Protein AF-A0A534X4W4-F1 (afdb_monomer)

Radius of gyration: 33.26 Å; Cα contacts (8 Å, |Δi|>4): 1824; chains: 1; bounding box: 102×67×117 Å

Foldseek 3Di:
DADLVQQLFAWDWDQAQQQWIWTAFPVRDTDALDRAHDDADPVCPVVCPPPCNVVVVDPRGRAGEPAAWFWADQPFQFGIWTWDWGFQFWIWIAHSNNHTQAQPTAGDDCVLQPPVQDDPQAPADFTEHYYWFWDPLVPPPGIWTWTFFSSQWIWIAHPNNHTAAQDTAGHWDCQQDDPDHIGHFTFHYHWFWDFFQPPPHIKIKGWTLGWAQFPPPPCQACVDPPDDQCDDPPDRNVVVLVCLSVPAKTKTWMFIFTSNAQVDPPHGTQAQDRAIHIASHQCLPSRQQRTAYWAWEDQEPDRGIWIFDDGFHTFTWTAGSNRHTDDTQFQQAWAQQEDFPQARAGWGAGREYKDWFDFVPPPAIKIKGKTKHPVVVCCSPPPDPPGDIFTFIWMDRSNVSHTFRHPRYGDDADQHQAYWAWAQQFWDFDCPVPVVTTDRTTFTFGFHQQQWTATQGSNGDGDPPDTDGGRAGFHYYWAWDRSPLPQFIKIWTDGPVGDIDIDTGPHGQADDDDDPVPQPQGSNDDRRCPSSVHSYGPDDRAQKRFLRPVFFPDWDADLVFQKIKTKGQWFIAQHHQYGWFQDKWKFKDLVDADQTPVSRVVTHTFPDWDGIDGGGSRGIGITMTGHPVLAQTWMWMKIWTAHPVGRIRNIGGPGIDGSRDPPPPPPPPPDDDDDDDDDDDDDDDDDDDDDDDDDDDDDDDDDDDDDDDDDDDDDDDDDDDDDDDDDDDDDDDDDDDDDD

pLDDT: mean 80.41, std 21.42, range [24.28, 98.69]

Mean predicted aligned error: 11.45 Å

Structure (mmCIF, N/CA/C/O backbone):
data_AF-A0A534X4W4-F1
#
_entry.id   AF-A0A534X4W4-F1
#
loop_
_atom_site.group_PDB
_atom_site.id
_atom_site.type_symbol
_atom_site.label_atom_id
_atom_site.label_alt_id
_atom_site.label_comp_id
_atom_site.label_asym_id
_atom_site.label_entity_id
_atom_site.label_seq_id
_atom_site.pdbx_PDB_ins_code
_atom_site.Cartn_x
_atom_site.Cartn_y
_atom_site.Cartn_z
_atom_site.occupancy
_atom_site.B_iso_or_equiv
_atom_site.auth_seq_id
_atom_site.auth_comp_id
_atom_site.auth_asym_id
_atom_site.auth_atom_id
_atom_site.pdbx_PDB_model_num
ATOM 1 N N . MET A 1 1 ? 2.449 3.028 10.350 1.00 85.06 1 MET A N 1
ATOM 2 C CA . MET A 1 1 ? 2.574 2.244 11.603 1.00 85.06 1 MET A CA 1
ATOM 3 C C . MET A 1 1 ? 1.248 1.507 11.770 1.00 85.06 1 MET A C 1
ATOM 5 O O . MET A 1 1 ? 0.561 1.405 10.761 1.00 85.06 1 MET A O 1
ATOM 9 N N . VAL A 1 2 ? 0.895 0.926 12.919 1.00 87.38 2 VAL A N 1
ATOM 10 C CA . VAL A 1 2 ? -0.433 0.303 13.109 1.00 87.38 2 VAL A CA 1
ATOM 11 C C . VAL A 1 2 ? -0.768 0.173 14.595 1.00 87.38 2 VAL A C 1
ATOM 13 O O . VAL A 1 2 ? 0.114 -0.193 15.358 1.00 87.38 2 VAL A O 1
ATOM 16 N N . ASP A 1 3 ? -2.007 0.423 15.016 1.00 90.50 3 ASP A N 1
ATOM 17 C CA . ASP A 1 3 ? -2.475 0.011 16.350 1.00 90.50 3 ASP A CA 1
ATOM 18 C C . ASP A 1 3 ? -2.674 -1.514 16.364 1.00 90.50 3 ASP A C 1
ATOM 20 O O . ASP A 1 3 ? -3.498 -2.036 15.608 1.00 90.50 3 ASP A O 1
ATOM 24 N N . LEU A 1 4 ? -1.877 -2.237 17.161 1.00 92.56 4 LEU A N 1
ATOM 25 C CA . LEU A 1 4 ? -1.840 -3.700 17.137 1.00 92.56 4 LEU A CA 1
ATOM 26 C C . LEU A 1 4 ? -2.496 -4.332 18.377 1.00 92.56 4 LEU A C 1
ATOM 28 O O . LEU A 1 4 ? -3.240 -5.301 18.230 1.00 92.56 4 LEU A O 1
ATOM 32 N N . ASP A 1 5 ? -2.309 -3.807 19.597 1.00 91.94 5 ASP A N 1
ATOM 33 C CA . ASP A 1 5 ? -3.093 -4.272 20.771 1.00 91.94 5 ASP A CA 1
ATOM 34 C C . ASP A 1 5 ? -4.436 -3.536 20.999 1.00 91.94 5 ASP A C 1
ATOM 36 O O . ASP A 1 5 ? -5.229 -3.858 21.901 1.00 91.94 5 ASP A O 1
ATOM 40 N N . GLY A 1 6 ? -4.775 -2.662 20.050 1.00 90.38 6 GLY A N 1
ATOM 41 C CA . GLY A 1 6 ? -6.064 -2.008 19.859 1.00 90.38 6 GLY A CA 1
ATOM 42 C C . GLY A 1 6 ? -6.281 -0.806 20.772 1.00 90.38 6 GLY A C 1
ATOM 43 O O . GLY A 1 6 ? -7.418 -0.352 20.896 1.00 90.38 6 GLY A O 1
ATOM 44 N N . ASP A 1 7 ? -5.281 -0.365 21.541 1.00 91.69 7 ASP A N 1
ATOM 45 C CA . ASP A 1 7 ? -5.456 0.648 22.586 1.00 91.69 7 ASP A CA 1
ATOM 46 C C . ASP A 1 7 ? -5.552 2.096 22.086 1.00 91.69 7 ASP A C 1
ATOM 48 O O . ASP A 1 7 ? -5.743 3.007 22.900 1.00 91.69 7 ASP A O 1
ATOM 52 N N . ASN A 1 8 ? -5.600 2.279 20.766 1.00 91.69 8 ASN A N 1
ATOM 53 C CA . ASN A 1 8 ? -5.552 3.526 20.011 1.00 91.69 8 ASN A CA 1
ATOM 54 C C . ASN A 1 8 ? -4.178 4.226 20.028 1.00 91.69 8 ASN A C 1
ATOM 56 O O . ASN A 1 8 ? -4.130 5.412 19.719 1.00 91.69 8 ASN A O 1
ATOM 60 N N . VAL A 1 9 ? -3.088 3.538 20.388 1.00 91.06 9 VAL A N 1
ATOM 61 C CA . VAL A 1 9 ? -1.700 3.977 20.137 1.00 91.06 9 VAL A CA 1
ATOM 62 C C . VAL A 1 9 ? -1.095 3.077 19.058 1.00 91.06 9 VAL A C 1
ATOM 64 O O . VAL A 1 9 ? -1.399 1.888 19.016 1.00 91.06 9 VAL A O 1
ATOM 67 N N . MET A 1 10 ? -0.242 3.597 18.168 1.00 90.81 10 MET A N 1
ATOM 68 C CA . MET A 1 10 ? 0.404 2.738 17.169 1.00 90.81 10 MET A CA 1
ATOM 69 C C . MET A 1 10 ? 1.660 2.021 17.685 1.00 90.81 10 MET A C 1
ATOM 71 O O . MET A 1 10 ? 2.470 2.554 18.437 1.00 90.81 10 MET A O 1
ATOM 75 N N . GLU A 1 11 ? 1.894 0.827 17.148 1.00 92.88 11 GLU A N 1
ATOM 76 C CA . GLU A 1 11 ? 3.174 0.138 17.121 1.00 92.88 11 GLU A CA 1
ATOM 77 C C . GLU A 1 11 ? 3.886 0.263 15.754 1.00 92.88 11 GLU A C 1
ATOM 79 O O . GLU A 1 11 ? 3.297 0.247 14.666 1.00 92.88 11 GLU A O 1
ATOM 84 N N . LEU A 1 12 ? 5.219 0.278 15.804 1.00 91.50 12 LEU A N 1
ATOM 85 C CA . LEU A 1 12 ? 6.100 0.041 14.667 1.00 91.50 12 LEU A CA 1
ATOM 86 C C . LEU A 1 12 ? 6.315 -1.468 14.479 1.00 91.50 12 LEU A C 1
ATOM 88 O O . LEU A 1 12 ? 7.148 -2.088 15.150 1.00 91.50 12 LEU A O 1
ATOM 92 N N . VAL A 1 13 ? 5.595 -2.057 13.523 1.00 91.38 13 VAL A N 1
ATOM 93 C CA . VAL A 1 13 ? 5.848 -3.425 13.045 1.00 91.38 13 VAL A CA 1
ATOM 94 C C . VAL A 1 13 ? 7.073 -3.447 12.125 1.00 91.38 13 VAL A C 1
ATOM 96 O O . VAL A 1 13 ? 7.200 -2.653 11.196 1.00 91.38 13 VAL A O 1
ATOM 99 N N . GLN A 1 14 ? 7.991 -4.380 12.379 1.00 88.44 14 GLN A N 1
ATOM 100 C CA . GLN A 1 14 ? 9.315 -4.430 11.762 1.00 88.44 14 GLN A CA 1
ATOM 101 C C . GLN A 1 14 ? 9.693 -5.866 11.386 1.00 88.44 14 GLN A C 1
ATOM 103 O O . GLN A 1 14 ? 10.010 -6.682 12.254 1.00 88.44 14 GLN A O 1
ATOM 108 N N . ALA A 1 15 ? 9.749 -6.172 10.089 1.00 86.56 15 ALA A N 1
ATOM 109 C CA . ALA A 1 15 ? 10.363 -7.405 9.602 1.00 86.56 15 ALA A CA 1
ATOM 110 C C . ALA A 1 15 ? 11.880 -7.232 9.419 1.00 86.56 15 ALA A C 1
ATOM 112 O O . ALA A 1 15 ? 12.348 -6.231 8.885 1.00 86.56 15 ALA A O 1
ATOM 113 N N . THR A 1 16 ? 12.658 -8.232 9.832 1.00 83.81 16 THR A N 1
ATOM 114 C CA . THR A 1 16 ? 14.123 -8.234 9.701 1.00 83.81 16 THR A CA 1
ATOM 115 C C . THR A 1 16 ? 14.592 -9.244 8.660 1.00 83.81 16 THR A C 1
ATOM 117 O O . THR A 1 16 ? 14.006 -10.315 8.501 1.00 83.81 16 THR A O 1
ATOM 120 N N . ALA A 1 17 ? 15.749 -8.985 8.043 1.00 77.06 17 ALA A N 1
ATOM 121 C CA . ALA A 1 17 ? 16.409 -9.930 7.139 1.00 77.06 17 ALA A CA 1
ATOM 122 C C . ALA A 1 17 ? 16.821 -11.267 7.804 1.00 77.06 17 ALA A C 1
ATOM 124 O O . ALA A 1 17 ? 17.323 -12.149 7.120 1.00 77.06 17 ALA A O 1
ATOM 125 N N . ALA A 1 18 ? 16.610 -11.449 9.113 1.00 77.62 18 ALA A N 1
ATOM 126 C CA . ALA A 1 18 ? 16.766 -12.726 9.812 1.00 77.62 18 ALA A CA 1
ATOM 127 C C . ALA A 1 18 ? 15.460 -13.552 9.884 1.00 77.62 18 ALA A C 1
ATOM 129 O O . ALA A 1 18 ? 15.411 -14.527 10.633 1.00 77.62 18 ALA A O 1
ATOM 130 N N . GLY A 1 19 ? 14.396 -13.139 9.181 1.00 82.00 19 GLY A N 1
ATOM 131 C CA . GLY A 1 19 ? 13.078 -13.788 9.198 1.00 82.00 19 GLY A CA 1
ATOM 132 C C . GLY A 1 19 ? 12.376 -13.714 10.560 1.00 82.00 19 GLY A C 1
ATOM 133 O O . GLY A 1 19 ? 11.586 -14.599 10.909 1.00 82.00 19 GLY A O 1
ATOM 134 N N . ARG A 1 20 ? 12.692 -12.673 11.342 1.00 88.12 20 ARG A N 1
ATOM 135 C CA . ARG A 1 20 ? 12.039 -12.316 12.610 1.00 88.12 20 ARG A CA 1
ATOM 136 C C . ARG A 1 20 ? 11.215 -11.055 12.395 1.00 88.12 20 ARG A C 1
ATOM 138 O O . ARG A 1 20 ? 11.733 -10.124 11.773 1.00 88.12 20 ARG A O 1
ATOM 145 N N . ILE A 1 21 ? 10.007 -11.008 12.944 1.00 92.00 21 ILE A N 1
ATOM 146 C CA . ILE A 1 21 ? 9.157 -9.817 12.932 1.00 92.00 21 ILE A CA 1
ATOM 147 C C . ILE A 1 21 ? 8.981 -9.340 14.374 1.00 92.00 21 ILE A C 1
ATOM 149 O O . ILE A 1 21 ? 8.761 -10.145 15.278 1.00 92.00 21 ILE A O 1
ATOM 153 N N . TYR A 1 22 ? 9.129 -8.040 14.584 1.00 93.38 22 TYR A N 1
ATOM 154 C CA . TYR A 1 22 ? 8.978 -7.340 15.855 1.00 93.38 22 TYR A CA 1
ATOM 155 C C . TYR A 1 22 ? 7.784 -6.381 15.774 1.00 93.38 22 TYR A C 1
ATOM 157 O O . TYR A 1 22 ? 7.425 -5.949 14.681 1.00 93.38 22 TYR A O 1
ATOM 165 N N . ALA A 1 23 ? 7.239 -6.007 16.928 1.00 95.38 23 ALA A N 1
ATOM 166 C CA . ALA A 1 23 ? 6.369 -4.849 17.099 1.00 95.38 23 ALA A CA 1
ATOM 167 C C . ALA A 1 23 ? 6.892 -4.044 18.301 1.00 95.38 23 ALA A C 1
ATOM 169 O O . ALA A 1 23 ? 7.229 -4.637 19.333 1.00 95.38 23 ALA A O 1
ATOM 170 N N . PHE A 1 24 ? 7.023 -2.726 18.149 1.00 95.00 24 PHE A N 1
ATOM 171 C CA . PHE A 1 24 ? 7.592 -1.816 19.150 1.00 95.00 24 PHE A CA 1
ATOM 172 C C . PHE A 1 24 ? 6.699 -0.594 19.362 1.00 95.00 24 PHE A C 1
ATOM 174 O O . PHE A 1 24 ? 6.161 -0.073 18.392 1.00 95.00 24 PHE A O 1
ATOM 181 N N . ARG A 1 25 ? 6.625 -0.094 20.596 1.00 94.94 25 ARG A N 1
ATOM 182 C CA . ARG A 1 25 ? 6.039 1.217 20.924 1.00 94.94 25 ARG A CA 1
ATOM 183 C C . ARG A 1 25 ? 7.055 2.346 20.735 1.00 94.94 25 ARG A C 1
ATOM 185 O O . ARG A 1 25 ? 8.251 2.072 20.606 1.00 94.94 25 ARG A O 1
ATOM 192 N N . ALA A 1 26 ? 6.597 3.600 20.805 1.00 93.06 26 ALA A N 1
ATOM 193 C CA . ALA A 1 26 ? 7.435 4.807 20.778 1.00 93.06 26 ALA A CA 1
ATOM 194 C C . ALA A 1 26 ? 8.686 4.735 21.672 1.00 93.06 26 ALA A C 1
ATOM 196 O O . ALA A 1 26 ? 9.788 5.087 21.253 1.00 93.06 26 ALA A O 1
ATOM 197 N N . ASP A 1 27 ? 8.542 4.230 22.904 1.00 93.06 27 ASP A N 1
ATOM 198 C CA . ASP A 1 27 ? 9.628 4.145 23.890 1.00 93.06 27 ASP A CA 1
ATOM 199 C C . ASP A 1 27 ? 10.681 3.059 23.574 1.00 93.06 27 ASP A C 1
ATOM 201 O O . ASP A 1 27 ? 11.630 2.856 24.338 1.00 93.06 27 ASP A O 1
ATOM 205 N N . GLY A 1 28 ? 10.518 2.335 22.463 1.00 92.19 28 GLY A N 1
ATOM 206 C CA . GLY A 1 28 ? 11.343 1.195 22.078 1.00 92.19 28 GLY A CA 1
ATOM 207 C C . GLY A 1 28 ? 11.072 -0.067 22.902 1.00 92.19 28 GLY A C 1
ATOM 208 O O . GLY A 1 28 ? 11.768 -1.073 22.718 1.00 92.19 28 GLY A O 1
ATOM 209 N N . SER A 1 29 ? 10.076 -0.061 23.799 1.00 94.88 29 SER A N 1
ATOM 210 C CA . SER A 1 29 ? 9.580 -1.292 24.407 1.00 94.88 29 SER A CA 1
ATOM 211 C C . SER A 1 29 ? 8.884 -2.146 23.352 1.00 94.88 29 SER A C 1
ATOM 213 O O . SER A 1 29 ? 8.312 -1.661 22.376 1.00 94.88 29 SER A O 1
ATOM 215 N N . GLN A 1 30 ? 8.985 -3.459 23.518 1.00 95.94 30 GLN A N 1
ATOM 216 C CA . GLN A 1 30 ? 8.499 -4.419 22.540 1.00 95.94 30 GLN A CA 1
ATOM 217 C C . GLN A 1 30 ? 7.145 -4.980 22.984 1.00 95.94 30 GLN A C 1
ATOM 219 O O . GLN A 1 30 ? 6.968 -5.317 24.159 1.00 95.94 30 GLN A O 1
ATOM 224 N N . LEU A 1 31 ? 6.216 -5.133 22.041 1.00 96.62 31 LEU A N 1
ATOM 225 C CA . LEU A 1 31 ? 4.890 -5.687 22.300 1.00 96.62 31 LEU A CA 1
ATOM 226 C C . LEU A 1 31 ? 4.981 -7.137 22.844 1.00 96.62 31 LEU A C 1
ATOM 228 O O . LEU A 1 31 ? 5.887 -7.889 22.447 1.00 96.62 31 LEU A O 1
ATOM 232 N N . PRO A 1 32 ? 4.081 -7.564 23.756 1.00 95.94 32 PRO A N 1
ATOM 233 C CA . PRO A 1 32 ? 3.950 -8.967 24.150 1.00 95.94 32 PRO A CA 1
ATOM 234 C C . PRO A 1 32 ? 3.702 -9.890 22.946 1.00 95.94 32 PRO A C 1
ATOM 236 O O . PRO A 1 32 ? 3.160 -9.469 21.935 1.00 95.94 32 PRO A O 1
ATOM 239 N N . GLY A 1 33 ? 4.128 -11.153 23.034 1.00 95.69 33 GLY A N 1
ATOM 240 C CA . GLY A 1 33 ? 4.034 -12.124 21.928 1.00 95.69 33 GLY A CA 1
ATOM 241 C C . GLY A 1 33 ? 5.172 -12.030 20.900 1.00 95.69 33 GLY A C 1
ATOM 242 O O . GLY A 1 33 ? 5.615 -13.050 20.370 1.00 95.69 33 GLY A O 1
ATOM 243 N N . PHE A 1 34 ? 5.729 -10.836 20.693 1.00 96.75 34 PHE A N 1
ATOM 244 C CA . PHE A 1 34 ? 6.853 -10.598 19.787 1.00 96.75 34 PHE A CA 1
ATOM 245 C C . PHE A 1 34 ? 8.218 -10.951 20.435 1.00 96.75 34 PHE A C 1
ATOM 247 O O . PHE A 1 34 ? 8.318 -11.134 21.655 1.00 96.75 34 PHE A O 1
ATOM 254 N N . PRO A 1 35 ? 9.310 -11.078 19.655 1.00 94.31 35 PRO A N 1
ATOM 255 C CA . PRO A 1 35 ? 9.345 -11.102 18.201 1.00 94.31 35 PRO A CA 1
ATOM 256 C C . PRO A 1 35 ? 9.009 -12.495 17.677 1.00 94.31 35 PRO A C 1
ATOM 258 O O . PRO A 1 35 ? 9.635 -13.491 18.058 1.00 94.31 35 PRO A O 1
ATOM 261 N N . VAL A 1 36 ? 8.054 -12.553 16.756 1.00 93.25 36 VAL A N 1
ATOM 262 C CA . VAL A 1 36 ? 7.674 -13.795 16.088 1.00 93.25 36 VAL A CA 1
ATOM 263 C C . VAL A 1 36 ? 8.765 -14.230 15.110 1.00 93.25 36 VAL A C 1
ATOM 265 O O . VAL A 1 36 ? 9.552 -13.422 14.603 1.00 93.25 36 VAL A O 1
ATOM 268 N N . THR A 1 37 ? 8.837 -15.532 14.842 1.00 88.50 37 THR A N 1
ATOM 269 C CA . THR A 1 37 ? 9.838 -16.110 13.941 1.00 88.50 37 THR A CA 1
ATOM 270 C C . THR A 1 37 ? 9.196 -16.952 12.844 1.00 88.50 37 THR A C 1
ATOM 272 O O . THR A 1 37 ? 8.259 -17.733 13.054 1.00 88.50 37 THR A O 1
ATOM 275 N N . THR A 1 38 ? 9.729 -16.793 11.636 1.00 90.56 38 THR A N 1
ATOM 276 C CA . THR A 1 38 ? 9.488 -17.720 10.529 1.00 90.56 38 THR A CA 1
ATOM 277 C C . THR A 1 38 ? 10.278 -19.015 10.734 1.00 90.56 38 THR A C 1
ATOM 279 O O . THR A 1 38 ? 11.158 -19.102 11.598 1.00 90.56 38 THR A O 1
ATOM 282 N N . ASN A 1 39 ? 9.946 -20.055 9.968 1.00 89.56 39 ASN A N 1
ATOM 283 C CA . ASN A 1 39 ? 10.606 -21.355 10.082 1.00 89.56 39 ASN A CA 1
ATOM 284 C C . ASN A 1 39 ? 12.112 -21.235 9.751 1.00 89.56 39 ASN A C 1
ATOM 286 O O . ASN A 1 39 ? 12.512 -20.372 8.978 1.00 89.56 39 ASN A O 1
ATOM 290 N N . MET A 1 40 ? 12.955 -22.115 10.301 1.00 88.50 40 MET A N 1
ATOM 291 C CA . MET A 1 40 ? 14.385 -22.191 9.951 1.00 88.50 40 MET A CA 1
ATOM 292 C C . MET A 1 40 ? 14.582 -22.447 8.446 1.00 88.50 40 MET A C 1
ATOM 294 O O . MET A 1 40 ? 13.856 -23.255 7.864 1.00 88.50 40 MET A O 1
ATOM 298 N N . ALA A 1 41 ? 15.602 -21.830 7.840 1.00 86.75 41 ALA A N 1
ATOM 299 C CA . ALA A 1 41 ? 15.900 -21.990 6.418 1.00 86.75 41 ALA A CA 1
ATOM 300 C C . ALA A 1 41 ? 16.179 -23.459 6.048 1.00 86.75 41 ALA A C 1
ATOM 302 O O . ALA A 1 41 ? 16.995 -24.145 6.680 1.00 86.75 41 ALA A O 1
ATOM 303 N N . ARG A 1 42 ? 15.513 -23.961 5.000 1.00 87.12 42 ARG A N 1
ATOM 304 C CA . ARG A 1 42 ? 15.620 -25.364 4.557 1.00 87.12 42 ARG A CA 1
ATOM 305 C C . ARG A 1 42 ? 17.031 -25.716 4.099 1.00 87.12 42 ARG A C 1
ATOM 307 O O . ARG A 1 42 ? 17.461 -26.848 4.311 1.00 87.12 42 ARG A O 1
ATOM 314 N N . ASN A 1 43 ? 17.780 -24.755 3.556 1.00 82.75 43 ASN A N 1
ATOM 315 C CA . ASN A 1 43 ? 19.190 -24.950 3.204 1.00 82.75 43 ASN A CA 1
ATOM 316 C C . ASN A 1 43 ? 20.131 -25.101 4.424 1.00 82.75 43 ASN A C 1
ATOM 318 O O . ASN A 1 43 ? 21.232 -25.622 4.264 1.00 82.75 43 ASN A O 1
ATOM 322 N N . VAL A 1 44 ? 19.717 -24.711 5.637 1.00 85.88 44 VAL A N 1
ATOM 323 C CA . VAL A 1 44 ? 20.489 -24.888 6.884 1.00 85.88 44 VAL A CA 1
ATOM 324 C C . VAL A 1 44 ? 20.160 -26.206 7.590 1.00 85.88 44 VAL A C 1
ATOM 326 O O . VAL A 1 44 ? 21.003 -26.728 8.322 1.00 85.88 44 VAL A O 1
ATOM 329 N N . ALA A 1 45 ? 18.987 -26.798 7.345 1.00 86.31 45 ALA A N 1
ATOM 330 C CA . ALA A 1 45 ? 18.522 -28.006 8.036 1.00 86.31 45 ALA A CA 1
ATOM 331 C C . ALA A 1 45 ? 19.530 -29.176 7.991 1.00 86.31 45 ALA A C 1
ATOM 333 O O . ALA A 1 45 ? 19.752 -29.850 8.997 1.00 86.31 45 ALA A O 1
ATOM 334 N N . THR A 1 46 ? 20.203 -29.380 6.855 1.00 88.94 46 THR A N 1
ATOM 335 C CA . THR A 1 46 ? 21.243 -30.411 6.665 1.00 88.94 46 THR A CA 1
ATOM 336 C C . THR A 1 46 ? 22.584 -30.088 7.336 1.00 88.94 46 THR A C 1
ATOM 338 O O . THR A 1 46 ? 23.454 -30.955 7.410 1.00 88.94 46 THR A O 1
ATOM 341 N N . HIS A 1 47 ? 22.767 -28.867 7.844 1.00 88.94 47 HIS A N 1
ATOM 342 C CA . HIS A 1 47 ? 24.030 -28.353 8.385 1.00 88.94 47 HIS A CA 1
ATOM 343 C C . HIS A 1 47 ? 24.020 -28.134 9.904 1.00 88.94 47 HIS A C 1
ATOM 345 O O . HIS A 1 47 ? 25.044 -27.735 10.456 1.00 88.94 47 HIS A O 1
ATOM 351 N N . LEU A 1 48 ? 22.929 -28.452 10.612 1.00 89.50 48 LEU A N 1
ATOM 352 C CA . LEU A 1 48 ? 22.811 -28.270 12.070 1.00 89.50 48 LEU A CA 1
ATOM 353 C C . LEU A 1 48 ? 23.880 -29.004 12.905 1.00 89.50 48 LEU A C 1
ATOM 355 O O . LEU A 1 48 ? 24.190 -28.580 14.015 1.00 89.50 48 LEU A O 1
ATOM 359 N N . GLY A 1 49 ? 24.493 -30.062 12.365 1.00 91.94 49 GLY A N 1
ATOM 360 C CA . GLY A 1 49 ? 25.643 -30.736 12.984 1.00 91.94 49 GLY A CA 1
ATOM 361 C C . GLY A 1 49 ? 26.964 -29.951 12.922 1.00 91.94 49 GLY A C 1
ATOM 362 O O . GLY A 1 49 ? 27.953 -30.379 13.517 1.00 91.94 49 GLY A O 1
ATOM 363 N N . ALA A 1 50 ? 27.021 -28.820 12.210 1.00 92.44 50 ALA A N 1
ATOM 364 C CA . ALA A 1 50 ? 28.215 -27.985 12.134 1.00 92.44 50 ALA A CA 1
ATOM 365 C C . ALA A 1 50 ? 28.530 -27.341 13.502 1.00 92.44 50 ALA A C 1
ATOM 367 O O . ALA A 1 50 ? 27.607 -26.884 14.182 1.00 92.44 50 ALA A O 1
ATOM 368 N N . PRO A 1 51 ? 29.813 -27.210 13.906 1.00 94.69 51 PRO A N 1
ATOM 369 C CA . PRO A 1 51 ? 30.180 -26.762 15.254 1.00 94.69 51 PRO A CA 1
ATOM 370 C C . PRO A 1 51 ? 29.599 -25.413 15.704 1.00 94.69 51 PRO A C 1
ATOM 372 O O . PRO A 1 51 ? 29.453 -25.198 16.903 1.00 94.69 51 PRO A O 1
ATOM 375 N N . ALA A 1 52 ? 29.257 -24.502 14.785 1.00 90.50 52 ALA A N 1
ATOM 376 C CA . ALA A 1 52 ? 28.636 -23.218 15.122 1.00 90.50 52 ALA A CA 1
ATOM 377 C C . ALA A 1 52 ? 27.202 -23.371 15.668 1.00 90.50 52 ALA A C 1
ATOM 379 O O . ALA A 1 52 ? 26.874 -22.760 16.685 1.00 90.50 52 ALA A O 1
ATOM 380 N N . PHE A 1 53 ? 26.388 -24.226 15.039 1.00 90.00 53 PHE A N 1
ATOM 381 C CA . PHE A 1 53 ? 25.019 -24.526 15.470 1.00 90.00 53 PHE A CA 1
ATOM 382 C C . PHE A 1 53 ? 25.011 -25.558 16.605 1.00 90.00 53 PHE A C 1
ATOM 384 O O . PHE A 1 53 ? 24.379 -25.342 17.634 1.00 90.00 53 PHE A O 1
ATOM 391 N N . ALA A 1 54 ? 25.799 -26.632 16.479 1.00 91.88 54 ALA A N 1
ATOM 392 C CA . ALA A 1 54 ? 25.865 -27.713 17.467 1.00 91.88 54 ALA A CA 1
ATOM 393 C C . ALA A 1 54 ? 26.427 -27.285 18.841 1.00 91.88 54 ALA A C 1
ATOM 395 O O . ALA A 1 54 ? 26.206 -27.975 19.833 1.00 91.88 54 ALA A O 1
ATOM 396 N N . SER A 1 55 ? 27.140 -26.152 18.922 1.00 93.62 55 SER A N 1
ATOM 397 C CA . SER A 1 55 ? 27.573 -25.547 20.196 1.00 93.62 55 SER A CA 1
ATOM 398 C C . SER A 1 55 ? 26.610 -24.488 20.750 1.00 93.62 55 SER A C 1
ATOM 400 O O . SER A 1 55 ? 26.901 -23.902 21.790 1.00 93.62 55 SER A O 1
ATOM 402 N N . GLY A 1 56 ? 25.504 -24.196 20.056 1.00 89.25 56 GLY A N 1
ATOM 403 C CA . GLY A 1 56 ? 24.569 -23.124 20.415 1.00 89.25 56 GLY A CA 1
ATOM 404 C C . GLY A 1 56 ? 25.138 -21.706 20.276 1.00 89.25 56 GLY A C 1
ATOM 405 O O . GLY A 1 56 ? 24.512 -20.757 20.738 1.00 89.25 56 GLY A O 1
ATOM 406 N N . ARG A 1 57 ? 26.319 -21.532 19.661 1.00 90.31 57 ARG A N 1
ATOM 407 C CA . ARG A 1 57 ? 26.977 -20.219 19.513 1.00 90.31 57 ARG A CA 1
ATOM 408 C C . ARG A 1 57 ? 26.231 -19.287 18.558 1.00 90.31 57 ARG A C 1
ATOM 410 O O . ARG A 1 57 ? 26.317 -18.074 18.712 1.00 90.31 57 ARG A O 1
ATOM 417 N N . ILE A 1 58 ? 25.562 -19.849 17.555 1.00 86.19 58 ILE A N 1
ATOM 418 C CA . ILE A 1 58 ? 24.773 -19.121 16.560 1.00 86.19 58 ILE A CA 1
ATOM 419 C C . ILE A 1 58 ? 23.428 -19.840 16.434 1.00 86.19 58 ILE A C 1
ATOM 421 O O . ILE A 1 58 ? 23.399 -21.065 16.303 1.00 86.19 58 ILE A O 1
ATOM 425 N N . ALA A 1 59 ? 22.324 -19.094 16.478 1.00 83.75 59 ALA A N 1
ATOM 426 C CA . ALA A 1 59 ? 21.004 -19.639 16.179 1.00 83.75 59 ALA A CA 1
ATOM 427 C C . ALA A 1 59 ? 20.900 -19.966 14.674 1.00 83.75 59 ALA A C 1
ATOM 429 O O . ALA A 1 59 ? 21.371 -19.169 13.860 1.00 83.75 59 ALA A O 1
ATOM 430 N N . PRO A 1 60 ? 20.302 -21.101 14.269 1.00 84.94 60 PRO A N 1
ATOM 431 C CA . PRO A 1 60 ? 20.018 -21.367 12.860 1.00 84.94 60 PRO A CA 1
ATOM 432 C C . PRO A 1 60 ? 19.158 -20.238 12.266 1.00 84.94 60 PRO A C 1
ATOM 434 O O . PRO A 1 60 ? 18.116 -19.934 12.848 1.00 84.94 60 PRO A O 1
ATOM 437 N N . PRO A 1 61 ? 19.568 -19.594 11.158 1.00 84.69 61 PRO A N 1
ATOM 438 C CA . PRO A 1 61 ? 18.794 -18.505 10.578 1.00 84.69 61 PRO A CA 1
ATOM 439 C C . PRO A 1 61 ? 17.501 -19.016 9.932 1.00 84.69 61 PRO A C 1
ATOM 441 O O . PRO A 1 61 ? 17.453 -20.109 9.356 1.00 84.69 61 PRO A O 1
ATOM 444 N N . SER A 1 62 ? 16.463 -18.190 9.996 1.00 85.31 62 SER A N 1
ATOM 445 C CA . SER A 1 62 ? 15.289 -18.290 9.130 1.00 85.31 62 SER A CA 1
ATOM 446 C C . SER A 1 62 ? 15.615 -17.744 7.727 1.00 85.31 62 SER A C 1
ATOM 448 O O . SER A 1 62 ? 16.637 -17.067 7.564 1.00 85.31 62 SER A O 1
ATOM 450 N N . PRO A 1 63 ? 14.793 -18.01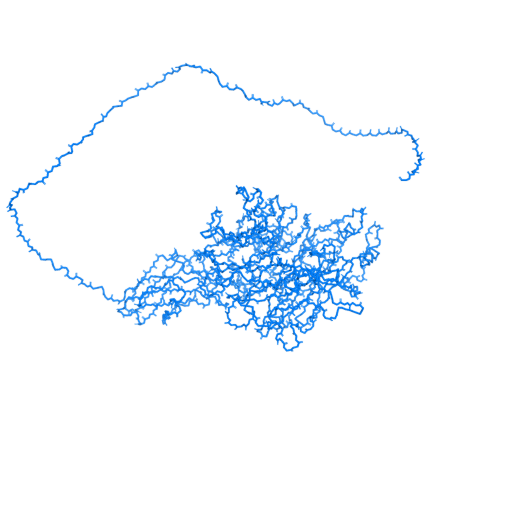3 6.694 1.00 82.00 63 PRO A N 1
ATOM 451 C CA . PRO A 1 63 ? 14.940 -17.375 5.393 1.00 82.00 63 PRO A CA 1
ATOM 452 C C . PRO A 1 63 ? 14.905 -15.852 5.492 1.00 82.00 63 PRO A C 1
ATOM 454 O O . PRO A 1 63 ? 14.164 -15.282 6.293 1.00 82.00 63 PRO A O 1
ATOM 457 N N . THR A 1 64 ? 15.696 -15.206 4.645 1.00 74.50 64 THR A N 1
ATOM 458 C CA . THR A 1 64 ? 15.772 -13.748 4.558 1.00 74.50 64 THR A CA 1
ATOM 459 C C . THR A 1 64 ? 14.779 -13.228 3.510 1.00 74.50 64 THR A C 1
ATOM 461 O O . THR A 1 64 ? 14.260 -14.000 2.704 1.00 74.50 64 THR A O 1
ATOM 464 N N . THR A 1 65 ? 14.496 -11.926 3.508 1.00 73.31 65 THR A N 1
ATOM 465 C CA . THR A 1 65 ? 13.937 -11.174 2.368 1.00 73.31 65 THR A CA 1
ATOM 466 C C . THR A 1 65 ? 13.973 -9.675 2.690 1.00 73.31 65 THR A C 1
ATOM 468 O O . THR A 1 65 ? 14.249 -9.292 3.830 1.00 73.31 65 THR A O 1
ATOM 471 N N . THR A 1 66 ? 13.719 -8.845 1.682 1.00 68.62 66 THR A N 1
ATOM 472 C CA . THR A 1 66 ? 13.500 -7.392 1.765 1.00 68.62 66 THR A CA 1
ATOM 473 C C . THR A 1 66 ? 12.018 -7.003 1.693 1.00 68.62 66 THR A C 1
ATOM 475 O O . THR A 1 66 ? 11.708 -5.819 1.804 1.00 68.62 66 THR A O 1
ATOM 478 N N . SER A 1 67 ? 11.105 -7.968 1.513 1.00 73.94 67 SER A N 1
ATOM 479 C CA . SER A 1 67 ? 9.658 -7.717 1.464 1.00 73.94 67 SER A CA 1
ATOM 480 C C . SER A 1 67 ? 9.168 -7.044 2.746 1.00 73.94 67 SER A C 1
ATOM 482 O O . SER A 1 67 ? 9.487 -7.510 3.849 1.00 73.94 67 SER A O 1
ATOM 484 N N . ARG A 1 68 ? 8.339 -6.004 2.622 1.00 81.69 68 ARG A N 1
ATOM 485 C CA . ARG A 1 68 ? 7.627 -5.451 3.782 1.00 81.69 68 ARG A CA 1
ATOM 486 C C . ARG A 1 68 ? 6.537 -6.434 4.212 1.00 81.69 68 ARG A C 1
ATOM 488 O O . ARG A 1 68 ? 6.034 -7.175 3.363 1.00 81.69 68 ARG A O 1
ATOM 495 N N . PRO A 1 69 ? 6.187 -6.491 5.506 1.00 88.00 69 PRO A N 1
ATOM 496 C CA . PRO A 1 69 ? 4.937 -7.116 5.883 1.00 88.00 69 PRO A CA 1
ATOM 497 C C . PRO A 1 69 ? 3.782 -6.289 5.306 1.00 88.00 69 PRO A C 1
ATOM 499 O O . PRO A 1 69 ? 3.828 -5.060 5.368 1.00 88.00 69 PRO A O 1
ATOM 502 N N . ALA A 1 70 ? 2.759 -6.954 4.778 1.00 89.69 70 ALA A N 1
ATOM 503 C CA . ALA A 1 70 ? 1.442 -6.336 4.699 1.00 89.69 70 ALA A CA 1
ATOM 504 C C . ALA A 1 70 ? 0.761 -6.484 6.062 1.00 89.69 70 ALA A C 1
ATOM 506 O O . ALA A 1 70 ? 1.087 -7.397 6.828 1.00 89.69 70 ALA A O 1
ATOM 507 N N . ILE A 1 71 ? -0.138 -5.566 6.387 1.00 88.81 71 ILE A N 1
ATOM 508 C CA . ILE A 1 71 ? -0.808 -5.497 7.683 1.00 88.81 71 ILE A CA 1
ATOM 509 C C . ILE A 1 71 ? -2.266 -5.139 7.413 1.00 88.81 71 ILE A C 1
ATOM 511 O O . ILE A 1 71 ? -2.497 -4.250 6.603 1.00 88.81 71 ILE A O 1
ATOM 515 N N . GLY A 1 72 ? -3.217 -5.815 8.055 1.00 89.25 72 GLY A N 1
ATOM 516 C CA . GLY A 1 72 ? -4.651 -5.550 7.895 1.00 89.25 72 GLY A CA 1
ATOM 517 C C . GLY A 1 72 ? -5.514 -6.606 8.583 1.00 89.25 72 GLY A C 1
ATOM 518 O O . GLY A 1 72 ? -5.055 -7.725 8.805 1.00 89.25 72 GLY A O 1
ATOM 519 N N . ASP A 1 73 ? -6.744 -6.253 8.954 1.00 91.94 73 ASP A N 1
ATOM 520 C CA . ASP A 1 73 ? -7.697 -7.171 9.597 1.00 91.94 73 ASP A CA 1
ATOM 521 C C . ASP A 1 73 ? -8.189 -8.217 8.580 1.00 91.94 73 ASP A C 1
ATOM 523 O O . ASP A 1 73 ? -8.962 -7.905 7.668 1.00 91.94 73 ASP A O 1
ATOM 527 N N . LEU A 1 74 ? -7.701 -9.459 8.700 1.00 93.88 74 LEU A N 1
ATOM 528 C CA . LEU A 1 74 ? -8.054 -10.526 7.767 1.00 93.88 74 LEU A CA 1
ATOM 529 C C . LEU A 1 74 ? -9.328 -11.261 8.183 1.00 93.88 74 LEU A C 1
ATOM 531 O O . LEU A 1 74 ? -10.036 -11.735 7.295 1.00 93.88 74 LEU A O 1
ATOM 535 N N . ASP A 1 75 ? -9.620 -11.425 9.484 1.00 92.69 75 ASP A N 1
ATOM 536 C CA . ASP A 1 75 ? -10.774 -12.211 9.963 1.00 92.69 75 ASP A CA 1
ATOM 537 C C . ASP A 1 75 ? -11.982 -11.432 10.527 1.00 92.69 75 ASP A C 1
ATOM 539 O O . ASP A 1 75 ? -13.019 -12.050 10.802 1.00 92.69 75 ASP A O 1
ATOM 543 N N . ARG A 1 76 ? -11.916 -10.093 10.466 1.00 91.38 76 ARG A N 1
ATOM 544 C CA . ARG A 1 76 ? -12.933 -9.081 10.815 1.00 91.38 76 ARG A CA 1
ATOM 545 C C . ARG A 1 76 ? -13.313 -9.057 12.295 1.00 91.38 76 ARG A C 1
ATOM 547 O O . ARG A 1 76 ? -14.497 -9.007 12.639 1.00 91.38 76 ARG A O 1
ATOM 554 N N . ASP A 1 77 ? -12.306 -9.081 13.168 1.00 91.31 77 ASP A N 1
ATOM 555 C CA . ASP A 1 77 ? -12.470 -8.937 14.624 1.00 91.31 77 ASP A CA 1
ATOM 556 C C . ASP A 1 77 ? -12.045 -7.559 15.184 1.00 91.31 77 ASP A C 1
ATOM 558 O O . ASP A 1 77 ? -12.274 -7.268 16.367 1.00 91.31 77 ASP A O 1
ATOM 562 N N . GLY A 1 78 ? -11.526 -6.685 14.314 1.00 90.69 78 GLY A N 1
ATOM 563 C CA . GLY A 1 78 ? -11.062 -5.336 14.621 1.00 90.69 78 GLY A CA 1
ATOM 564 C C . GLY A 1 78 ? -9.578 -5.241 14.987 1.00 90.69 78 GLY A C 1
ATOM 565 O O . GLY A 1 78 ? -9.116 -4.136 15.265 1.00 90.69 78 GLY A O 1
ATOM 566 N N . TYR A 1 79 ? -8.826 -6.349 15.004 1.00 92.94 79 TYR A N 1
ATOM 567 C CA . TYR A 1 79 ? -7.369 -6.345 15.167 1.00 92.94 79 TYR A CA 1
ATOM 568 C C . TYR A 1 79 ? -6.659 -6.728 13.854 1.00 92.94 79 TYR A C 1
ATOM 570 O O . TYR A 1 79 ? -7.077 -7.667 13.180 1.00 92.94 79 TYR A O 1
ATOM 578 N N . PRO A 1 80 ? -5.558 -6.055 13.473 1.00 92.00 80 PRO A N 1
ATOM 579 C CA . PRO A 1 80 ? -4.870 -6.366 12.228 1.00 92.00 80 PRO A CA 1
ATOM 580 C C . PRO A 1 80 ? -3.914 -7.565 12.343 1.00 92.00 80 PRO A C 1
ATOM 582 O O . PRO A 1 80 ? -3.093 -7.674 13.258 1.00 92.00 80 PRO A O 1
ATOM 585 N N . GLU A 1 81 ? -3.957 -8.439 11.340 1.00 95.31 81 GLU A N 1
ATOM 586 C CA . GLU A 1 81 ? -2.945 -9.461 11.089 1.00 95.31 81 GLU A CA 1
ATOM 587 C C . GLU A 1 81 ? -1.689 -8.864 10.433 1.00 95.31 81 GLU A C 1
ATOM 589 O O . GLU A 1 81 ? -1.731 -7.852 9.738 1.00 95.31 81 GLU A O 1
ATOM 594 N N . ILE A 1 82 ? -0.557 -9.554 10.592 1.00 94.81 82 ILE A N 1
ATOM 595 C CA . ILE A 1 82 ? 0.720 -9.271 9.932 1.00 94.81 82 ILE A CA 1
ATOM 596 C C . ILE A 1 82 ? 1.038 -10.403 8.950 1.00 94.81 82 ILE A C 1
ATOM 598 O O . ILE A 1 82 ? 1.275 -11.550 9.351 1.00 94.81 82 ILE A O 1
ATOM 602 N N . VAL A 1 83 ? 1.119 -10.073 7.663 1.00 95.44 83 VAL A N 1
ATOM 603 C CA . VAL A 1 83 ? 1.375 -11.005 6.559 1.00 95.44 83 VAL A CA 1
ATOM 604 C C . VAL A 1 83 ? 2.797 -10.824 6.028 1.00 95.44 83 VAL A C 1
ATOM 606 O O . VAL A 1 83 ? 3.192 -9.723 5.660 1.00 95.44 83 VAL A O 1
ATOM 609 N N . TYR A 1 84 ? 3.592 -11.896 5.969 1.00 93.62 84 TYR A N 1
ATOM 610 C CA . TYR A 1 84 ? 5.018 -11.831 5.616 1.00 93.62 84 TYR A CA 1
ATOM 611 C C . TYR A 1 84 ? 5.461 -12.989 4.710 1.00 93.62 84 TYR A C 1
ATOM 613 O O . TYR A 1 84 ? 5.300 -14.159 5.062 1.00 93.62 84 TYR A O 1
ATOM 621 N N . ALA A 1 85 ? 6.065 -12.668 3.564 1.00 92.88 85 ALA A N 1
ATOM 622 C CA . ALA A 1 85 ? 6.638 -13.632 2.620 1.00 92.88 85 ALA A CA 1
ATOM 623 C C . ALA A 1 85 ? 8.152 -13.853 2.847 1.00 92.88 85 ALA A C 1
ATOM 625 O O . ALA A 1 85 ? 8.757 -13.201 3.694 1.00 92.88 85 ALA A O 1
ATOM 626 N N . ASN A 1 86 ? 8.795 -14.774 2.111 1.00 91.75 86 ASN A N 1
ATOM 627 C CA . ASN A 1 86 ? 10.263 -14.911 2.118 1.00 91.75 86 ASN A CA 1
ATOM 628 C C . ASN A 1 86 ? 10.878 -15.436 0.801 1.00 91.75 86 ASN A C 1
ATOM 630 O O . ASN A 1 86 ? 10.199 -16.052 -0.025 1.00 91.75 86 ASN A O 1
ATOM 634 N N . ILE A 1 87 ? 12.205 -15.287 0.634 1.00 90.00 87 ILE A N 1
ATOM 635 C CA . ILE A 1 87 ? 12.928 -15.784 -0.559 1.00 90.00 87 ILE A CA 1
ATOM 636 C C . ILE A 1 87 ? 12.980 -17.312 -0.666 1.00 90.00 87 ILE A C 1
ATOM 638 O O . ILE A 1 87 ? 13.482 -17.836 -1.652 1.00 90.00 87 ILE A O 1
ATOM 642 N N . GLU A 1 88 ? 12.509 -18.054 0.334 1.00 90.38 88 GLU A N 1
ATOM 643 C CA . GLU A 1 88 ? 12.365 -19.503 0.216 1.00 90.38 88 GLU A CA 1
ATOM 644 C C . GLU A 1 88 ? 10.985 -19.897 -0.331 1.00 90.38 88 GLU A C 1
ATOM 646 O O . GLU A 1 88 ? 10.811 -21.057 -0.708 1.00 90.38 88 GLU A O 1
ATOM 651 N N . GLY A 1 89 ? 10.032 -18.961 -0.435 1.00 93.44 89 GLY A N 1
ATOM 652 C CA . GLY A 1 89 ? 8.716 -19.136 -1.056 1.00 93.44 89 GLY A CA 1
ATOM 653 C C . GLY A 1 89 ? 7.579 -19.505 -0.097 1.00 93.44 89 GLY A C 1
ATOM 654 O O . GLY A 1 89 ? 6.575 -20.048 -0.549 1.00 93.44 89 GLY A O 1
ATOM 655 N N . ASP A 1 90 ? 7.740 -19.277 1.209 1.00 94.81 90 ASP A N 1
ATOM 656 C CA . ASP A 1 90 ? 6.632 -19.376 2.171 1.00 94.81 90 ASP A CA 1
ATOM 657 C C . ASP A 1 90 ? 5.946 -18.009 2.354 1.00 94.81 90 ASP A C 1
ATOM 659 O O . ASP A 1 90 ? 6.621 -16.979 2.287 1.00 94.81 90 ASP A O 1
ATOM 663 N N . VAL A 1 91 ? 4.656 -18.010 2.703 1.00 96.50 91 VAL A N 1
ATOM 664 C CA . VAL A 1 91 ? 3.920 -16.828 3.190 1.00 96.50 91 VAL A CA 1
ATOM 665 C C . VAL A 1 91 ? 3.299 -17.145 4.548 1.00 96.50 91 VAL A C 1
ATOM 667 O O . VAL A 1 91 ? 2.627 -18.163 4.705 1.00 96.50 91 VAL A O 1
ATOM 670 N N . TYR A 1 92 ? 3.550 -16.295 5.540 1.00 96.25 92 TYR A N 1
ATOM 671 C CA . TYR A 1 92 ? 3.090 -16.416 6.923 1.00 96.25 92 TYR A CA 1
ATOM 672 C C . TYR A 1 92 ? 2.025 -15.367 7.220 1.00 96.25 92 TYR A C 1
ATOM 674 O O . TYR A 1 92 ? 2.119 -14.248 6.728 1.00 96.25 92 TYR A O 1
ATOM 682 N N . VAL A 1 93 ? 1.100 -15.711 8.113 1.00 97.69 93 VAL A N 1
ATOM 683 C CA . VAL A 1 93 ? 0.185 -14.773 8.765 1.00 97.69 93 VAL A CA 1
ATOM 684 C C . VAL A 1 93 ? 0.343 -14.937 10.274 1.00 97.69 93 VAL A C 1
ATOM 686 O O . VAL A 1 93 ? 0.298 -16.061 10.791 1.00 97.69 93 VAL A O 1
ATOM 689 N N . PHE A 1 94 ? 0.555 -13.827 10.972 1.00 97.38 94 PHE A N 1
ATOM 690 C CA . PHE A 1 94 ? 0.601 -13.746 12.428 1.00 97.38 94 PHE A CA 1
ATOM 691 C C . PHE A 1 94 ? -0.483 -12.788 12.910 1.00 97.38 94 PHE A C 1
ATOM 693 O O . PHE A 1 94 ? -0.645 -11.718 12.337 1.00 97.38 94 PHE A O 1
ATOM 700 N N . ARG A 1 95 ? -1.189 -13.163 13.972 1.00 96.69 95 ARG A N 1
ATOM 701 C CA . ARG A 1 95 ? -2.129 -12.293 14.671 1.00 96.69 95 ARG A CA 1
ATOM 702 C C . ARG A 1 95 ? -1.413 -11.165 15.391 1.00 96.69 95 ARG A C 1
ATOM 704 O O . ARG A 1 95 ? -0.215 -11.245 15.682 1.00 96.69 95 ARG A O 1
ATOM 711 N N . HIS A 1 96 ? -2.211 -10.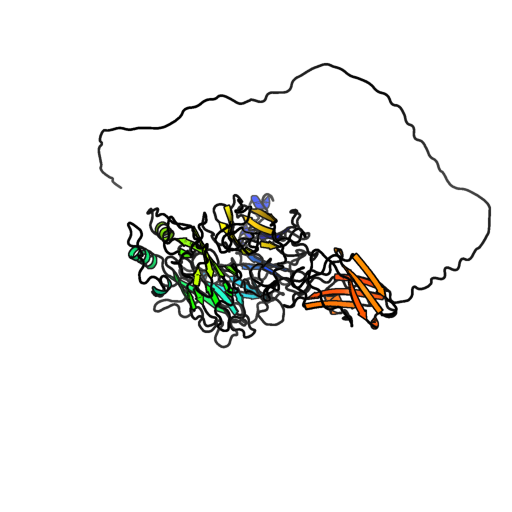192 15.793 1.00 93.69 96 HIS A N 1
ATOM 712 C CA . HIS A 1 96 ? -1.827 -9.096 16.665 1.00 93.69 96 HIS A CA 1
ATOM 713 C C . HIS A 1 96 ? -1.173 -9.532 18.004 1.00 93.69 96 HIS A C 1
ATOM 715 O O . HIS A 1 96 ? -0.296 -8.842 18.514 1.00 93.69 96 HIS A O 1
ATOM 721 N N . ASP A 1 97 ? -1.496 -10.725 18.532 1.00 95.00 97 ASP A N 1
ATOM 722 C CA . ASP A 1 97 ? -0.873 -11.314 19.735 1.00 95.00 97 ASP A CA 1
ATOM 723 C C . ASP A 1 97 ? 0.427 -12.108 19.457 1.00 95.00 97 ASP A C 1
ATOM 725 O O . ASP A 1 97 ? 1.003 -12.737 20.352 1.00 95.00 97 ASP A O 1
ATOM 729 N N . GLY A 1 98 ? 0.885 -12.124 18.203 1.00 95.94 98 GLY A N 1
ATOM 730 C CA . GLY A 1 98 ? 2.040 -12.886 17.732 1.00 95.94 98 GLY A CA 1
ATOM 731 C C . GLY A 1 98 ? 1.785 -14.383 17.490 1.00 95.94 98 GLY A C 1
ATOM 732 O O . GLY A 1 98 ? 2.700 -15.101 17.067 1.00 95.94 98 GLY A O 1
ATOM 733 N N . THR A 1 99 ? 0.574 -14.904 17.716 1.00 96.75 99 THR A N 1
ATOM 734 C CA . THR A 1 99 ? 0.249 -16.291 17.341 1.00 96.75 99 THR A CA 1
ATOM 735 C C . THR A 1 99 ? 0.144 -16.442 15.824 1.00 96.75 99 THR A C 1
ATOM 737 O O . THR A 1 99 ? -0.215 -15.518 15.102 1.00 96.75 99 THR A O 1
ATOM 740 N N . ARG A 1 100 ? 0.483 -17.620 15.289 1.00 96.62 100 ARG A N 1
ATOM 741 C CA . ARG A 1 100 ? 0.367 -17.885 13.846 1.00 96.62 100 ARG A CA 1
ATOM 742 C C . ARG A 1 100 ? -1.081 -18.235 13.495 1.00 96.62 100 ARG A C 1
ATOM 744 O O . ARG A 1 100 ? -1.669 -19.092 14.156 1.00 96.62 100 ARG A O 1
ATOM 751 N N . ALA A 1 101 ? -1.632 -17.622 12.449 1.00 97.12 101 ALA A N 1
ATOM 752 C CA . ALA A 1 101 ? -2.995 -17.913 12.015 1.00 97.12 101 ALA A CA 1
ATOM 753 C C . ALA A 1 101 ? -3.134 -19.369 11.502 1.00 97.12 101 ALA A C 1
ATOM 755 O O . ALA A 1 101 ? -2.183 -19.918 10.928 1.00 97.12 101 ALA A O 1
ATOM 756 N N . PRO A 1 102 ? -4.297 -20.027 11.697 1.00 96.25 102 PRO A N 1
ATOM 757 C CA . PRO A 1 102 ? -4.557 -21.360 11.156 1.00 96.25 102 PRO A CA 1
ATOM 758 C C . PRO A 1 102 ? -4.372 -21.413 9.634 1.00 96.25 102 PRO A C 1
ATOM 760 O O . PRO A 1 102 ? -4.721 -20.473 8.934 1.00 96.25 102 PRO A O 1
ATOM 763 N N . GLY A 1 103 ? -3.823 -22.521 9.132 1.00 96.94 103 GLY A N 1
ATOM 764 C CA . GLY A 1 103 ? -3.498 -22.701 7.709 1.00 96.94 103 GLY A CA 1
ATOM 765 C C . GLY A 1 103 ? -2.089 -22.241 7.316 1.00 96.94 103 GLY A C 1
ATOM 766 O O . GLY A 1 103 ? -1.517 -22.795 6.380 1.00 96.94 103 GLY A O 1
ATOM 767 N N . PHE A 1 104 ? -1.476 -21.319 8.067 1.00 97.88 104 PHE A N 1
ATOM 768 C CA . PHE A 1 104 ? -0.200 -20.705 7.688 1.00 97.88 104 PHE A CA 1
ATOM 769 C C . PHE A 1 104 ? 1.044 -21.371 8.327 1.00 97.88 104 PHE A C 1
ATOM 771 O O . PHE A 1 104 ? 0.996 -21.871 9.457 1.00 97.88 104 PHE A O 1
ATOM 778 N N . PRO A 1 105 ? 2.215 -21.341 7.654 1.00 96.81 105 PRO A N 1
ATOM 779 C CA . PRO A 1 105 ? 2.452 -20.711 6.359 1.00 96.81 105 PRO A CA 1
ATOM 780 C C . PRO A 1 105 ? 1.940 -21.526 5.167 1.00 96.81 105 PRO A C 1
ATOM 782 O O . PRO A 1 105 ? 2.086 -22.749 5.131 1.00 96.81 105 PRO A O 1
ATOM 785 N N . VAL A 1 106 ? 1.438 -20.810 4.162 1.00 97.88 106 VAL A N 1
ATOM 786 C CA . VAL A 1 106 ? 1.240 -21.330 2.802 1.00 97.88 106 VAL A CA 1
ATOM 787 C C . VAL A 1 106 ? 2.535 -21.218 1.999 1.00 97.88 106 VAL A C 1
ATOM 789 O O . VAL A 1 106 ? 3.554 -20.722 2.496 1.00 97.88 106 VAL A O 1
ATOM 792 N N . ARG A 1 107 ? 2.537 -21.731 0.765 1.00 95.56 107 ARG A N 1
ATOM 793 C CA . ARG A 1 107 ? 3.756 -21.855 -0.032 1.00 95.56 107 ARG A CA 1
ATOM 794 C C . ARG A 1 107 ? 3.497 -21.848 -1.540 1.00 95.56 107 ARG A C 1
ATOM 796 O O . ARG A 1 107 ? 2.570 -22.512 -1.995 1.00 95.56 107 ARG A O 1
ATOM 803 N N . ILE A 1 108 ? 4.382 -21.193 -2.295 1.00 96.88 108 ILE A N 1
ATOM 804 C CA . ILE A 1 108 ? 4.489 -21.330 -3.760 1.00 96.88 108 ILE A CA 1
ATOM 805 C C . ILE A 1 108 ? 4.893 -22.762 -4.156 1.00 96.88 108 ILE A C 1
ATOM 807 O O . ILE A 1 108 ? 5.567 -23.456 -3.382 1.00 96.88 108 ILE A O 1
ATOM 811 N N . ASP A 1 109 ? 4.546 -23.210 -5.365 1.00 96.19 109 ASP A N 1
ATOM 812 C CA . ASP A 1 109 ? 4.890 -24.558 -5.830 1.00 96.19 109 ASP A CA 1
ATOM 813 C C . ASP A 1 109 ? 6.382 -24.651 -6.234 1.00 96.19 109 ASP A C 1
ATOM 815 O O . ASP A 1 109 ? 6.802 -24.086 -7.250 1.00 96.19 109 ASP A O 1
ATOM 819 N N . PRO A 1 110 ? 7.226 -25.406 -5.497 1.00 92.31 110 PRO A N 1
ATOM 820 C CA . PRO A 1 110 ? 8.631 -25.580 -5.860 1.00 92.31 110 PRO A CA 1
ATOM 821 C C . PRO A 1 110 ? 8.842 -26.343 -7.182 1.00 92.31 110 PRO A C 1
ATOM 823 O O . PRO A 1 110 ? 9.970 -26.359 -7.681 1.00 92.31 110 PRO A O 1
ATOM 826 N N . ALA A 1 111 ? 7.813 -26.979 -7.756 1.00 95.31 111 ALA A N 1
ATOM 827 C CA . ALA A 1 111 ? 7.895 -27.600 -9.074 1.00 95.31 111 ALA A CA 1
ATOM 828 C C . ALA A 1 111 ? 7.998 -26.559 -10.202 1.00 95.31 111 ALA A C 1
ATOM 830 O O . ALA A 1 111 ? 8.777 -26.767 -11.134 1.00 95.31 111 ALA A O 1
ATOM 831 N N . LEU A 1 112 ? 7.295 -25.423 -10.094 1.00 95.75 112 LEU A N 1
ATOM 832 C CA . LEU A 1 112 ? 7.257 -24.371 -11.125 1.00 95.75 112 LEU A CA 1
ATOM 833 C C . LEU A 1 112 ? 8.607 -23.653 -11.293 1.00 95.75 112 LEU A C 1
ATOM 835 O O . LEU A 1 112 ? 8.943 -23.201 -12.384 1.00 95.75 112 LEU A O 1
ATOM 839 N N . SER A 1 113 ? 9.438 -23.655 -10.248 1.00 95.38 113 SER A N 1
ATOM 840 C CA . SER A 1 113 ? 10.827 -23.170 -10.274 1.00 95.38 113 SER A CA 1
ATOM 841 C C . SER A 1 113 ? 11.876 -24.280 -10.112 1.00 95.38 113 SER A C 1
ATOM 843 O O . SER A 1 113 ? 13.016 -24.004 -9.724 1.00 95.38 113 SER A O 1
ATOM 845 N N . ALA A 1 114 ? 11.545 -25.545 -10.393 1.00 94.56 114 ALA A N 1
ATOM 846 C CA . ALA A 1 114 ? 12.474 -26.666 -10.223 1.00 94.56 114 ALA A CA 1
ATOM 847 C C . ALA A 1 114 ? 13.787 -26.478 -11.013 1.00 94.56 114 ALA A C 1
ATOM 849 O O . ALA A 1 114 ? 13.797 -25.945 -12.119 1.00 94.56 114 ALA A O 1
ATOM 850 N N . VAL A 1 115 ? 14.915 -26.965 -10.476 1.00 92.88 115 VAL A N 1
ATOM 851 C CA . VAL A 1 115 ? 16.264 -26.746 -11.055 1.00 92.88 115 VAL A CA 1
ATOM 852 C C . VAL A 1 115 ? 16.368 -27.179 -12.525 1.00 92.88 115 VAL A C 1
ATOM 854 O O . VAL A 1 115 ? 17.061 -26.529 -13.297 1.00 92.88 115 VAL A O 1
ATOM 857 N N . ALA A 1 116 ? 15.647 -28.229 -12.933 1.00 94.31 116 ALA A N 1
ATOM 858 C CA . ALA A 1 116 ? 15.625 -28.713 -14.316 1.00 94.31 116 ALA A CA 1
ATOM 859 C C . ALA A 1 116 ? 14.926 -27.764 -15.313 1.00 94.31 116 ALA A C 1
ATOM 861 O O . ALA A 1 116 ? 15.135 -27.897 -16.516 1.00 94.31 116 ALA A O 1
ATOM 862 N N . LEU A 1 117 ? 14.113 -26.817 -14.830 1.00 93.81 117 LEU A N 1
ATOM 863 C CA . LEU A 1 117 ? 13.499 -25.774 -15.652 1.00 93.81 117 LEU A CA 1
ATOM 864 C C . LEU A 1 117 ? 14.453 -24.591 -15.867 1.00 93.81 117 LEU A C 1
ATOM 866 O O . LEU A 1 117 ? 14.320 -23.883 -16.861 1.00 93.81 117 LEU A O 1
ATOM 870 N N . ARG A 1 118 ? 15.418 -24.366 -14.967 1.00 93.44 118 ARG A N 1
ATOM 871 C CA . ARG A 1 118 ? 16.269 -23.167 -14.974 1.00 93.44 118 ARG A CA 1
ATOM 872 C C . ARG A 1 118 ? 17.285 -23.233 -16.115 1.00 93.44 118 ARG A C 1
ATOM 874 O O . ARG A 1 118 ? 18.165 -24.093 -16.125 1.00 93.44 118 ARG A O 1
ATOM 881 N N . THR A 1 119 ? 17.175 -22.327 -17.083 1.00 92.06 119 THR A N 1
ATOM 882 C CA . THR A 1 119 ? 18.045 -22.269 -18.273 1.00 92.06 119 THR A CA 1
ATOM 883 C C . THR A 1 119 ? 18.418 -20.827 -18.620 1.00 92.06 119 THR A C 1
ATOM 885 O O . THR A 1 119 ? 17.914 -19.886 -18.016 1.00 92.06 119 THR A O 1
ATOM 888 N N . LYS A 1 120 ? 19.276 -20.625 -19.633 1.00 86.50 120 LYS A N 1
ATOM 889 C CA . LYS A 1 120 ? 19.669 -19.279 -20.091 1.00 86.50 120 LYS A CA 1
ATOM 890 C C . LYS A 1 120 ? 18.478 -18.405 -20.539 1.00 86.50 120 LYS A C 1
ATOM 892 O O . LYS A 1 120 ? 18.592 -17.190 -20.496 1.00 86.50 120 LYS A O 1
ATOM 897 N N . THR A 1 121 ? 17.367 -19.005 -20.967 1.00 87.31 121 THR A N 1
ATOM 898 C CA . THR A 1 121 ? 16.140 -18.303 -21.403 1.00 87.31 121 THR A CA 1
ATOM 899 C C . THR A 1 121 ? 14.952 -18.576 -20.471 1.00 87.31 121 THR A C 1
ATOM 901 O O . THR A 1 121 ? 13.799 -18.406 -20.858 1.00 87.31 121 THR A O 1
ATOM 904 N N . ASN A 1 122 ? 15.230 -19.077 -19.264 1.00 91.56 122 ASN A N 1
ATOM 905 C CA . ASN A 1 122 ? 14.249 -19.400 -18.233 1.00 91.56 122 ASN A CA 1
ATOM 906 C C . ASN A 1 122 ? 14.942 -19.242 -16.864 1.00 91.56 122 ASN A C 1
ATOM 908 O O . ASN A 1 122 ? 15.316 -20.240 -16.245 1.00 91.56 122 ASN A O 1
ATOM 912 N N . HIS A 1 123 ? 15.243 -18.003 -16.460 1.00 90.94 123 HIS A N 1
ATOM 913 C CA . HIS A 1 123 ? 16.096 -17.676 -15.297 1.00 90.94 123 HIS A CA 1
ATOM 914 C C . HIS A 1 123 ? 15.419 -17.847 -13.913 1.00 90.94 123 HIS A C 1
ATOM 916 O O . HIS A 1 123 ? 16.105 -17.732 -12.894 1.00 90.94 123 HIS A O 1
ATOM 922 N N . LEU A 1 124 ? 14.143 -18.273 -13.902 1.00 93.88 124 LEU A N 1
ATOM 923 C CA . LEU A 1 124 ? 13.291 -18.630 -12.751 1.00 93.88 124 LEU A CA 1
ATOM 924 C C . LEU A 1 124 ? 14.027 -19.055 -11.470 1.00 93.88 124 LEU A C 1
ATOM 926 O O . LEU A 1 124 ? 14.885 -19.948 -11.469 1.00 93.88 124 LEU A O 1
ATOM 930 N N . LYS A 1 125 ? 13.578 -18.534 -10.328 1.00 92.62 125 LYS A N 1
ATOM 931 C CA . LYS A 1 125 ? 14.053 -18.922 -8.992 1.00 92.62 125 LYS A CA 1
ATOM 932 C C . LYS A 1 125 ? 12.879 -19.339 -8.111 1.00 92.62 125 LYS A C 1
ATOM 934 O O . LYS A 1 125 ? 11.719 -19.160 -8.448 1.00 92.62 125 LYS A O 1
ATOM 939 N N . THR A 1 126 ? 13.188 -19.940 -6.969 1.00 90.88 126 THR A N 1
ATOM 940 C CA . THR A 1 126 ? 12.192 -20.168 -5.915 1.00 90.88 126 THR A CA 1
ATOM 941 C C . THR A 1 126 ? 12.324 -19.016 -4.935 1.00 90.88 126 THR A C 1
ATOM 943 O O . THR A 1 126 ? 13.441 -18.785 -4.479 1.00 90.88 126 THR A O 1
ATOM 946 N N . GLY A 1 127 ? 11.227 -18.327 -4.624 1.00 92.88 127 GLY A N 1
ATOM 947 C CA . GLY A 1 127 ? 11.200 -17.248 -3.640 1.00 92.88 127 GLY A CA 1
ATOM 948 C C . GLY A 1 127 ? 10.193 -16.150 -3.962 1.00 92.88 127 GLY A C 1
ATOM 949 O O . GLY A 1 127 ? 9.717 -16.051 -5.090 1.00 92.88 127 GLY A O 1
ATOM 950 N N . ILE A 1 128 ? 9.910 -15.322 -2.959 1.00 93.94 128 ILE A N 1
ATOM 951 C CA . ILE A 1 128 ? 9.161 -14.065 -3.061 1.00 93.94 128 ILE A CA 1
ATOM 952 C C . ILE A 1 128 ? 10.092 -12.945 -2.566 1.00 93.94 128 ILE A C 1
ATOM 954 O O . ILE A 1 128 ? 10.774 -13.127 -1.551 1.00 93.94 128 ILE A O 1
ATOM 958 N N . LEU A 1 129 ? 10.154 -11.820 -3.288 1.00 90.31 129 LEU A N 1
ATOM 959 C CA . LEU A 1 129 ? 10.959 -10.643 -2.908 1.00 90.31 129 LEU A CA 1
ATOM 960 C C . LEU A 1 129 ? 10.109 -9.391 -2.665 1.00 90.31 129 LEU A C 1
ATOM 962 O O . LEU A 1 129 ? 10.405 -8.642 -1.733 1.00 90.31 129 LEU A O 1
ATOM 966 N N . GLY A 1 130 ? 9.064 -9.198 -3.473 1.00 88.12 130 GLY A N 1
ATOM 967 C CA . GLY A 1 130 ? 8.053 -8.165 -3.271 1.00 88.12 130 GLY A CA 1
ATOM 968 C C . GLY A 1 130 ? 7.253 -8.386 -1.990 1.00 88.12 130 GLY A C 1
ATOM 969 O O . GLY A 1 130 ? 7.289 -9.465 -1.388 1.00 88.12 130 GLY A O 1
ATOM 970 N N . SER A 1 131 ? 6.545 -7.351 -1.550 1.00 89.25 131 SER A N 1
ATOM 971 C CA . SER A 1 131 ? 5.635 -7.462 -0.406 1.00 89.25 131 SER A CA 1
ATOM 972 C C . SER A 1 131 ? 4.406 -8.312 -0.759 1.00 89.25 131 SER A C 1
ATOM 974 O O . SER A 1 131 ? 4.022 -8.371 -1.931 1.00 89.25 131 SER A O 1
ATOM 976 N N . PRO A 1 132 ? 3.754 -8.948 0.229 1.00 92.81 132 PRO A N 1
ATOM 977 C CA . PRO A 1 132 ? 2.355 -9.322 0.098 1.00 92.81 132 PRO A CA 1
ATOM 978 C C . PRO A 1 132 ? 1.476 -8.089 -0.117 1.00 92.81 132 PRO A C 1
ATOM 980 O O . PRO A 1 132 ? 1.858 -6.974 0.238 1.00 92.81 132 PRO A O 1
ATOM 983 N N . VAL A 1 133 ? 0.302 -8.327 -0.685 1.00 92.94 133 VAL A N 1
ATOM 984 C CA . VAL A 1 133 ? -0.741 -7.340 -0.975 1.00 92.94 133 VAL A CA 1
ATOM 985 C C . VAL A 1 133 ? -2.071 -7.957 -0.552 1.00 92.94 133 VAL A C 1
ATOM 987 O O . VAL A 1 133 ? -2.266 -9.155 -0.761 1.00 92.94 133 VAL A O 1
ATOM 990 N N . LEU A 1 134 ? -2.950 -7.185 0.086 1.00 93.00 134 LEU A N 1
ATOM 991 C CA . LEU A 1 134 ? -4.217 -7.657 0.647 1.00 93.00 134 LEU A CA 1
ATOM 992 C C . LEU A 1 134 ? -5.402 -7.020 -0.088 1.00 93.00 134 LEU A C 1
ATOM 994 O O . LEU A 1 134 ? -5.457 -5.800 -0.235 1.00 93.00 134 LEU A O 1
ATOM 998 N N . ALA A 1 135 ? -6.343 -7.837 -0.559 1.00 92.00 135 ALA A N 1
ATOM 999 C CA . ALA A 1 135 ? -7.528 -7.384 -1.290 1.00 92.00 135 ALA A CA 1
ATOM 1000 C C . ALA A 1 135 ? -8.622 -8.459 -1.272 1.00 92.00 135 ALA A C 1
ATOM 1002 O O . ALA A 1 135 ? -8.295 -9.635 -1.341 1.00 92.00 135 ALA A O 1
ATOM 1003 N N . ASP A 1 136 ? -9.896 -8.074 -1.223 1.00 93.31 136 ASP A N 1
ATOM 1004 C CA . ASP A 1 136 ? -11.029 -8.985 -1.460 1.00 93.31 136 ASP A CA 1
ATOM 1005 C C . ASP A 1 136 ? -11.119 -9.276 -2.965 1.00 93.31 136 ASP A C 1
ATOM 1007 O O . ASP A 1 136 ? -11.574 -8.426 -3.734 1.00 93.31 136 ASP A O 1
ATOM 1011 N N . LEU A 1 137 ? -10.565 -10.413 -3.401 1.00 94.62 137 LEU A N 1
ATOM 1012 C CA . LEU A 1 137 ? -10.353 -10.719 -4.817 1.00 94.62 137 LEU A CA 1
ATOM 1013 C C . LEU A 1 137 ? -11.412 -11.684 -5.366 1.00 94.62 137 LEU A C 1
ATOM 1015 O O . LEU A 1 137 ? -11.709 -11.631 -6.560 1.00 94.62 137 LEU A O 1
ATOM 1019 N N . ASP A 1 138 ? -12.008 -12.545 -4.533 1.00 94.62 138 ASP A N 1
ATOM 1020 C CA . ASP A 1 138 ? -13.126 -13.413 -4.942 1.00 94.62 138 ASP A CA 1
ATOM 1021 C C . ASP A 1 138 ? -14.531 -12.859 -4.617 1.00 94.62 138 ASP A C 1
ATOM 1023 O O . ASP A 1 138 ? -15.517 -13.322 -5.205 1.00 94.62 138 ASP A O 1
ATOM 1027 N N . GLY A 1 139 ? -14.623 -11.805 -3.797 1.00 93.00 139 GLY A N 1
ATOM 1028 C CA . GLY A 1 139 ? -15.862 -11.101 -3.469 1.00 93.00 139 GLY A CA 1
ATOM 1029 C C . GLY A 1 139 ? -16.643 -11.697 -2.293 1.00 93.00 139 GLY A C 1
ATOM 1030 O O . GLY A 1 139 ? -17.834 -11.393 -2.153 1.00 93.00 139 GLY A O 1
ATOM 1031 N N . ASP A 1 140 ? -16.041 -12.565 -1.463 1.00 94.19 140 ASP A N 1
ATOM 1032 C CA . ASP A 1 140 ? -16.692 -13.103 -0.256 1.00 94.19 140 ASP A CA 1
ATOM 1033 C C . ASP A 1 140 ? -16.768 -12.106 0.919 1.00 94.19 140 ASP A C 1
ATOM 1035 O O . ASP A 1 140 ? -17.515 -12.339 1.881 1.00 94.19 140 ASP A O 1
ATOM 1039 N N . GLY A 1 141 ? -16.081 -10.963 0.813 1.00 90.75 141 GLY A N 1
ATOM 1040 C CA . GLY A 1 141 ? -16.056 -9.912 1.823 1.00 90.75 141 GLY A CA 1
ATOM 1041 C C . GLY A 1 141 ? -14.861 -9.980 2.774 1.00 90.75 141 GLY A C 1
ATOM 1042 O O . GLY A 1 141 ? -14.842 -9.214 3.738 1.00 90.75 141 GLY A O 1
ATOM 1043 N N . PHE A 1 142 ? -13.895 -10.874 2.579 1.00 93.56 142 PHE A N 1
ATOM 1044 C CA . PHE A 1 142 ? -12.657 -10.915 3.359 1.00 93.56 142 PHE A CA 1
ATOM 1045 C C . PHE A 1 142 ? -11.431 -10.590 2.497 1.00 93.56 142 PHE A C 1
ATOM 1047 O O . PHE A 1 142 ? -11.467 -10.675 1.279 1.00 93.56 142 PHE A O 1
ATOM 1054 N N . LEU A 1 143 ? -10.323 -10.201 3.134 1.00 93.81 143 LEU A N 1
ATOM 1055 C CA . LEU A 1 143 ? -9.076 -9.920 2.423 1.00 93.81 143 LEU A CA 1
ATOM 1056 C C . LEU A 1 143 ? -8.328 -11.221 2.080 1.00 93.81 143 LEU A C 1
ATOM 1058 O O . LEU A 1 143 ? -7.956 -11.997 2.967 1.00 93.81 143 LEU A O 1
ATOM 1062 N N . ASP A 1 144 ? -8.050 -11.414 0.794 1.00 97.44 144 ASP A N 1
ATOM 1063 C CA . ASP A 1 144 ? -7.111 -12.399 0.265 1.00 97.44 144 ASP A CA 1
ATOM 1064 C C . ASP A 1 144 ? -5.671 -11.873 0.298 1.00 97.44 144 ASP A C 1
ATOM 1066 O O . ASP A 1 144 ? -5.417 -10.677 0.425 1.00 97.44 144 ASP A O 1
ATOM 1070 N N . ILE A 1 145 ? -4.706 -12.782 0.155 1.00 97.94 145 ILE A N 1
ATOM 1071 C CA . ILE A 1 145 ? -3.268 -12.509 0.178 1.00 97.94 145 ILE A CA 1
ATOM 1072 C C . ILE A 1 145 ? -2.679 -12.775 -1.208 1.00 97.94 145 ILE A C 1
ATOM 1074 O O . ILE A 1 145 ? -2.501 -13.932 -1.601 1.00 97.94 145 ILE A O 1
ATOM 1078 N N . VAL A 1 146 ? -2.314 -11.706 -1.914 1.00 98.19 146 VAL A N 1
ATOM 1079 C CA . VAL A 1 146 ? -1.700 -11.728 -3.247 1.00 98.19 146 VAL A CA 1
ATOM 1080 C C . VAL A 1 146 ? -0.178 -11.558 -3.144 1.00 98.19 146 VAL A C 1
ATOM 1082 O O . VAL A 1 146 ? 0.317 -10.696 -2.416 1.00 98.19 146 VAL A O 1
ATOM 1085 N N . VAL A 1 147 ? 0.593 -12.368 -3.881 1.00 96.75 147 VAL A N 1
ATOM 1086 C CA . VAL A 1 147 ? 2.058 -12.223 -4.027 1.00 96.75 147 VAL A CA 1
ATOM 1087 C C . VAL A 1 147 ? 2.506 -12.506 -5.461 1.00 96.75 147 VAL A C 1
ATOM 1089 O O . VAL A 1 147 ? 2.018 -13.444 -6.093 1.00 96.75 147 VAL A O 1
ATOM 1092 N N . ALA A 1 148 ? 3.509 -11.774 -5.945 1.00 95.75 148 ALA A N 1
ATOM 1093 C CA . ALA A 1 148 ? 4.292 -12.168 -7.117 1.00 95.75 148 ALA A CA 1
ATOM 1094 C C . ALA A 1 148 ? 5.531 -12.974 -6.692 1.00 95.75 148 ALA A C 1
ATOM 1096 O O . ALA A 1 148 ? 6.151 -12.690 -5.662 1.00 95.75 148 ALA A O 1
ATOM 1097 N N . ALA A 1 149 ? 5.899 -13.990 -7.473 1.00 96.00 149 ALA A N 1
ATOM 1098 C CA . ALA A 1 149 ? 6.993 -14.899 -7.150 1.00 96.00 149 ALA A CA 1
ATOM 1099 C C . ALA A 1 149 ? 8.037 -15.013 -8.273 1.00 96.00 149 ALA A C 1
ATOM 1101 O O . ALA A 1 149 ? 7.766 -14.853 -9.466 1.00 96.00 149 ALA A O 1
ATOM 1102 N N . MET A 1 150 ? 9.259 -15.388 -7.885 1.00 95.50 150 MET A N 1
ATOM 1103 C CA . MET A 1 150 ? 10.383 -15.577 -8.809 1.00 95.50 150 MET A CA 1
ATOM 1104 C C . MET A 1 150 ? 10.227 -16.792 -9.750 1.00 95.50 150 MET A C 1
ATOM 1106 O O . MET A 1 150 ? 11.121 -17.068 -10.550 1.00 95.50 150 MET A O 1
ATOM 1110 N N . ASP A 1 151 ? 9.126 -17.539 -9.651 1.00 96.44 151 ASP A N 1
ATOM 1111 C CA . ASP A 1 151 ? 8.805 -18.704 -10.481 1.00 96.44 151 ASP A CA 1
ATOM 1112 C C . ASP A 1 151 ? 7.942 -18.355 -11.714 1.00 96.44 151 ASP A C 1
ATOM 1114 O O . ASP A 1 151 ? 7.460 -19.262 -12.392 1.00 96.44 151 ASP A O 1
ATOM 1118 N N . GLN A 1 152 ? 7.788 -17.059 -12.017 1.00 95.56 152 GLN A N 1
ATOM 1119 C CA . GLN A 1 152 ? 6.926 -16.477 -13.059 1.00 95.56 152 GLN A CA 1
ATOM 1120 C C . GLN A 1 152 ? 5.416 -16.586 -12.787 1.00 95.56 152 GLN A C 1
ATOM 1122 O O . GLN A 1 152 ? 4.613 -16.590 -13.724 1.00 95.56 152 GLN A O 1
ATOM 1127 N N . HIS A 1 153 ? 5.005 -16.677 -11.522 1.00 97.75 153 HIS A N 1
ATOM 1128 C CA . HIS A 1 153 ? 3.590 -16.730 -11.170 1.00 97.75 153 HIS A CA 1
ATOM 1129 C C . HIS A 1 153 ? 3.199 -15.702 -10.104 1.00 97.75 153 HIS A C 1
ATOM 1131 O O . HIS A 1 153 ? 3.982 -15.346 -9.221 1.00 97.75 153 HIS A O 1
ATOM 1137 N N . VAL A 1 154 ? 1.947 -15.257 -10.188 1.00 98.50 154 VAL A N 1
ATOM 1138 C CA . VAL A 1 154 ? 1.237 -14.559 -9.113 1.00 98.50 154 VAL A CA 1
ATOM 1139 C C . VAL A 1 154 ? 0.330 -15.569 -8.421 1.00 98.50 154 VAL A C 1
ATOM 1141 O O . VAL A 1 154 ? -0.364 -16.340 -9.086 1.00 98.50 154 VAL A O 1
ATOM 1144 N N . TYR A 1 155 ? 0.335 -15.572 -7.095 1.00 98.62 155 TYR A N 1
ATOM 1145 C CA . TYR A 1 155 ? -0.503 -16.426 -6.257 1.00 98.62 155 TYR A CA 1
ATOM 1146 C C . TYR A 1 155 ? -1.471 -15.557 -5.457 1.00 98.62 155 TYR A C 1
ATOM 1148 O O . TYR A 1 155 ? -1.077 -14.490 -4.993 1.00 98.62 155 TYR A O 1
ATOM 1156 N N . ALA A 1 156 ? -2.690 -16.055 -5.246 1.00 98.56 156 ALA A N 1
ATOM 1157 C CA . ALA A 1 156 ? -3.661 -15.495 -4.314 1.00 98.56 156 ALA A CA 1
ATOM 1158 C C . ALA A 1 156 ? -4.180 -16.611 -3.389 1.00 98.56 156 ALA A C 1
ATOM 1160 O O . ALA A 1 156 ? -4.523 -17.700 -3.865 1.00 98.56 156 ALA A O 1
ATOM 1161 N N . TRP A 1 157 ? -4.209 -16.364 -2.078 1.00 98.69 157 TRP A N 1
ATOM 1162 C CA . TRP A 1 157 ? -4.767 -17.282 -1.076 1.00 98.69 157 TRP A CA 1
ATOM 1163 C C . TRP A 1 157 ? -5.766 -16.572 -0.173 1.00 98.69 157 TRP A C 1
ATOM 1165 O O . TRP A 1 157 ? -5.499 -15.455 0.259 1.00 98.69 157 TRP A O 1
ATOM 1175 N N . ASP A 1 158 ? -6.827 -17.273 0.217 1.00 98.12 158 ASP A N 1
ATOM 1176 C CA . ASP A 1 158 ? -7.747 -16.789 1.240 1.00 98.12 158 ASP A CA 1
ATOM 1177 C C . ASP A 1 158 ? -7.069 -16.653 2.616 1.00 98.12 158 ASP A C 1
ATOM 1179 O O . ASP A 1 158 ? -6.032 -17.263 2.920 1.00 98.12 158 ASP A O 1
ATOM 1183 N N . ARG A 1 159 ? -7.729 -15.923 3.516 1.00 96.06 159 ARG A N 1
ATOM 1184 C CA . ARG A 1 159 ? -7.359 -15.777 4.937 1.00 96.06 159 ARG A CA 1
ATOM 1185 C C . ARG A 1 159 ? -7.272 -17.079 5.760 1.00 96.06 159 ARG A C 1
ATOM 1187 O O . ARG A 1 159 ? -7.033 -17.035 6.966 1.00 96.06 159 ARG A O 1
ATOM 1194 N N . ARG A 1 160 ? -7.535 -18.247 5.162 1.00 97.75 160 ARG A N 1
ATOM 1195 C CA . ARG A 1 160 ? -7.441 -19.595 5.763 1.00 97.75 160 ARG A CA 1
ATOM 1196 C C . ARG A 1 160 ? -6.273 -20.400 5.169 1.00 97.75 160 ARG A C 1
ATOM 1198 O O . ARG A 1 160 ? -6.038 -21.532 5.597 1.00 97.75 160 ARG A O 1
ATOM 1205 N N . GLY A 1 161 ? -5.552 -19.838 4.198 1.00 98.00 161 GLY A N 1
ATOM 1206 C CA . GLY A 1 161 ? -4.455 -20.468 3.471 1.00 98.00 161 GLY A CA 1
ATOM 1207 C C . GLY A 1 161 ? -4.880 -21.340 2.279 1.00 98.00 161 GLY A C 1
ATOM 1208 O O . GLY A 1 161 ? -4.076 -22.130 1.776 1.00 98.00 161 GLY A O 1
ATOM 1209 N N . SER A 1 162 ? -6.127 -21.234 1.820 1.00 98.31 162 SER A N 1
ATOM 1210 C CA . SER A 1 162 ? -6.630 -21.916 0.622 1.00 98.31 162 SER A CA 1
ATOM 1211 C C . SER A 1 162 ? -6.248 -21.121 -0.622 1.00 98.31 162 SER A C 1
ATOM 1213 O O . SER A 1 162 ? -6.531 -19.934 -0.705 1.00 98.31 162 SER A O 1
ATOM 1215 N N . LEU A 1 163 ? -5.626 -21.764 -1.609 1.00 98.38 163 LEU A N 1
ATOM 1216 C CA . LEU A 1 163 ? -5.333 -21.140 -2.905 1.00 98.38 163 LEU A CA 1
ATOM 1217 C C . LEU A 1 163 ? -6.651 -20.819 -3.629 1.00 98.38 163 LEU A C 1
ATOM 1219 O O . LEU A 1 163 ? -7.501 -21.708 -3.738 1.00 98.38 163 LEU A O 1
ATOM 1223 N N . LEU A 1 164 ? -6.814 -19.586 -4.116 1.00 98.56 164 LEU A N 1
ATOM 1224 C CA . LEU A 1 164 ? -8.059 -19.157 -4.757 1.00 98.56 164 LEU A CA 1
ATOM 1225 C C . LEU A 1 164 ? -8.342 -19.918 -6.068 1.00 98.56 164 LEU A C 1
ATOM 1227 O O . LEU A 1 164 ? -7.408 -20.295 -6.789 1.00 98.56 164 LEU A O 1
ATOM 1231 N N . PRO A 1 165 ? -9.623 -20.133 -6.431 1.00 98.25 165 PRO A N 1
ATOM 1232 C CA . PRO A 1 165 ? -9.992 -20.688 -7.730 1.00 98.25 165 PRO A CA 1
ATOM 1233 C C . PRO A 1 165 ? -9.399 -19.858 -8.877 1.00 98.25 165 PRO A C 1
ATOM 1235 O O . PRO A 1 165 ? -9.500 -18.640 -8.884 1.00 98.25 165 PRO A O 1
ATOM 1238 N N . GLY A 1 166 ? -8.769 -20.519 -9.850 1.00 98.06 166 GLY A N 1
ATOM 1239 C CA . GLY A 1 166 ? -8.120 -19.842 -10.980 1.00 98.06 166 GLY A CA 1
ATOM 1240 C C . GLY A 1 166 ? -6.676 -19.400 -10.736 1.00 98.06 166 GLY A C 1
ATOM 1241 O O . GLY A 1 166 ? -5.990 -19.082 -11.706 1.00 98.06 166 GLY A O 1
ATOM 1242 N N . TRP A 1 167 ? -6.169 -19.465 -9.506 1.00 98.50 167 TRP A N 1
ATOM 1243 C CA . TRP A 1 167 ? -4.790 -19.107 -9.160 1.00 98.50 167 TRP A CA 1
ATOM 1244 C C . TRP A 1 167 ? -3.906 -20.366 -8.979 1.00 98.50 167 TRP A C 1
ATOM 1246 O O . TRP A 1 167 ? -4.431 -21.454 -8.726 1.00 98.50 167 TRP A O 1
ATOM 1256 N N . PRO A 1 168 ? -2.566 -20.276 -9.127 1.00 98.56 168 PRO A N 1
ATOM 1257 C CA . PRO A 1 168 ? -1.794 -19.099 -9.524 1.00 98.56 168 PRO A CA 1
ATOM 1258 C C . PRO A 1 168 ? -1.857 -18.795 -11.029 1.00 98.56 168 PRO A C 1
ATOM 1260 O O . PRO A 1 168 ? -2.008 -19.688 -11.864 1.00 98.56 168 PRO A O 1
ATOM 1263 N N . VAL A 1 169 ? -1.677 -17.525 -11.384 1.00 98.56 169 VAL A N 1
ATOM 1264 C CA . VAL A 1 169 ? -1.612 -17.042 -12.771 1.00 98.56 169 VAL A CA 1
ATOM 1265 C C . VAL A 1 169 ? -0.159 -16.953 -13.223 1.00 98.56 169 VAL A C 1
ATOM 1267 O O . VAL A 1 169 ? 0.683 -16.428 -12.499 1.00 98.56 169 VAL A O 1
ATOM 1270 N N . LYS A 1 170 ? 0.148 -17.441 -14.432 1.00 97.50 170 LYS A N 1
ATOM 1271 C CA . LYS A 1 170 ? 1.483 -17.306 -15.029 1.00 97.50 170 LYS A CA 1
ATOM 1272 C C . LYS A 1 170 ? 1.612 -15.981 -15.787 1.00 97.50 170 LYS A C 1
ATOM 1274 O O . LYS A 1 170 ? 0.846 -15.739 -16.714 1.00 97.50 170 LYS A O 1
ATOM 1279 N N . ILE A 1 171 ? 2.633 -15.188 -15.467 1.00 96.00 171 ILE A N 1
ATOM 1280 C CA . ILE A 1 171 ? 2.921 -13.887 -16.096 1.00 96.00 171 ILE A CA 1
ATOM 1281 C C . ILE A 1 171 ? 4.054 -14.008 -17.129 1.00 96.00 171 ILE A C 1
ATOM 1283 O O . ILE A 1 171 ? 5.232 -13.833 -16.829 1.00 96.00 171 ILE A O 1
ATOM 1287 N N . GLN A 1 172 ? 3.690 -14.402 -18.354 1.00 95.06 172 GLN A N 1
ATOM 1288 C CA . GLN A 1 172 ? 4.601 -14.594 -19.490 1.00 95.06 172 GLN A CA 1
ATOM 1289 C C . GLN A 1 172 ? 3.966 -14.094 -20.791 1.00 95.06 172 GLN A C 1
ATOM 1291 O O . GLN A 1 172 ? 2.814 -14.433 -21.067 1.00 95.06 172 GLN A O 1
ATOM 1296 N N . ASP A 1 173 ? 4.732 -13.391 -21.630 1.00 94.00 173 ASP A N 1
ATOM 1297 C CA . ASP A 1 173 ? 4.210 -12.820 -22.872 1.00 94.00 173 ASP A CA 1
ATOM 1298 C C . ASP A 1 173 ? 4.016 -13.940 -23.911 1.00 94.00 173 ASP A C 1
ATOM 1300 O O . ASP A 1 173 ? 4.999 -14.554 -24.338 1.00 94.00 173 ASP A O 1
ATOM 1304 N N . PRO A 1 174 ? 2.780 -14.233 -24.360 1.00 89.31 174 PRO A N 1
ATOM 1305 C CA . PRO A 1 174 ? 2.536 -15.278 -25.351 1.00 89.31 174 PRO A CA 1
ATOM 1306 C C . PRO A 1 174 ? 2.968 -14.869 -26.771 1.00 89.31 174 PRO A C 1
ATOM 1308 O O . PRO A 1 174 ? 3.063 -15.726 -27.653 1.00 89.31 174 PRO A O 1
ATOM 1311 N N . ALA A 1 175 ? 3.215 -13.578 -27.017 1.00 90.12 175 ALA A N 1
ATOM 1312 C CA . ALA A 1 175 ? 3.504 -12.994 -28.323 1.00 90.12 175 ALA A CA 1
ATOM 1313 C C . ALA A 1 175 ? 4.576 -11.876 -28.239 1.00 90.12 175 ALA A C 1
ATOM 1315 O O . ALA A 1 175 ? 4.294 -10.724 -28.596 1.00 90.12 175 ALA A O 1
ATOM 1316 N N . PRO A 1 176 ? 5.824 -12.185 -27.818 1.00 88.25 176 PRO A N 1
ATOM 1317 C CA . PRO A 1 176 ? 6.863 -11.187 -27.550 1.00 88.25 176 PRO A CA 1
ATOM 1318 C C . PRO A 1 176 ? 7.178 -10.273 -28.727 1.00 88.25 176 PRO A C 1
ATOM 1320 O O . PRO A 1 176 ? 7.051 -9.053 -28.595 1.00 88.25 176 PRO A O 1
ATOM 1323 N N . GLY A 1 177 ? 7.498 -10.854 -29.882 1.00 86.12 177 GLY A N 1
ATOM 1324 C CA . GLY A 1 177 ? 7.781 -10.109 -31.100 1.00 86.12 177 GLY A CA 1
ATOM 1325 C C . GLY A 1 177 ? 8.199 -11.011 -32.267 1.00 86.12 177 GLY A C 1
ATOM 1326 O O . GLY A 1 177 ? 8.423 -12.214 -32.086 1.00 86.12 177 GLY A O 1
ATOM 1327 N N . PRO A 1 178 ? 8.311 -10.467 -33.493 1.00 83.62 178 PRO A N 1
ATOM 1328 C CA . PRO A 1 178 ? 8.734 -11.228 -34.665 1.00 83.62 178 PRO A CA 1
ATOM 1329 C C . PRO A 1 178 ? 10.150 -11.808 -34.509 1.00 83.62 178 PRO A C 1
ATOM 1331 O O . PRO A 1 178 ? 11.143 -11.084 -34.521 1.00 83.62 178 PRO A O 1
ATOM 1334 N N . GLY A 1 179 ? 10.244 -13.137 -34.419 1.00 85.25 179 GLY A N 1
ATOM 1335 C CA . GLY A 1 179 ? 11.517 -13.846 -34.242 1.00 85.25 179 GLY A CA 1
ATOM 1336 C C . GLY A 1 179 ? 11.969 -13.999 -32.786 1.00 85.25 179 GLY A C 1
ATOM 1337 O O . GLY A 1 179 ? 13.089 -14.453 -32.557 1.00 85.25 179 GLY A O 1
ATOM 1338 N N . GLU A 1 180 ? 11.112 -13.661 -31.823 1.00 90.62 180 GLU A N 1
ATOM 1339 C CA . GLU A 1 180 ? 11.324 -13.920 -30.399 1.00 90.62 180 GLU A CA 1
ATOM 1340 C C . GLU A 1 180 ? 10.423 -15.059 -29.908 1.00 90.62 180 GLU A C 1
ATOM 1342 O O . GLU A 1 180 ? 9.378 -15.355 -30.488 1.00 90.62 180 GLU A O 1
ATOM 1347 N N . THR A 1 181 ? 10.847 -15.721 -28.835 1.00 90.62 181 THR A N 1
ATOM 1348 C CA . THR A 1 181 ? 10.107 -16.798 -28.165 1.00 90.62 181 THR A CA 1
ATOM 1349 C C . THR A 1 181 ? 9.919 -16.428 -26.700 1.00 90.62 181 THR A C 1
ATOM 1351 O O . THR A 1 181 ? 10.866 -15.873 -26.141 1.00 90.62 181 THR A O 1
ATOM 1354 N N . PRO A 1 182 ? 8.783 -16.767 -26.064 1.00 92.19 182 PRO A N 1
ATOM 1355 C CA . PRO A 1 182 ? 8.542 -16.423 -24.666 1.00 92.19 182 PRO A CA 1
ATOM 1356 C C . PRO A 1 182 ? 9.682 -16.887 -23.746 1.00 92.19 182 PRO A C 1
ATOM 1358 O O . PRO A 1 182 ? 10.029 -18.073 -23.739 1.00 92.19 182 PRO A O 1
ATOM 1361 N N . VAL A 1 183 ? 10.273 -15.961 -22.989 1.00 91.56 183 VAL A N 1
ATOM 1362 C CA . VAL A 1 183 ? 11.275 -16.252 -21.950 1.00 91.56 183 VAL A CA 1
ATOM 1363 C C . VAL A 1 183 ? 10.578 -16.388 -20.605 1.00 91.56 183 VAL A C 1
ATOM 1365 O O . VAL A 1 183 ? 9.503 -15.824 -20.404 1.00 91.56 183 VAL A O 1
ATOM 1368 N N . GLY A 1 184 ? 11.135 -17.180 -19.691 1.00 91.56 184 GLY A N 1
ATOM 1369 C CA . GLY A 1 184 ? 10.555 -17.297 -18.354 1.00 91.56 184 GLY A CA 1
ATOM 1370 C C . GLY A 1 184 ? 11.350 -16.548 -17.302 1.00 91.56 184 GLY A C 1
ATOM 1371 O O . GLY A 1 184 ? 12.500 -16.910 -17.041 1.00 91.56 184 GLY A O 1
ATOM 1372 N N . ALA A 1 185 ? 10.718 -15.530 -16.721 1.00 93.50 185 ALA A N 1
ATOM 1373 C CA . ALA A 1 185 ? 11.330 -14.542 -15.845 1.00 93.50 185 ALA A CA 1
ATOM 1374 C C . ALA A 1 185 ? 10.912 -14.659 -14.380 1.00 93.50 185 ALA A C 1
ATOM 1376 O O . ALA A 1 185 ? 9.774 -15.003 -14.068 1.00 93.50 185 ALA A O 1
ATOM 1377 N N . GLU A 1 186 ? 11.819 -14.311 -13.472 1.00 93.75 186 GLU A N 1
ATOM 1378 C CA . GLU A 1 186 ? 11.419 -13.889 -12.134 1.00 93.75 186 GLU A CA 1
ATOM 1379 C C . GLU A 1 186 ? 10.426 -12.711 -12.216 1.00 93.75 186 GLU A C 1
ATOM 1381 O O . GLU A 1 186 ? 10.558 -11.841 -13.075 1.00 93.75 186 GLU A O 1
ATOM 1386 N N . SER A 1 187 ? 9.469 -12.636 -11.289 1.00 93.38 187 SER A N 1
ATOM 1387 C CA . SER A 1 187 ? 8.979 -11.340 -10.815 1.00 93.38 187 SER A CA 1
ATOM 1388 C C . SER A 1 187 ? 9.496 -11.137 -9.393 1.00 93.38 187 SER A C 1
ATOM 1390 O O . SER A 1 187 ? 9.557 -12.081 -8.594 1.00 93.38 187 SER A O 1
ATOM 1392 N N . ILE A 1 188 ? 9.942 -9.918 -9.101 1.00 90.75 188 ILE A N 1
ATOM 1393 C CA . ILE A 1 188 ? 10.474 -9.521 -7.791 1.00 90.75 188 ILE A CA 1
ATOM 1394 C C . ILE A 1 188 ? 9.686 -8.371 -7.153 1.00 90.75 188 ILE A C 1
ATOM 1396 O O . ILE A 1 188 ? 10.030 -7.929 -6.057 1.00 90.75 188 ILE A O 1
ATOM 1400 N N . ASN A 1 189 ? 8.663 -7.887 -7.849 1.00 89.44 189 ASN A N 1
ATOM 1401 C CA . ASN A 1 189 ? 7.959 -6.651 -7.553 1.00 89.44 189 ASN A CA 1
ATOM 1402 C C . ASN A 1 189 ? 6.794 -6.886 -6.592 1.00 89.44 189 ASN A C 1
ATOM 1404 O O . ASN A 1 189 ? 6.309 -8.009 -6.438 1.00 89.44 189 ASN A O 1
ATOM 1408 N N . THR A 1 190 ? 6.352 -5.825 -5.923 1.00 90.50 190 THR A N 1
ATOM 1409 C CA . THR A 1 190 ? 5.074 -5.858 -5.204 1.00 90.50 190 THR A CA 1
ATOM 1410 C C . THR A 1 190 ? 3.956 -5.686 -6.237 1.00 90.50 190 THR A C 1
ATOM 1412 O O . THR A 1 190 ? 4.045 -4.747 -7.033 1.00 90.50 190 THR A O 1
ATOM 1415 N N . PRO A 1 191 ? 2.925 -6.551 -6.255 1.00 92.56 191 PRO A N 1
ATOM 1416 C CA . PRO A 1 191 ? 1.719 -6.311 -7.043 1.00 92.56 191 PRO A CA 1
ATOM 1417 C C . PRO A 1 191 ? 1.036 -4.990 -6.683 1.00 92.56 191 PRO A C 1
ATOM 1419 O O . PRO A 1 191 ? 1.304 -4.384 -5.648 1.00 92.56 191 PRO A O 1
ATOM 1422 N N . VAL A 1 192 ? 0.106 -4.573 -7.525 1.00 90.94 192 VAL A N 1
ATOM 1423 C CA . VAL A 1 192 ? -0.838 -3.487 -7.268 1.00 90.94 192 VAL A CA 1
ATOM 1424 C C . VAL A 1 192 ? -2.236 -4.024 -7.552 1.00 90.94 192 VAL A C 1
ATOM 1426 O O . VAL A 1 192 ? -2.397 -4.762 -8.518 1.00 90.94 192 VAL A O 1
ATOM 1429 N N . VAL A 1 193 ? -3.236 -3.710 -6.728 1.00 92.12 193 VAL A N 1
ATOM 1430 C CA . VAL A 1 193 ? -4.612 -4.202 -6.925 1.00 92.12 193 VAL A CA 1
ATOM 1431 C C . VAL A 1 193 ? -5.602 -3.037 -6.990 1.00 92.12 193 VAL A C 1
ATOM 1433 O O . VAL A 1 193 ? -5.587 -2.169 -6.124 1.00 92.12 193 VAL A O 1
ATOM 1436 N N . ALA A 1 194 ? -6.455 -2.976 -8.010 1.00 90.50 194 ALA A N 1
ATOM 1437 C CA . ALA A 1 194 ? -7.431 -1.893 -8.168 1.00 90.50 194 ALA A CA 1
ATOM 1438 C C . ALA A 1 194 ? -8.575 -2.294 -9.110 1.00 90.50 194 ALA A C 1
ATOM 1440 O O . ALA A 1 194 ? -8.368 -3.101 -10.011 1.00 90.50 194 ALA A O 1
ATOM 1441 N N . ASP A 1 195 ? -9.754 -1.693 -8.941 1.00 91.94 195 ASP A N 1
ATOM 1442 C CA . ASP A 1 195 ? -10.815 -1.726 -9.956 1.00 91.94 195 ASP A CA 1
ATOM 1443 C C . ASP A 1 195 ? -10.426 -0.761 -11.079 1.00 91.94 195 ASP A C 1
ATOM 1445 O O . ASP A 1 195 ? -10.633 0.449 -10.976 1.00 91.94 195 ASP A O 1
ATOM 1449 N N . LEU A 1 196 ? -9.773 -1.278 -12.122 1.00 92.38 196 LEU A N 1
ATOM 1450 C CA . LEU A 1 196 ? -9.268 -0.434 -13.206 1.00 92.38 196 LEU A CA 1
ATOM 1451 C C . LEU A 1 196 ? -10.406 0.054 -14.110 1.00 92.38 196 LEU A C 1
ATOM 1453 O O . LEU A 1 196 ? -10.306 1.136 -14.686 1.00 92.38 196 LEU A O 1
ATOM 1457 N N . ALA A 1 197 ? -11.470 -0.736 -14.264 1.00 89.25 197 ALA A N 1
ATOM 1458 C CA . ALA A 1 197 ? -12.565 -0.461 -15.193 1.00 89.25 197 ALA A CA 1
ATOM 1459 C C . ALA A 1 197 ? -13.717 0.362 -14.582 1.00 89.25 197 ALA A C 1
ATOM 1461 O O . ALA A 1 197 ? -14.532 0.914 -15.329 1.00 89.25 197 ALA A O 1
ATOM 1462 N N . GLY A 1 198 ? -13.799 0.440 -13.253 1.00 89.38 198 GLY A N 1
ATOM 1463 C CA . GLY A 1 198 ? -14.958 0.944 -12.519 1.00 89.38 198 GLY A CA 1
ATOM 1464 C C . GLY A 1 198 ? -16.158 -0.010 -12.576 1.00 89.38 198 GLY A C 1
ATOM 1465 O O . GLY A 1 198 ? -17.299 0.461 -12.629 1.00 89.38 198 GLY A O 1
ATOM 1466 N N . ASP A 1 199 ? -15.923 -1.327 -12.653 1.00 90.62 199 ASP A N 1
ATOM 1467 C CA . ASP A 1 199 ? -16.977 -2.345 -12.815 1.00 90.62 199 ASP A CA 1
ATOM 1468 C C . ASP A 1 199 ? -17.307 -3.149 -11.541 1.00 90.62 199 ASP A C 1
ATOM 1470 O O . ASP A 1 199 ? -18.326 -3.849 -11.504 1.00 90.62 199 ASP A O 1
ATOM 1474 N N . GLY A 1 200 ? -16.528 -2.960 -10.471 1.00 90.12 200 GLY A N 1
ATOM 1475 C CA . GLY A 1 200 ? -16.684 -3.614 -9.174 1.00 90.12 200 GLY A CA 1
ATOM 1476 C C . GLY A 1 200 ? -15.808 -4.852 -8.961 1.00 90.12 200 GLY A C 1
ATOM 1477 O O . GLY A 1 200 ? -15.869 -5.433 -7.876 1.00 90.12 200 GLY A O 1
ATOM 1478 N N . HIS A 1 201 ? -15.003 -5.258 -9.945 1.00 92.06 201 HIS A N 1
ATOM 1479 C CA . HIS A 1 201 ? -13.991 -6.307 -9.806 1.00 92.06 201 HIS A CA 1
ATOM 1480 C C . HIS A 1 201 ? -12.585 -5.703 -9.642 1.00 92.06 201 HIS A C 1
ATOM 1482 O O . HIS A 1 201 ? -12.339 -4.571 -10.038 1.00 92.06 201 HIS A O 1
ATOM 1488 N N . LEU A 1 202 ? -11.656 -6.434 -9.013 1.00 93.38 202 LEU A N 1
ATOM 1489 C CA . LEU A 1 202 ? -10.291 -5.950 -8.766 1.00 93.38 202 LEU A CA 1
ATOM 1490 C C . LEU A 1 202 ? -9.270 -6.637 -9.682 1.00 93.38 202 LEU A C 1
ATOM 1492 O O . LEU A 1 202 ? -9.013 -7.836 -9.561 1.00 93.38 202 LEU A O 1
ATOM 1496 N N . GLU A 1 203 ? -8.621 -5.866 -10.547 1.00 96.44 203 GLU A N 1
ATOM 1497 C CA . GLU A 1 203 ? -7.471 -6.315 -11.325 1.00 96.44 203 GLU A CA 1
ATOM 1498 C C . GLU A 1 203 ? -6.180 -6.320 -10.495 1.00 96.44 203 GLU A C 1
ATOM 1500 O O . GLU A 1 203 ? -5.941 -5.435 -9.672 1.00 96.44 203 GLU A O 1
ATOM 1505 N N . VAL A 1 204 ? -5.288 -7.274 -10.781 1.00 97.12 204 VAL A N 1
ATOM 1506 C CA . VAL A 1 204 ? -3.921 -7.321 -10.238 1.00 97.12 204 VAL A CA 1
ATOM 1507 C C . VAL A 1 204 ? -2.924 -6.849 -11.299 1.00 97.12 204 VAL A C 1
ATOM 1509 O O . VAL A 1 204 ? -2.703 -7.536 -12.296 1.00 97.12 204 VAL A O 1
ATOM 1512 N N . VAL A 1 205 ? -2.281 -5.705 -11.079 1.00 96.50 205 VAL A N 1
ATOM 1513 C CA . VAL A 1 205 ? -1.219 -5.150 -11.930 1.00 96.50 205 VAL A CA 1
ATOM 1514 C C . VAL A 1 205 ? 0.162 -5.561 -11.405 1.00 96.50 205 VAL A C 1
ATOM 1516 O O . VAL A 1 205 ? 0.420 -5.511 -10.202 1.00 96.50 205 VAL A O 1
ATOM 1519 N N . ILE A 1 206 ? 1.064 -6.004 -12.287 1.00 94.75 206 ILE A N 1
ATOM 1520 C CA . ILE A 1 206 ? 2.387 -6.530 -11.900 1.00 94.75 206 ILE A CA 1
ATOM 1521 C C . ILE A 1 206 ? 3.416 -6.463 -13.042 1.00 94.75 206 ILE A C 1
ATOM 1523 O O . ILE A 1 206 ? 3.095 -6.743 -14.198 1.00 94.75 206 ILE A O 1
ATOM 1527 N N . GLU A 1 207 ? 4.676 -6.152 -12.725 1.00 92.00 207 GLU A N 1
ATOM 1528 C CA . GLU A 1 207 ? 5.804 -6.265 -13.663 1.00 92.00 207 GLU A CA 1
ATOM 1529 C C . GLU A 1 207 ? 6.536 -7.617 -13.577 1.00 92.00 207 GLU A C 1
ATOM 1531 O O . GLU A 1 207 ? 6.473 -8.357 -12.589 1.00 92.00 207 GLU A O 1
ATOM 1536 N N . THR A 1 208 ? 7.265 -7.941 -14.643 1.00 91.88 208 THR A N 1
ATOM 1537 C CA . THR A 1 208 ? 8.127 -9.129 -14.743 1.00 91.88 208 THR A CA 1
ATOM 1538 C C . THR A 1 208 ? 9.516 -8.743 -15.215 1.00 91.88 208 THR A C 1
ATOM 1540 O O . THR A 1 208 ? 9.664 -7.842 -16.036 1.00 91.88 208 THR A O 1
ATOM 1543 N N . ASN A 1 209 ? 10.530 -9.518 -14.831 1.00 92.62 209 ASN A N 1
ATOM 1544 C CA . ASN A 1 209 ? 11.881 -9.368 -15.364 1.00 92.62 209 ASN A CA 1
ATOM 1545 C C . ASN A 1 209 ? 12.030 -9.924 -16.806 1.00 92.62 209 ASN A C 1
ATOM 1547 O O . ASN A 1 209 ? 13.120 -10.341 -17.206 1.00 92.62 209 ASN A O 1
ATOM 1551 N N . GLU A 1 210 ? 10.950 -9.987 -17.595 1.00 92.56 210 GLU A N 1
ATOM 1552 C CA . GLU A 1 210 ? 10.979 -10.459 -18.982 1.00 92.56 210 GLU A CA 1
ATOM 1553 C C . GLU A 1 210 ? 11.678 -9.442 -19.896 1.00 92.56 210 GLU A C 1
ATOM 1555 O O . GLU A 1 210 ? 11.060 -8.490 -20.369 1.00 92.56 210 GLU A O 1
ATOM 1560 N N . VAL A 1 211 ? 12.958 -9.670 -20.200 1.00 90.94 211 VAL A N 1
ATOM 1561 C CA . VAL A 1 211 ? 13.709 -8.843 -21.158 1.00 90.94 211 VAL A CA 1
ATOM 1562 C C . VAL A 1 211 ? 13.604 -9.416 -22.573 1.00 90.94 211 VAL A C 1
ATOM 1564 O O . VAL A 1 211 ? 14.214 -10.437 -22.903 1.00 90.94 211 VAL A O 1
ATOM 1567 N N . TYR A 1 212 ? 12.872 -8.706 -23.429 1.00 91.38 212 TYR A N 1
ATOM 1568 C CA . TYR A 1 212 ? 12.805 -8.924 -24.876 1.00 91.38 212 TYR A CA 1
ATOM 1569 C C . TYR A 1 212 ? 13.579 -7.834 -25.632 1.00 91.38 212 TYR A C 1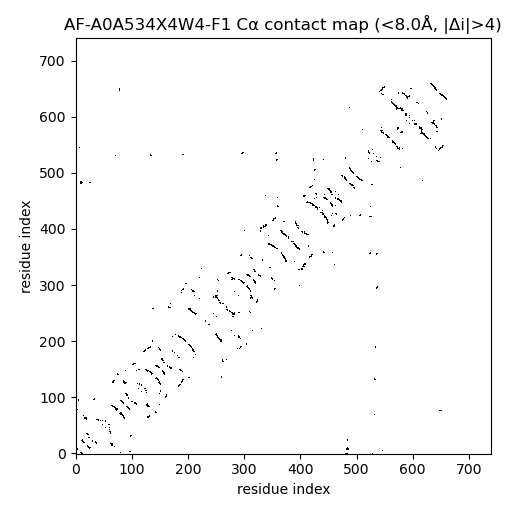
ATOM 1571 O O . TYR A 1 212 ? 14.128 -6.907 -25.034 1.00 91.38 212 TYR A O 1
ATOM 1579 N N . ARG A 1 213 ? 13.637 -7.903 -26.966 1.00 89.06 213 ARG A N 1
ATOM 1580 C CA . ARG A 1 213 ? 14.168 -6.800 -27.787 1.00 89.06 213 ARG A CA 1
ATOM 1581 C C . ARG A 1 213 ? 13.314 -5.542 -27.625 1.00 89.06 213 ARG A C 1
ATOM 1583 O O . ARG A 1 213 ? 12.101 -5.623 -27.441 1.00 89.06 213 ARG A O 1
ATOM 1590 N N . ALA A 1 214 ? 13.943 -4.375 -27.739 1.00 85.00 214 ALA A N 1
ATOM 1591 C CA . ALA A 1 214 ? 13.223 -3.108 -27.834 1.00 85.00 214 ALA A CA 1
ATOM 1592 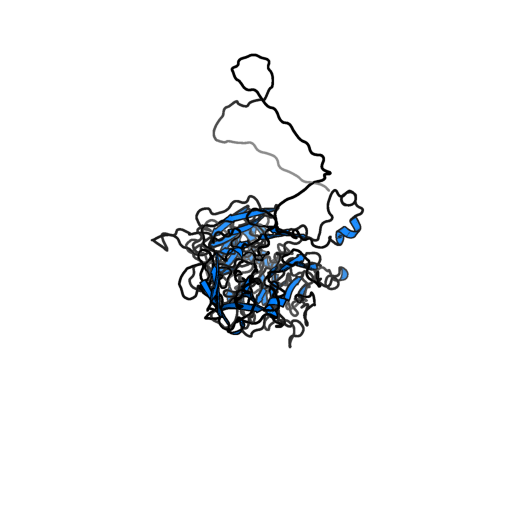C C . ALA A 1 214 ? 12.344 -3.083 -29.099 1.00 85.00 214 ALA A C 1
ATOM 1594 O O . ALA A 1 214 ? 12.751 -3.578 -30.155 1.00 85.00 214 ALA A O 1
ATOM 1595 N N . SER A 1 215 ? 11.165 -2.465 -29.011 1.00 78.75 215 SER A N 1
ATOM 1596 C CA . SER A 1 215 ? 10.249 -2.252 -30.139 1.00 78.75 215 SER A CA 1
ATOM 1597 C C . SER A 1 215 ? 10.869 -1.410 -31.264 1.00 78.75 215 SER A C 1
ATOM 1599 O O . SER A 1 215 ? 10.453 -1.507 -32.419 1.00 78.75 215 SER A O 1
ATOM 1601 N N . GLY A 1 216 ? 11.864 -0.580 -30.927 1.00 70.38 216 GLY A N 1
ATOM 1602 C CA . GLY A 1 216 ? 12.520 0.350 -31.849 1.00 70.38 216 GLY A CA 1
ATOM 1603 C C . GLY A 1 216 ? 11.745 1.654 -32.062 1.00 70.38 216 GLY A C 1
ATOM 1604 O O . GLY A 1 216 ? 12.105 2.449 -32.931 1.00 70.38 216 GLY A O 1
ATOM 1605 N N . ASN A 1 217 ? 10.687 1.893 -31.282 1.00 72.25 217 ASN A N 1
ATOM 1606 C CA . ASN A 1 217 ? 9.912 3.126 -31.325 1.00 72.25 217 ASN A CA 1
ATOM 1607 C C . ASN A 1 217 ? 10.631 4.252 -30.556 1.00 72.25 217 ASN A C 1
ATOM 1609 O O . ASN A 1 217 ? 10.413 4.440 -29.361 1.00 72.25 217 ASN A O 1
ATOM 1613 N N . ALA A 1 218 ? 11.462 5.029 -31.254 1.00 63.75 218 ALA A N 1
ATOM 1614 C CA . ALA A 1 218 ? 12.223 6.143 -30.673 1.00 63.75 218 ALA A CA 1
ATOM 1615 C C . ALA A 1 218 ? 11.353 7.213 -29.972 1.00 63.75 218 ALA A C 1
ATOM 1617 O O . ALA A 1 218 ? 11.837 7.908 -29.078 1.00 63.75 218 ALA A O 1
ATOM 1618 N N . ASN A 1 219 ? 10.063 7.310 -30.316 1.00 65.50 219 ASN A N 1
ATOM 1619 C CA . ASN A 1 219 ? 9.128 8.233 -29.671 1.00 65.50 219 ASN A CA 1
ATOM 1620 C C . ASN A 1 219 ? 8.844 7.867 -28.198 1.00 65.50 219 ASN A C 1
ATOM 1622 O O . ASN A 1 219 ? 8.294 8.696 -27.487 1.00 65.50 219 ASN A O 1
ATOM 1626 N N . GLN A 1 220 ? 9.212 6.661 -27.734 1.00 71.69 220 GLN A N 1
ATOM 1627 C CA . GLN A 1 220 ? 9.055 6.240 -26.331 1.00 71.69 220 GLN A CA 1
ATOM 1628 C C . GLN A 1 220 ? 10.014 6.930 -25.341 1.00 71.69 220 GLN A C 1
ATOM 1630 O O . GLN A 1 220 ? 9.902 6.682 -24.142 1.00 71.69 220 GLN A O 1
ATOM 1635 N N . PHE A 1 221 ? 10.967 7.720 -25.846 1.00 65.06 221 PHE A N 1
ATOM 1636 C CA . PHE A 1 221 ? 12.033 8.361 -25.068 1.00 65.06 221 PHE A CA 1
ATOM 1637 C C . PHE A 1 221 ? 12.005 9.882 -25.231 1.00 65.06 221 PHE A C 1
ATOM 1639 O O . PHE A 1 221 ? 12.052 10.614 -24.249 1.00 65.06 221 PHE A O 1
ATOM 1646 N N . PHE A 1 222 ? 11.854 10.360 -26.471 1.00 62.84 222 PHE A N 1
ATOM 1647 C CA . PHE A 1 222 ? 11.918 11.784 -26.812 1.00 62.84 222 PHE A CA 1
ATOM 1648 C C . PHE A 1 222 ? 10.624 12.272 -27.498 1.00 62.84 222 PHE A C 1
ATOM 1650 O O . PHE A 1 222 ? 10.680 12.730 -28.643 1.00 62.84 222 PHE A O 1
ATOM 1657 N N . PRO A 1 223 ? 9.440 12.163 -26.859 1.00 52.22 223 PRO A N 1
ATOM 1658 C CA . PRO A 1 223 ? 8.164 12.509 -27.495 1.00 52.22 223 PRO A CA 1
ATOM 1659 C C . PRO A 1 223 ? 8.073 13.991 -27.906 1.00 52.22 223 PRO A C 1
ATOM 1661 O O . PRO A 1 223 ? 7.452 14.304 -28.924 1.00 52.22 223 PRO A O 1
ATOM 1664 N N . ASN A 1 224 ? 8.738 14.885 -27.162 1.00 51.06 224 ASN A N 1
ATOM 1665 C CA . ASN A 1 224 ? 8.623 16.341 -27.313 1.00 51.06 224 ASN A CA 1
ATOM 1666 C C . ASN A 1 224 ? 9.865 17.023 -27.942 1.00 51.06 224 ASN A C 1
ATOM 1668 O O . ASN A 1 224 ? 9.756 18.139 -28.454 1.00 51.06 224 ASN A O 1
ATOM 1672 N N . GLU A 1 225 ? 11.040 16.377 -27.970 1.00 50.53 225 GLU A N 1
ATOM 1673 C CA . GLU A 1 225 ? 12.333 17.013 -28.312 1.00 50.53 225 GLU A CA 1
ATOM 1674 C C . GLU A 1 225 ? 12.588 17.222 -29.827 1.00 50.53 225 GLU A C 1
ATOM 1676 O O . GLU A 1 225 ? 13.639 16.879 -30.364 1.00 50.53 225 GLU A O 1
ATOM 1681 N N . GLN A 1 226 ? 11.663 17.838 -30.568 1.00 44.62 226 GLN A N 1
ATOM 1682 C CA . GLN A 1 226 ? 11.856 18.056 -32.014 1.00 44.62 226 GLN A CA 1
ATOM 1683 C C . GLN A 1 226 ? 12.876 19.162 -32.377 1.00 44.62 226 GLN A C 1
ATOM 1685 O O . GLN A 1 226 ? 13.125 19.367 -33.565 1.00 44.62 226 GLN A O 1
ATOM 1690 N N . ASN A 1 227 ? 13.448 19.899 -31.408 1.00 37.72 227 ASN A N 1
ATOM 1691 C CA . ASN A 1 227 ? 14.317 21.063 -31.682 1.00 37.72 227 ASN A CA 1
ATOM 1692 C C . ASN A 1 227 ? 15.474 21.350 -30.688 1.00 37.72 227 ASN A C 1
ATOM 1694 O O . ASN A 1 227 ? 16.172 22.342 -30.902 1.00 37.72 227 ASN A O 1
ATOM 1698 N N . ASN A 1 228 ? 15.721 20.546 -29.642 1.00 41.06 228 ASN A N 1
ATOM 1699 C CA . ASN A 1 228 ? 16.824 20.792 -28.685 1.00 41.06 228 ASN A CA 1
ATOM 1700 C C . ASN A 1 228 ? 17.979 19.770 -28.848 1.00 41.06 228 ASN A C 1
ATOM 1702 O O . ASN A 1 228 ? 17.754 18.680 -29.373 1.00 41.06 228 ASN A O 1
ATOM 1706 N N . PRO A 1 229 ? 19.240 20.115 -28.506 1.00 38.97 229 PRO A N 1
ATOM 1707 C CA . PRO A 1 229 ? 20.400 19.337 -28.945 1.00 38.97 229 PRO A CA 1
ATOM 1708 C C . PRO A 1 229 ? 20.781 18.186 -27.999 1.00 38.97 229 PRO A C 1
ATOM 1710 O O . PRO A 1 229 ? 21.395 18.394 -26.954 1.00 38.97 229 PRO A O 1
ATOM 1713 N N . THR A 1 230 ? 20.557 16.947 -28.444 1.00 45.09 230 THR A N 1
ATOM 1714 C CA . THR A 1 230 ? 21.074 15.721 -27.809 1.00 45.09 230 THR A CA 1
ATOM 1715 C C . THR A 1 230 ? 22.603 15.585 -27.995 1.00 45.09 230 THR A C 1
ATOM 1717 O O . THR A 1 230 ? 23.081 14.778 -28.806 1.00 45.09 230 THR A O 1
ATOM 1720 N N . SER A 1 231 ? 23.399 16.406 -27.303 1.00 39.75 231 SER A N 1
ATOM 1721 C CA . SER A 1 231 ? 24.869 16.378 -27.389 1.00 39.75 231 SER A CA 1
ATOM 1722 C C . SER A 1 231 ? 25.573 16.785 -26.092 1.00 39.75 231 SER A C 1
ATOM 1724 O O . SER A 1 231 ? 25.555 17.959 -25.720 1.00 39.75 231 SER A O 1
ATOM 1726 N N . VAL A 1 232 ? 26.297 15.840 -25.486 1.00 43.47 232 VAL A N 1
ATOM 1727 C CA . VAL A 1 232 ? 27.352 16.128 -24.500 1.00 43.47 232 VAL A CA 1
ATOM 1728 C C . VAL A 1 232 ? 28.450 16.975 -25.179 1.00 43.47 232 VAL A C 1
ATOM 1730 O O . VAL A 1 232 ? 28.718 16.753 -26.365 1.00 43.47 232 VAL A O 1
ATOM 1733 N N . PRO A 1 233 ? 29.126 17.925 -24.497 1.00 37.44 233 PRO A N 1
ATOM 1734 C CA . PRO A 1 233 ? 30.229 18.733 -25.050 1.00 37.44 233 PRO A CA 1
ATOM 1735 C C . PRO A 1 233 ? 31.523 17.972 -25.439 1.00 37.44 233 PRO A C 1
ATOM 1737 O O . PRO A 1 233 ? 32.624 18.318 -25.016 1.00 37.44 233 PRO A O 1
ATOM 1740 N N . GLY A 1 234 ? 31.413 16.959 -26.298 1.00 41.59 234 GLY A N 1
ATOM 1741 C CA . GLY A 1 234 ? 32.512 16.118 -26.780 1.00 41.59 234 GLY A CA 1
ATOM 1742 C C . GLY A 1 234 ? 32.032 14.820 -27.438 1.00 41.59 234 GLY A C 1
ATOM 1743 O O . GLY A 1 234 ? 32.670 14.339 -28.375 1.00 41.59 234 GLY A O 1
ATOM 1744 N N . LEU A 1 235 ? 30.881 14.293 -27.004 1.00 43.12 235 LEU A N 1
ATOM 1745 C CA . LEU A 1 235 ? 30.237 13.098 -27.552 1.00 43.12 235 LEU A CA 1
ATOM 1746 C C . LEU A 1 235 ? 28.922 13.480 -28.246 1.00 43.12 235 LEU A C 1
ATOM 1748 O O . LEU A 1 235 ? 28.070 14.166 -27.684 1.00 43.12 235 LEU A O 1
ATOM 1752 N N . ASN A 1 236 ? 28.703 12.984 -29.464 1.00 51.47 236 ASN A N 1
ATOM 1753 C CA . ASN A 1 236 ? 27.394 13.088 -30.100 1.00 51.47 236 ASN A CA 1
ATOM 1754 C C . ASN A 1 236 ? 26.446 12.055 -29.473 1.00 51.47 236 ASN A C 1
ATOM 1756 O O . ASN A 1 236 ? 26.496 10.880 -29.832 1.00 51.47 236 ASN A O 1
ATOM 1760 N N . THR A 1 237 ? 25.570 12.482 -28.558 1.00 51.72 237 THR A N 1
ATOM 1761 C CA . THR A 1 237 ? 24.723 11.587 -27.744 1.00 51.72 237 THR A CA 1
ATOM 1762 C C . THR A 1 237 ? 23.848 10.656 -28.586 1.00 51.72 237 THR A C 1
ATOM 1764 O O . THR A 1 237 ? 23.587 9.536 -28.169 1.00 51.72 237 THR A O 1
ATOM 1767 N N . GLY A 1 238 ? 23.511 11.021 -29.829 1.00 53.50 238 GLY A N 1
ATOM 1768 C CA . GLY A 1 238 ? 22.881 10.109 -30.793 1.00 53.50 238 GLY A CA 1
ATOM 1769 C C . GLY A 1 238 ? 23.676 8.824 -31.106 1.00 53.50 238 GLY A C 1
ATOM 1770 O O . GLY A 1 238 ? 23.063 7.811 -31.426 1.00 53.50 238 GLY A O 1
ATOM 1771 N N . THR A 1 239 ? 25.012 8.809 -30.980 1.00 55.06 239 THR A N 1
ATOM 1772 C CA . THR A 1 239 ? 25.802 7.558 -31.043 1.00 55.06 239 THR A CA 1
ATOM 1773 C C . THR A 1 239 ? 25.906 6.854 -29.697 1.00 55.06 239 THR A C 1
ATOM 1775 O O . THR A 1 239 ? 25.987 5.632 -29.686 1.00 55.06 239 THR A O 1
ATOM 1778 N N . VAL A 1 240 ? 25.854 7.582 -28.577 1.00 56.69 240 VAL A N 1
ATOM 1779 C CA . VAL A 1 240 ? 25.869 6.990 -27.229 1.00 56.69 240 VAL A CA 1
ATOM 1780 C C . VAL A 1 240 ? 24.555 6.263 -26.952 1.00 56.69 240 VAL A C 1
ATOM 1782 O O . VAL A 1 240 ? 24.577 5.100 -26.569 1.00 56.69 240 VAL A O 1
ATOM 1785 N N . LEU A 1 241 ? 23.420 6.894 -27.264 1.00 63.66 241 LEU A N 1
ATOM 1786 C CA . LEU A 1 241 ? 22.094 6.277 -27.254 1.00 63.66 241 LEU A CA 1
ATOM 1787 C C . LEU A 1 241 ? 22.057 5.068 -28.193 1.00 63.66 241 LEU A C 1
ATOM 1789 O O . LEU A 1 241 ? 21.669 3.985 -27.769 1.00 63.66 241 LEU A O 1
ATOM 1793 N N . ALA A 1 242 ? 22.528 5.205 -29.439 1.00 60.94 242 ALA A N 1
ATOM 1794 C CA . ALA A 1 242 ? 22.589 4.077 -30.370 1.00 60.94 242 ALA A CA 1
ATOM 1795 C C . ALA A 1 242 ? 23.506 2.938 -29.882 1.00 60.94 242 ALA A C 1
ATOM 1797 O O . ALA A 1 242 ? 23.206 1.776 -30.142 1.00 60.94 242 ALA A O 1
ATOM 1798 N N . ALA A 1 243 ? 24.593 3.240 -29.165 1.00 60.09 243 ALA A N 1
ATOM 1799 C CA . ALA A 1 243 ? 25.476 2.242 -28.566 1.00 60.09 243 ALA A CA 1
ATOM 1800 C C . ALA A 1 243 ? 24.831 1.555 -27.353 1.00 60.09 243 ALA A C 1
ATOM 1802 O O . ALA A 1 243 ? 24.899 0.332 -27.266 1.00 60.09 243 ALA A O 1
ATOM 1803 N N . ALA A 1 244 ? 24.161 2.305 -26.470 1.00 62.47 244 ALA A N 1
ATOM 1804 C CA . ALA A 1 244 ? 23.397 1.764 -25.347 1.00 62.47 244 ALA A CA 1
ATOM 1805 C C . ALA A 1 244 ? 22.270 0.846 -25.850 1.00 62.47 244 ALA A C 1
ATOM 1807 O O . ALA A 1 244 ? 22.278 -0.346 -25.546 1.00 62.47 244 ALA A O 1
ATOM 1808 N N . PHE A 1 245 ? 21.405 1.340 -26.746 1.00 64.69 245 PHE A N 1
ATOM 1809 C CA . PHE A 1 245 ? 20.369 0.537 -27.407 1.00 64.69 245 PHE A CA 1
ATOM 1810 C C . PHE A 1 245 ? 20.931 -0.731 -28.068 1.00 64.69 245 PHE A C 1
ATOM 1812 O O . PHE A 1 245 ? 20.347 -1.803 -27.926 1.00 64.69 245 PHE A O 1
ATOM 1819 N N . ALA A 1 246 ? 22.056 -0.637 -28.786 1.00 61.50 246 ALA A N 1
ATOM 1820 C CA . ALA A 1 246 ? 22.639 -1.776 -29.499 1.00 61.50 246 ALA A CA 1
ATOM 1821 C C . ALA A 1 246 ? 23.397 -2.775 -28.602 1.00 61.50 246 ALA A C 1
ATOM 1823 O O . ALA A 1 246 ? 23.682 -3.883 -29.061 1.00 61.50 246 ALA A O 1
ATOM 1824 N N . ALA A 1 247 ? 23.744 -2.402 -27.365 1.00 60.75 247 ALA A N 1
ATOM 1825 C CA . ALA A 1 247 ? 24.514 -3.234 -26.436 1.00 60.75 247 ALA A CA 1
ATOM 1826 C C . ALA A 1 247 ? 23.699 -3.767 -25.243 1.00 60.75 247 ALA A C 1
ATOM 1828 O O . ALA A 1 247 ? 23.986 -4.869 -24.776 1.00 60.75 247 ALA A O 1
ATOM 1829 N N . ALA A 1 248 ? 22.716 -3.003 -24.754 1.00 64.38 248 ALA A N 1
ATOM 1830 C CA . ALA A 1 248 ? 21.976 -3.262 -23.514 1.00 64.38 248 ALA A CA 1
ATOM 1831 C C . ALA A 1 248 ? 20.469 -2.909 -23.572 1.00 64.38 248 ALA A C 1
ATOM 1833 O O . ALA A 1 248 ? 19.755 -3.137 -22.593 1.00 64.38 248 ALA A O 1
ATOM 1834 N N . GLY A 1 249 ? 19.975 -2.361 -24.689 1.00 77.94 249 GLY A N 1
ATOM 1835 C CA . GLY A 1 249 ? 18.569 -1.981 -24.840 1.00 77.94 249 GLY A CA 1
ATOM 1836 C C . GLY A 1 249 ? 17.623 -3.173 -25.007 1.00 77.94 249 GLY A C 1
ATOM 1837 O O . GLY A 1 249 ? 17.976 -4.193 -25.603 1.00 77.94 249 GLY A O 1
ATOM 1838 N N . GLY A 1 250 ? 16.390 -3.027 -24.522 1.00 88.38 250 GLY A N 1
ATOM 1839 C CA . GLY A 1 250 ? 15.371 -4.082 -24.548 1.00 88.38 250 GLY A CA 1
ATOM 1840 C C . GLY A 1 250 ? 13.957 -3.556 -24.290 1.00 88.38 250 GLY A C 1
ATOM 1841 O O . GLY A 1 250 ? 13.760 -2.344 -24.203 1.00 88.38 250 GLY A O 1
ATOM 1842 N N . SER A 1 251 ? 12.983 -4.460 -24.170 1.00 90.06 251 SER A N 1
ATOM 1843 C CA . SER A 1 251 ? 11.625 -4.150 -23.704 1.00 90.06 251 SER A CA 1
ATOM 1844 C C . SER A 1 251 ? 11.191 -5.063 -22.557 1.00 90.06 251 SER A C 1
ATOM 1846 O O . SER A 1 251 ? 11.427 -6.271 -22.616 1.00 90.06 251 SER A O 1
ATOM 1848 N N . GLY A 1 252 ? 10.556 -4.473 -21.540 1.00 91.69 252 GLY A N 1
ATOM 1849 C CA . GLY A 1 252 ? 9.968 -5.166 -20.384 1.00 91.69 252 GLY A CA 1
ATOM 1850 C C . GLY A 1 252 ? 8.466 -5.412 -20.548 1.00 91.69 252 GLY A C 1
ATOM 1851 O O . GLY A 1 252 ? 7.896 -5.087 -21.601 1.00 91.69 252 GLY A O 1
ATOM 1852 N N . ARG A 1 253 ? 7.815 -5.986 -19.526 1.00 93.31 253 ARG A N 1
ATOM 1853 C CA . ARG A 1 253 ? 6.370 -6.291 -19.525 1.00 93.31 253 ARG A CA 1
ATOM 1854 C C . ARG A 1 253 ? 5.696 -5.974 -18.196 1.00 93.31 253 ARG A C 1
ATOM 1856 O O . ARG A 1 253 ? 6.078 -6.526 -17.162 1.00 93.31 253 ARG A O 1
ATOM 1863 N N . ILE A 1 254 ? 4.630 -5.181 -18.289 1.00 94.88 254 ILE A N 1
ATOM 1864 C CA . ILE A 1 254 ? 3.641 -4.968 -17.229 1.00 94.88 254 ILE A CA 1
ATOM 1865 C C . ILE A 1 254 ? 2.361 -5.713 -17.622 1.00 94.88 254 ILE A C 1
ATOM 1867 O O . ILE A 1 254 ? 1.929 -5.639 -18.774 1.00 94.88 254 ILE A O 1
ATOM 1871 N N . TYR A 1 255 ? 1.763 -6.425 -16.673 1.00 96.69 255 TYR A N 1
ATOM 1872 C CA . TYR A 1 255 ? 0.509 -7.167 -16.804 1.00 96.69 255 TYR A CA 1
ATOM 1873 C C . TYR A 1 255 ? -0.582 -6.501 -15.976 1.00 96.69 255 TYR A C 1
ATOM 1875 O O . TYR A 1 255 ? -0.286 -6.015 -14.890 1.00 96.69 255 TYR A O 1
ATOM 1883 N N . ALA A 1 256 ? -1.829 -6.591 -16.436 1.00 97.44 256 ALA A N 1
ATOM 1884 C CA . ALA A 1 256 ? -3.013 -6.508 -15.589 1.00 97.44 256 ALA A CA 1
ATOM 1885 C C . ALA A 1 256 ? -3.767 -7.844 -15.699 1.00 97.44 256 ALA A C 1
ATOM 1887 O O . ALA A 1 256 ? -3.931 -8.385 -16.802 1.00 97.44 256 ALA A O 1
ATOM 1888 N N . LEU A 1 257 ? -4.146 -8.410 -14.554 1.00 98.12 257 LEU A N 1
ATOM 1889 C CA . LEU A 1 257 ? -4.759 -9.731 -14.417 1.00 98.12 257 LEU A CA 1
ATOM 1890 C C . LEU A 1 257 ? -6.177 -9.597 -13.868 1.00 98.12 257 LEU A C 1
ATOM 1892 O O . LEU A 1 257 ? -6.364 -8.880 -12.891 1.00 98.12 257 LEU A O 1
ATOM 1896 N N . HIS A 1 258 ? -7.139 -10.329 -14.422 1.00 97.69 258 HIS A N 1
ATOM 1897 C CA . HIS A 1 258 ? -8.498 -10.365 -13.875 1.00 97.69 258 HIS A CA 1
ATOM 1898 C C . HIS A 1 258 ? -8.566 -11.087 -12.522 1.00 97.69 258 HIS A C 1
ATOM 1900 O O . HIS A 1 258 ? -7.802 -12.023 -12.264 1.00 97.69 258 HIS A O 1
ATOM 1906 N N . HIS A 1 259 ? -9.531 -10.684 -11.693 1.00 95.88 259 HIS A N 1
ATOM 1907 C CA . HIS A 1 259 ? -9.716 -11.169 -10.322 1.00 95.88 259 HIS A CA 1
ATOM 1908 C C . HIS A 1 259 ? -9.858 -12.709 -10.214 1.00 95.88 259 HIS A C 1
ATOM 1910 O O . HIS A 1 259 ? -9.264 -13.346 -9.341 1.00 95.88 259 HIS A O 1
ATOM 1916 N N . ASP A 1 260 ? -10.553 -13.343 -11.166 1.00 96.88 260 ASP A N 1
ATOM 1917 C CA . ASP A 1 260 ? -10.767 -14.796 -11.243 1.00 96.88 260 ASP A CA 1
ATOM 1918 C C . ASP A 1 260 ? -9.649 -15.561 -11.991 1.00 96.88 260 ASP A C 1
ATOM 1920 O O . ASP A 1 260 ? -9.719 -16.782 -12.194 1.00 96.88 260 ASP A O 1
ATOM 1924 N N . GLY A 1 261 ? -8.575 -14.865 -12.377 1.00 97.50 261 GLY A N 1
ATOM 1925 C CA . GLY A 1 261 ? -7.343 -15.450 -12.898 1.00 97.50 261 GLY A CA 1
ATOM 1926 C C . GLY A 1 261 ? -7.570 -16.382 -14.092 1.00 97.50 261 GLY A C 1
ATOM 1927 O O . GLY A 1 261 ? -8.173 -16.016 -15.099 1.00 97.50 261 GLY A O 1
ATOM 1928 N N . ASN A 1 262 ? -7.068 -17.621 -14.021 1.00 98.19 262 ASN A N 1
ATOM 1929 C CA . ASN A 1 262 ? -7.190 -18.581 -15.128 1.00 98.19 262 ASN A CA 1
ATOM 1930 C C . ASN A 1 262 ? -8.630 -19.091 -15.375 1.00 98.19 262 ASN A C 1
ATOM 1932 O O . ASN A 1 262 ? -8.819 -19.897 -16.290 1.00 98.19 262 ASN A O 1
ATOM 1936 N N . LEU A 1 263 ? -9.629 -18.688 -14.579 1.00 98.06 263 LEU A N 1
ATOM 1937 C CA . LEU A 1 263 ? -11.040 -18.980 -14.867 1.00 98.06 263 LEU A CA 1
ATOM 1938 C C . LEU A 1 263 ? -11.670 -17.965 -15.833 1.00 98.06 263 LEU A C 1
ATOM 1940 O O . LEU A 1 263 ? -12.696 -18.291 -16.440 1.00 98.06 263 LEU A O 1
ATOM 1944 N N . HIS A 1 264 ? -11.024 -16.813 -16.048 1.00 97.56 264 HIS A N 1
ATOM 1945 C CA . HIS A 1 264 ? -11.603 -15.718 -16.814 1.00 97.56 264 HIS A CA 1
ATOM 1946 C C . HIS A 1 264 ? -11.932 -16.111 -18.271 1.00 97.56 264 HIS A C 1
ATOM 1948 O O . HIS A 1 264 ? -11.081 -16.704 -18.954 1.00 97.56 264 HIS A O 1
ATOM 1954 N N . PRO A 1 265 ? -13.131 -15.775 -18.805 1.00 96.69 265 PRO A N 1
ATOM 1955 C CA . PRO A 1 265 ? -13.561 -16.086 -20.176 1.00 96.69 265 PRO A CA 1
ATOM 1956 C C . PRO A 1 265 ? -12.725 -15.449 -21.309 1.00 96.69 265 PRO A C 1
ATOM 1958 O O . PRO A 1 265 ? -13.164 -14.549 -22.018 1.00 96.69 265 PRO A O 1
ATOM 1961 N N . GLY A 1 266 ? -11.535 -15.992 -21.551 1.00 94.44 266 GLY A N 1
ATOM 1962 C CA . GLY A 1 266 ? -10.583 -15.526 -22.567 1.00 94.44 266 GLY A CA 1
ATOM 1963 C C . GLY A 1 266 ? -9.123 -15.790 -22.193 1.00 94.44 266 GLY A C 1
ATOM 1964 O O . GLY A 1 266 ? -8.266 -15.849 -23.075 1.00 94.44 266 GLY A O 1
ATOM 1965 N N . GLY A 1 267 ? -8.860 -16.027 -20.907 1.00 96.44 267 GLY A N 1
ATOM 1966 C CA . GLY A 1 267 ? -7.530 -16.090 -20.309 1.00 96.44 267 GLY A CA 1
ATOM 1967 C C . GLY A 1 267 ? -7.362 -15.008 -19.235 1.00 96.44 267 GLY A C 1
ATOM 1968 O O . GLY A 1 267 ? -8.154 -14.072 -19.191 1.00 96.44 267 GLY A O 1
ATOM 1969 N N . PRO A 1 268 ? -6.336 -15.118 -18.376 1.00 97.25 268 PRO A N 1
ATOM 1970 C CA . PRO A 1 268 ? -6.211 -14.311 -17.160 1.00 97.25 268 PRO A CA 1
ATOM 1971 C C . PRO A 1 268 ? -5.818 -12.843 -17.379 1.00 97.25 268 PRO A C 1
ATOM 1973 O O . PRO A 1 268 ? -5.736 -12.104 -16.404 1.00 97.25 268 PRO A O 1
ATOM 1976 N N . PHE A 1 269 ? -5.499 -12.427 -18.608 1.00 97.25 269 PHE A N 1
ATOM 1977 C CA . PHE A 1 269 ? -4.970 -11.092 -18.902 1.00 97.25 269 PHE A CA 1
ATOM 1978 C C . PHE A 1 269 ? -6.071 -10.156 -19.395 1.00 97.25 269 PHE A C 1
ATOM 1980 O O . PHE A 1 269 ? -6.811 -10.505 -20.317 1.00 97.25 269 PHE A O 1
ATOM 1987 N N . VAL A 1 270 ? -6.101 -8.949 -18.832 1.00 96.69 270 VAL A N 1
ATOM 1988 C CA . VAL A 1 270 ? -6.996 -7.863 -19.248 1.00 96.69 270 VAL A CA 1
ATOM 1989 C C . VAL A 1 270 ? -6.761 -7.522 -20.720 1.00 96.69 270 VAL A C 1
ATOM 1991 O O . VAL A 1 270 ? -5.628 -7.527 -21.212 1.00 96.69 270 VAL A O 1
ATOM 1994 N N . ALA A 1 271 ? -7.832 -7.217 -21.453 1.00 94.25 271 ALA A N 1
ATOM 1995 C CA . ALA A 1 271 ? -7.741 -6.885 -22.872 1.00 94.25 271 ALA A CA 1
ATOM 1996 C C . ALA A 1 271 ? -6.802 -5.684 -23.109 1.00 94.25 271 ALA A C 1
ATOM 1998 O O . ALA A 1 271 ? -7.012 -4.607 -22.563 1.00 94.25 271 ALA A O 1
ATOM 1999 N N . GLY A 1 272 ? -5.769 -5.886 -23.935 1.00 93.94 272 GLY A N 1
ATOM 2000 C CA . GLY A 1 272 ? -4.707 -4.901 -24.196 1.00 93.94 272 GLY A CA 1
ATOM 2001 C C . GLY A 1 272 ? -3.377 -5.200 -23.492 1.00 93.94 272 GLY A C 1
ATOM 2002 O O . GLY A 1 272 ? -2.336 -4.721 -23.941 1.00 93.94 272 GLY A O 1
ATOM 2003 N N . TRP A 1 273 ? -3.383 -6.056 -22.466 1.00 95.69 273 TRP A N 1
ATOM 2004 C CA . TRP A 1 273 ? -2.207 -6.418 -21.670 1.00 95.69 273 TRP A CA 1
ATOM 2005 C C . TRP A 1 273 ? -1.584 -7.762 -22.119 1.00 95.69 273 TRP A C 1
ATOM 2007 O O . TRP A 1 273 ? -2.279 -8.604 -22.697 1.00 95.69 273 TRP A O 1
ATOM 2017 N N . PRO A 1 274 ? -0.280 -8.006 -21.866 1.00 95.06 274 PRO A N 1
ATOM 2018 C CA . PRO A 1 274 ? 0.690 -7.093 -21.258 1.00 95.06 274 PRO A CA 1
ATOM 2019 C C . PRO A 1 274 ? 1.097 -5.933 -22.173 1.00 95.06 274 PRO A C 1
ATOM 2021 O O . PRO A 1 274 ? 1.347 -6.116 -23.370 1.00 95.06 274 PRO A O 1
ATOM 2024 N N . VAL A 1 275 ? 1.241 -4.745 -21.584 1.00 93.75 275 VAL A N 1
ATOM 2025 C CA . VAL A 1 275 ? 1.800 -3.579 -22.280 1.00 93.75 275 VAL A CA 1
ATOM 2026 C C . VAL A 1 275 ? 3.323 -3.699 -22.394 1.00 93.75 275 VAL A C 1
ATOM 2028 O O . VAL A 1 275 ? 3.981 -4.440 -21.656 1.00 93.75 275 VAL A O 1
ATOM 2031 N N . LYS A 1 276 ? 3.894 -2.987 -23.372 1.00 91.00 276 LYS A N 1
ATOM 2032 C CA . LYS A 1 276 ? 5.310 -3.092 -23.755 1.00 91.00 276 LYS A CA 1
ATOM 2033 C C . LYS A 1 276 ? 5.967 -1.720 -23.690 1.00 91.00 276 LYS A C 1
ATOM 2035 O O . LYS A 1 276 ? 5.504 -0.783 -24.338 1.00 91.00 276 LYS A O 1
ATOM 2040 N N . LEU A 1 277 ? 7.052 -1.632 -22.930 1.00 88.88 277 LEU A N 1
ATOM 2041 C CA . LEU A 1 277 ? 7.834 -0.419 -22.702 1.00 88.88 277 LEU A CA 1
ATOM 2042 C C . LEU A 1 277 ? 9.294 -0.703 -23.078 1.00 88.88 277 LEU A C 1
ATOM 2044 O O . LEU A 1 277 ? 9.794 -1.788 -22.780 1.00 88.88 277 LEU A O 1
ATOM 2048 N N . ASP A 1 278 ? 9.957 0.229 -23.764 1.00 86.94 278 ASP A N 1
ATOM 2049 C CA . ASP A 1 278 ? 11.370 0.106 -24.159 1.00 86.94 278 ASP A CA 1
ATOM 2050 C C . ASP A 1 278 ? 12.297 0.798 -23.138 1.00 86.94 278 ASP A C 1
ATOM 2052 O O . ASP A 1 278 ? 11.933 1.819 -22.557 1.00 86.94 278 ASP A O 1
ATOM 2056 N N . GLY A 1 279 ? 13.527 0.293 -22.974 1.00 85.25 279 GLY A N 1
ATOM 2057 C CA . GLY A 1 279 ? 14.582 0.908 -22.150 1.00 85.25 279 GLY A CA 1
ATOM 2058 C C . GLY A 1 279 ? 15.960 0.890 -22.821 1.00 85.25 279 GLY A C 1
ATOM 2059 O O . GLY A 1 279 ? 16.257 -0.001 -23.623 1.00 85.25 279 GLY A O 1
ATOM 2060 N N . LEU A 1 280 ? 16.817 1.861 -22.482 1.00 80.94 280 LEU A N 1
ATOM 2061 C CA . LEU A 1 280 ? 18.175 2.018 -23.041 1.00 80.94 280 LEU A CA 1
ATOM 2062 C C . LEU A 1 280 ? 19.171 0.953 -22.542 1.00 80.94 280 LEU A C 1
ATOM 2064 O O . LEU A 1 280 ? 20.081 0.567 -23.274 1.00 80.94 280 LEU A O 1
ATOM 2068 N N . ALA A 1 281 ? 19.010 0.516 -21.292 1.00 81.75 281 ALA A N 1
ATOM 2069 C CA . ALA A 1 281 ? 19.901 -0.380 -20.554 1.00 81.75 281 ALA A CA 1
ATOM 2070 C C . ALA A 1 281 ? 19.134 -1.199 -19.487 1.00 81.75 281 ALA A C 1
ATOM 2072 O O . ALA A 1 281 ? 19.575 -1.330 -18.347 1.00 81.75 281 ALA A O 1
ATOM 2073 N N . ILE A 1 282 ? 17.964 -1.735 -19.853 1.00 84.62 282 ILE A N 1
ATOM 2074 C CA . ILE A 1 282 ? 17.017 -2.438 -18.962 1.00 84.62 282 ILE A CA 1
ATOM 2075 C C . ILE A 1 282 ? 17.670 -3.515 -18.067 1.00 84.62 282 ILE A C 1
ATOM 2077 O O . ILE A 1 282 ? 17.380 -3.596 -16.875 1.00 84.62 282 ILE A O 1
ATOM 2081 N N . ASP A 1 283 ? 18.599 -4.304 -18.615 1.00 82.75 283 ASP A N 1
ATOM 2082 C CA . ASP A 1 283 ? 19.249 -5.435 -17.929 1.00 82.75 283 ASP A CA 1
ATOM 2083 C C . ASP A 1 283 ? 20.566 -5.048 -17.215 1.00 82.75 283 ASP A C 1
ATOM 2085 O O . ASP A 1 283 ? 21.368 -5.910 -16.868 1.00 82.75 283 ASP A O 1
ATOM 2089 N N . ILE A 1 284 ? 20.840 -3.754 -16.983 1.00 83.06 284 ILE A N 1
ATOM 2090 C CA . ILE A 1 284 ? 22.115 -3.309 -16.377 1.00 83.06 284 ILE A CA 1
ATOM 2091 C C . ILE A 1 284 ? 22.317 -3.821 -14.936 1.00 83.06 284 ILE A C 1
ATOM 2093 O O . ILE A 1 284 ? 23.449 -4.046 -14.508 1.00 83.06 284 ILE A O 1
ATOM 2097 N N . LEU A 1 285 ? 21.220 -4.080 -14.212 1.00 85.75 285 LEU A N 1
ATOM 2098 C CA . LEU A 1 285 ? 21.185 -4.866 -12.974 1.00 85.75 285 LEU A CA 1
ATOM 2099 C C . LEU A 1 285 ? 20.191 -6.035 -13.157 1.00 85.75 285 LEU A C 1
ATOM 2101 O O . LEU A 1 285 ? 19.023 -5.860 -12.809 1.00 85.75 285 LEU A O 1
ATOM 2105 N N . PRO A 1 286 ? 20.609 -7.227 -13.640 1.00 82.25 286 PRO A N 1
ATOM 2106 C CA . PRO A 1 286 ? 19.706 -8.273 -14.165 1.00 82.25 286 PRO A CA 1
ATOM 2107 C C . PRO A 1 286 ? 18.650 -8.898 -13.232 1.00 82.25 286 PRO A C 1
ATOM 2109 O O . PRO A 1 286 ? 17.948 -9.824 -13.627 1.00 82.25 286 PRO A O 1
ATOM 2112 N N . LEU A 1 287 ? 18.552 -8.459 -11.975 1.00 85.50 287 LEU A N 1
ATOM 2113 C CA . LEU A 1 287 ? 17.487 -8.861 -11.046 1.00 85.50 287 LEU A CA 1
ATOM 2114 C C . LEU A 1 287 ? 16.590 -7.690 -10.613 1.00 85.50 287 LEU A C 1
ATOM 2116 O O . LEU A 1 287 ? 15.502 -7.944 -10.119 1.00 85.50 287 LEU A O 1
ATOM 2120 N N . ILE A 1 288 ? 17.035 -6.441 -10.786 1.00 84.38 28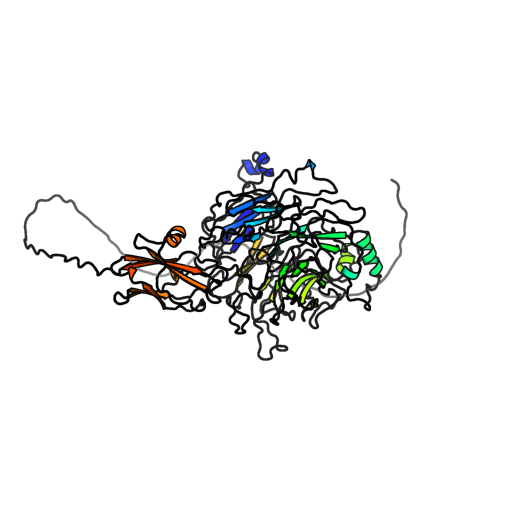8 ILE A N 1
ATOM 2121 C CA . ILE A 1 288 ? 16.376 -5.232 -10.256 1.00 84.38 288 ILE A CA 1
ATOM 2122 C C . ILE A 1 288 ? 15.942 -4.276 -11.379 1.00 84.38 288 ILE A C 1
ATOM 2124 O O . ILE A 1 288 ? 14.907 -3.637 -11.275 1.00 84.38 288 ILE A O 1
ATOM 2128 N N . GLY A 1 289 ? 16.729 -4.156 -12.453 1.00 83.06 289 GLY A N 1
ATOM 2129 C CA . GLY A 1 289 ? 16.446 -3.221 -13.546 1.00 83.06 289 GLY A CA 1
ATOM 2130 C C . GLY A 1 289 ? 15.269 -3.595 -14.462 1.00 83.06 289 GLY A C 1
ATOM 2131 O O . GLY A 1 289 ? 14.522 -2.696 -14.853 1.00 83.06 289 GLY A O 1
ATOM 2132 N N . PRO A 1 290 ? 15.071 -4.888 -14.791 1.00 86.25 290 PRO A N 1
ATOM 2133 C CA . PRO A 1 290 ? 14.006 -5.304 -15.703 1.00 86.25 290 PRO A CA 1
ATOM 2134 C C . PRO A 1 290 ? 12.554 -5.151 -15.235 1.00 86.25 290 PRO A C 1
ATOM 2136 O O . PRO A 1 290 ? 11.682 -5.228 -16.093 1.00 86.25 290 PRO A O 1
ATOM 2139 N N . GLY A 1 291 ? 12.290 -4.964 -13.937 1.00 79.12 291 GLY A N 1
ATOM 2140 C CA . GLY A 1 291 ? 10.929 -4.832 -13.406 1.00 79.12 291 GLY A CA 1
ATOM 2141 C C . GLY A 1 291 ? 10.871 -3.930 -12.175 1.00 79.12 291 GLY A C 1
ATOM 2142 O O . GLY A 1 291 ? 11.610 -4.140 -11.207 1.00 79.12 291 GLY A O 1
ATOM 2143 N N . HIS A 1 292 ? 10.005 -2.919 -12.201 1.00 86.25 292 HIS A N 1
ATOM 2144 C CA . HIS A 1 292 ? 9.733 -1.987 -11.098 1.00 86.25 292 HIS A CA 1
ATOM 2145 C C . HIS A 1 292 ? 8.317 -2.212 -10.538 1.00 86.25 292 HIS A C 1
ATOM 2147 O O . HIS A 1 292 ? 7.519 -2.963 -11.092 1.00 86.25 292 HIS A O 1
ATOM 2153 N N . ASN A 1 293 ? 7.989 -1.592 -9.403 1.00 86.94 293 ASN A N 1
ATOM 2154 C CA . ASN A 1 293 ? 6.584 -1.464 -9.009 1.00 86.94 293 ASN A CA 1
ATOM 2155 C C . ASN A 1 293 ? 5.935 -0.315 -9.810 1.00 86.94 293 ASN A C 1
ATOM 2157 O O . ASN A 1 293 ? 6.627 0.614 -10.230 1.00 86.94 293 ASN A O 1
ATOM 2161 N N . VAL A 1 294 ? 4.612 -0.362 -9.966 1.00 89.38 294 VAL A N 1
ATOM 2162 C CA . VAL A 1 294 ? 3.793 0.699 -10.584 1.00 89.38 294 VAL A CA 1
ATOM 2163 C C . VAL A 1 294 ? 3.024 1.488 -9.515 1.00 89.38 294 VAL A C 1
ATOM 2165 O O . VAL A 1 294 ? 2.985 1.069 -8.358 1.00 89.38 294 VAL A O 1
ATOM 2168 N N . ALA A 1 295 ? 2.387 2.593 -9.903 1.00 87.25 295 ALA A N 1
ATOM 2169 C CA . ALA A 1 295 ? 1.365 3.287 -9.107 1.00 87.25 295 ALA A CA 1
ATOM 2170 C C . ALA A 1 295 ? 0.055 3.395 -9.912 1.00 87.25 295 ALA A C 1
ATOM 2172 O O . ALA A 1 295 ? 0.105 3.359 -11.144 1.00 87.25 295 ALA A O 1
ATOM 2173 N N . VAL A 1 296 ? -1.104 3.498 -9.249 1.00 87.75 296 VAL A N 1
ATOM 2174 C CA . VAL A 1 296 ? -2.426 3.528 -9.907 1.00 87.75 296 VAL A CA 1
ATOM 2175 C C . VAL A 1 296 ? -3.316 4.621 -9.308 1.00 87.75 296 VAL A C 1
ATOM 2177 O O . VAL A 1 296 ? -3.334 4.806 -8.095 1.00 87.75 296 VAL A O 1
ATOM 2180 N N . GLY A 1 297 ? -4.068 5.334 -10.150 1.00 85.38 297 GLY A N 1
ATOM 2181 C CA . GLY A 1 297 ? -4.988 6.389 -9.714 1.00 85.38 297 GLY A CA 1
ATOM 2182 C C . GLY A 1 297 ? -5.704 7.093 -10.869 1.00 85.38 297 GLY A C 1
ATOM 2183 O O . GLY A 1 297 ? -5.342 6.913 -12.029 1.00 85.38 297 GLY A O 1
ATOM 2184 N N . ASP A 1 298 ? -6.708 7.905 -10.537 1.00 86.38 298 ASP A N 1
ATOM 2185 C CA . ASP A 1 298 ? -7.386 8.822 -11.466 1.00 86.38 298 ASP A CA 1
ATOM 2186 C C . ASP A 1 298 ? -6.403 9.944 -11.859 1.00 86.38 298 ASP A C 1
ATOM 2188 O O . ASP A 1 298 ? -6.022 10.774 -11.028 1.00 86.38 298 ASP A O 1
ATOM 2192 N N . MET A 1 299 ? -5.893 9.904 -13.096 1.00 87.12 299 MET A N 1
ATOM 2193 C CA . MET A 1 299 ? -4.874 10.844 -13.606 1.00 87.12 299 MET A CA 1
ATOM 2194 C C . MET A 1 299 ? -5.274 11.488 -14.948 1.00 87.12 299 MET A C 1
ATOM 2196 O O . MET A 1 299 ? -4.519 12.280 -15.523 1.00 87.12 299 MET A O 1
ATOM 2200 N N . ASP A 1 300 ? -6.459 11.157 -15.455 1.00 86.69 300 ASP A N 1
ATOM 2201 C CA . ASP A 1 300 ? -7.084 11.620 -16.693 1.00 86.69 300 ASP A CA 1
ATOM 2202 C C . ASP A 1 300 ? -8.605 11.592 -16.461 1.00 86.69 300 ASP A C 1
ATOM 2204 O O . ASP A 1 300 ? -9.107 10.572 -16.008 1.00 86.69 300 ASP A O 1
ATOM 2208 N N . PRO A 1 301 ? -9.380 12.643 -16.805 1.00 87.75 301 PRO A N 1
ATOM 2209 C CA . PRO A 1 301 ? -10.837 12.702 -16.590 1.00 87.75 301 PRO A CA 1
ATOM 2210 C C . PRO A 1 301 ? -11.662 11.732 -17.475 1.00 87.75 301 PRO A C 1
ATOM 2212 O O . PRO A 1 301 ? -12.827 11.993 -17.803 1.00 87.75 301 PRO A O 1
ATOM 2215 N N . SER A 1 302 ? -11.049 10.636 -17.912 1.00 89.69 302 SER A N 1
ATOM 2216 C CA . SER A 1 302 ? -11.644 9.484 -18.578 1.00 89.69 302 SER A CA 1
ATOM 2217 C C . SER A 1 302 ? -12.135 8.465 -17.532 1.00 89.69 302 SER A C 1
ATOM 2219 O O . SER A 1 302 ? -11.588 8.403 -16.441 1.00 89.69 302 SER A O 1
ATOM 2221 N N . PRO A 1 303 ? -13.152 7.631 -17.817 1.00 90.50 303 PRO A N 1
ATOM 2222 C CA . PRO A 1 303 ? -13.573 6.600 -16.867 1.00 90.50 303 PRO A CA 1
ATOM 2223 C C . PRO A 1 303 ? -12.530 5.482 -16.721 1.00 90.50 303 PRO A C 1
ATOM 2225 O O . PRO A 1 303 ? -12.167 4.857 -17.721 1.00 90.50 303 PRO A O 1
ATOM 2228 N N . GLY A 1 304 ? -12.130 5.199 -15.481 1.00 90.62 304 GLY A N 1
ATOM 2229 C CA . GLY A 1 304 ? -11.196 4.135 -15.108 1.00 90.62 304 GLY A CA 1
ATOM 2230 C C . GLY A 1 304 ? -10.109 4.644 -14.160 1.00 90.62 304 GLY A C 1
ATOM 2231 O O . GLY A 1 304 ? -10.240 5.734 -13.612 1.00 90.62 304 GLY A O 1
ATOM 2232 N N . LEU A 1 305 ? -9.045 3.858 -13.979 1.00 91.50 305 LEU A N 1
ATOM 2233 C CA . LEU A 1 305 ? -7.830 4.274 -13.267 1.00 91.50 305 LEU A CA 1
ATOM 2234 C C . LEU A 1 305 ? -6.596 4.072 -14.151 1.00 91.50 305 LEU A C 1
ATOM 2236 O O . LEU A 1 305 ? -6.385 2.987 -14.699 1.00 91.50 305 LEU A O 1
ATOM 2240 N N . GLU A 1 306 ? -5.748 5.091 -14.267 1.00 92.69 306 GLU A N 1
ATOM 2241 C CA . GLU A 1 306 ? -4.490 4.999 -15.004 1.00 92.69 306 GLU A CA 1
ATOM 2242 C C . GLU A 1 306 ? -3.398 4.290 -14.195 1.00 92.69 306 GLU A C 1
ATOM 2244 O O . GLU A 1 306 ? -3.303 4.395 -12.973 1.00 92.69 306 GLU A O 1
ATOM 2249 N N . ILE A 1 307 ? -2.510 3.608 -14.918 1.00 93.69 307 ILE A N 1
ATOM 2250 C CA . ILE A 1 307 ? -1.341 2.907 -14.399 1.00 93.69 307 ILE A CA 1
ATOM 2251 C C . ILE A 1 307 ? -0.091 3.705 -14.778 1.00 93.69 307 ILE A C 1
ATOM 2253 O O . ILE A 1 307 ? 0.234 3.838 -15.961 1.00 93.69 307 ILE A O 1
ATOM 2257 N N . ALA A 1 308 ? 0.641 4.192 -13.779 1.00 92.44 308 ALA A N 1
ATOM 2258 C CA . ALA A 1 308 ? 1.942 4.829 -13.935 1.00 92.44 308 ALA A CA 1
ATOM 2259 C C . ALA A 1 308 ? 3.062 3.780 -13.846 1.00 92.44 308 ALA A C 1
ATOM 2261 O O . ALA A 1 308 ? 3.372 3.277 -12.762 1.00 92.44 308 ALA A O 1
ATOM 2262 N N . ALA A 1 309 ? 3.673 3.453 -14.987 1.00 91.56 309 ALA A N 1
ATOM 2263 C CA . ALA A 1 309 ? 4.682 2.400 -15.113 1.00 91.56 309 ALA A CA 1
ATOM 2264 C C . ALA A 1 309 ? 5.998 2.898 -15.735 1.00 91.56 309 ALA A C 1
ATOM 2266 O O . ALA A 1 309 ? 6.028 3.826 -16.549 1.00 91.56 309 ALA A O 1
ATOM 2267 N N . SER A 1 310 ? 7.105 2.265 -15.350 1.00 89.19 310 SER A N 1
ATOM 2268 C CA . SER A 1 310 ? 8.462 2.596 -15.793 1.00 89.19 310 SER A CA 1
ATOM 2269 C C . SER A 1 310 ? 9.374 1.396 -15.586 1.00 89.19 310 SER A C 1
ATOM 2271 O O . SER A 1 310 ? 9.229 0.725 -14.575 1.00 89.19 310 SER A O 1
ATOM 2273 N N . LEU A 1 311 ? 10.376 1.213 -16.438 1.00 87.50 311 LEU A N 1
ATOM 2274 C CA . LEU A 1 311 ? 11.461 0.253 -16.229 1.00 87.50 311 LEU A CA 1
ATOM 2275 C C . LEU A 1 311 ? 12.818 0.963 -16.282 1.00 87.50 311 LEU A C 1
ATOM 2277 O O . LEU A 1 311 ? 12.897 2.161 -16.574 1.00 87.50 311 LEU A O 1
ATOM 2281 N N . THR A 1 312 ? 13.918 0.264 -15.985 1.00 88.19 312 THR A N 1
ATOM 2282 C CA . THR A 1 312 ? 15.231 0.924 -15.934 1.00 88.19 312 THR A CA 1
ATOM 2283 C C . THR A 1 312 ? 15.597 1.546 -17.281 1.00 88.19 312 THR A C 1
ATOM 2285 O O . THR A 1 312 ? 15.729 0.867 -18.301 1.00 88.19 312 THR A O 1
ATOM 2288 N N . THR A 1 313 ? 15.820 2.862 -17.255 1.00 85.12 313 THR A N 1
ATOM 2289 C CA . THR A 1 313 ? 16.102 3.762 -18.384 1.00 85.12 313 THR A CA 1
ATOM 2290 C C . THR A 1 313 ? 14.989 3.886 -19.434 1.00 85.12 313 THR A C 1
ATOM 2292 O O . THR A 1 313 ? 15.290 4.132 -20.602 1.00 85.12 313 THR A O 1
ATOM 2295 N N . SER A 1 314 ? 13.717 3.740 -19.046 1.00 85.50 314 SER A N 1
ATOM 2296 C CA . SER A 1 314 ? 12.572 4.240 -19.829 1.00 85.50 314 SER A CA 1
ATOM 2297 C C . SER A 1 314 ? 12.121 5.630 -19.354 1.00 85.50 314 SER A C 1
ATOM 2299 O O . SER A 1 314 ? 12.594 6.151 -18.341 1.00 85.50 314 SER A O 1
ATOM 2301 N N . ASN A 1 315 ? 11.133 6.205 -20.039 1.00 85.81 315 ASN A N 1
ATOM 2302 C CA . ASN A 1 315 ? 10.295 7.263 -19.465 1.00 85.81 315 ASN A CA 1
ATOM 2303 C C . ASN A 1 315 ? 9.346 6.669 -18.398 1.00 85.81 315 ASN A C 1
ATOM 2305 O O . ASN A 1 315 ? 9.137 5.451 -18.367 1.00 85.81 315 ASN A O 1
ATOM 2309 N N . LEU A 1 316 ? 8.773 7.517 -17.538 1.00 90.06 316 LEU A N 1
ATOM 2310 C CA . LEU A 1 316 ? 7.618 7.172 -16.699 1.00 90.06 316 LEU A CA 1
ATOM 2311 C C . LEU A 1 316 ? 6.354 7.454 -17.519 1.00 90.06 316 LEU A C 1
ATOM 2313 O O . LEU A 1 316 ? 6.243 8.514 -18.135 1.00 90.06 316 LEU A O 1
ATOM 2317 N N . VAL A 1 317 ? 5.447 6.483 -17.597 1.00 91.25 317 VAL A N 1
ATOM 2318 C CA . VAL A 1 317 ? 4.390 6.447 -18.615 1.00 91.25 317 VAL A CA 1
ATOM 2319 C C . VAL A 1 317 ? 3.047 6.100 -17.988 1.00 91.25 317 VAL A C 1
ATOM 2321 O O . VAL A 1 317 ? 2.947 5.127 -17.246 1.00 91.25 317 VAL A O 1
ATOM 2324 N N . LEU A 1 318 ? 2.015 6.863 -18.347 1.00 93.00 318 LEU A N 1
ATOM 2325 C CA . LEU A 1 318 ? 0.621 6.551 -18.047 1.00 93.00 318 LEU A CA 1
ATOM 2326 C C . LEU A 1 318 ? 0.039 5.607 -19.102 1.00 93.00 318 LEU A C 1
ATOM 2328 O O . LEU A 1 318 ? 0.109 5.879 -20.308 1.00 93.00 318 LEU A O 1
ATOM 2332 N N . PHE A 1 319 ? -0.600 4.540 -18.638 1.00 94.56 319 PHE A N 1
ATOM 2333 C CA . PHE A 1 319 ? -1.436 3.643 -19.429 1.00 94.56 319 PHE A CA 1
ATOM 2334 C C . PHE A 1 319 ? -2.862 3.658 -18.884 1.00 94.56 319 PHE A C 1
ATOM 2336 O O . PHE A 1 319 ? -3.053 3.676 -17.674 1.00 94.56 319 PHE A O 1
ATOM 2343 N N . ARG A 1 320 ? -3.858 3.614 -19.767 1.00 95.44 320 ARG A N 1
ATOM 2344 C CA . ARG A 1 320 ? -5.259 3.401 -19.385 1.00 95.44 320 ARG A CA 1
ATOM 2345 C C . ARG A 1 320 ? -5.536 1.935 -19.015 1.00 95.44 320 ARG A C 1
ATOM 2347 O O . ARG A 1 320 ? -4.740 1.065 -19.382 1.00 95.44 320 ARG A O 1
ATOM 2354 N N . PRO A 1 321 ? -6.696 1.631 -18.401 1.00 94.81 321 PRO A N 1
ATOM 2355 C CA . PRO A 1 321 ? -7.153 0.260 -18.136 1.00 94.81 321 PRO A CA 1
ATOM 2356 C C . PRO A 1 321 ? -7.114 -0.684 -19.348 1.00 94.81 321 PRO A C 1
ATOM 2358 O O . PRO A 1 321 ? -6.824 -1.867 -19.200 1.00 94.81 321 PRO A O 1
ATOM 2361 N N . ASP A 1 322 ? -7.337 -0.172 -20.564 1.00 94.56 322 ASP A N 1
ATOM 2362 C CA . ASP A 1 322 ? -7.280 -0.936 -21.824 1.00 94.56 322 ASP A CA 1
ATOM 2363 C C . ASP A 1 322 ? -5.853 -1.129 -22.386 1.00 94.56 322 ASP A C 1
ATOM 2365 O O . ASP A 1 322 ? -5.668 -1.558 -23.528 1.00 94.56 322 ASP A O 1
ATOM 2369 N N . GLY A 1 323 ? -4.828 -0.764 -21.611 1.00 94.50 323 GLY A N 1
ATOM 2370 C CA . GLY A 1 323 ? -3.423 -0.817 -22.003 1.00 94.50 323 GLY A CA 1
ATOM 2371 C C . GLY A 1 323 ? -2.999 0.271 -22.999 1.00 94.50 323 GLY A C 1
ATOM 2372 O O . GLY A 1 323 ? -1.856 0.250 -23.470 1.00 94.50 323 GLY A O 1
ATOM 2373 N N . THR A 1 324 ? -3.860 1.237 -23.351 1.00 93.56 324 THR A N 1
ATOM 2374 C CA . THR A 1 324 ? -3.453 2.334 -24.243 1.00 93.56 324 THR A CA 1
ATOM 2375 C C . THR A 1 324 ? -2.534 3.324 -23.526 1.00 93.56 324 THR A C 1
ATOM 2377 O O . THR A 1 324 ? -2.867 3.873 -22.478 1.00 93.56 324 THR A O 1
ATOM 2380 N N . ARG A 1 325 ? -1.355 3.584 -24.110 1.00 91.38 325 ARG A N 1
ATOM 2381 C CA . ARG A 1 325 ? -0.416 4.612 -23.633 1.00 91.38 325 ARG A CA 1
ATOM 2382 C C . ARG A 1 325 ? -1.051 5.994 -23.781 1.00 91.38 325 ARG A C 1
ATOM 2384 O O . ARG A 1 325 ? -1.298 6.438 -24.902 1.00 91.38 325 ARG A O 1
ATOM 2391 N N . LEU A 1 326 ? -1.293 6.654 -22.653 1.00 90.81 326 LEU A N 1
ATOM 2392 C CA . LEU A 1 326 ? -1.888 7.984 -22.557 1.00 90.81 326 LEU A CA 1
ATOM 2393 C C . LEU A 1 326 ? -0.836 9.071 -22.806 1.00 90.81 326 LEU A C 1
ATOM 2395 O O . LEU A 1 326 ? -0.964 9.858 -23.747 1.00 90.81 326 LEU A O 1
ATOM 2399 N N . ARG A 1 327 ? 0.198 9.120 -21.960 1.00 89.38 327 ARG A N 1
ATOM 2400 C CA . ARG A 1 327 ? 1.240 10.153 -21.985 1.00 89.38 327 ARG A CA 1
ATOM 2401 C C . ARG A 1 327 ? 2.495 9.671 -21.261 1.00 89.38 327 ARG A C 1
ATOM 2403 O O . ARG A 1 327 ? 2.428 8.817 -20.383 1.00 89.38 327 ARG A O 1
ATOM 2410 N N . ASP A 1 328 ? 3.616 10.281 -21.601 1.00 87.94 328 ASP A N 1
ATOM 2411 C CA . ASP A 1 328 ? 4.854 10.224 -20.835 1.00 87.94 328 ASP A CA 1
ATOM 2412 C C . ASP A 1 328 ? 4.889 11.407 -19.852 1.00 87.94 328 ASP A C 1
ATOM 2414 O O . ASP A 1 328 ? 4.420 12.499 -20.185 1.00 87.94 328 ASP A O 1
ATOM 2418 N N . MET A 1 329 ? 5.469 11.218 -18.668 1.00 89.06 329 MET A N 1
ATOM 2419 C CA . MET A 1 329 ? 5.933 12.335 -17.842 1.00 89.06 329 MET A CA 1
ATOM 2420 C C . MET A 1 329 ? 7.199 12.900 -18.490 1.00 89.06 329 MET A C 1
ATOM 2422 O O . MET A 1 329 ? 8.108 12.129 -18.797 1.00 89.06 329 MET A O 1
ATOM 2426 N N . ASP A 1 330 ? 7.251 14.207 -18.767 1.00 84.19 330 ASP A N 1
ATOM 2427 C CA . ASP A 1 330 ? 8.317 14.780 -19.598 1.00 84.19 330 ASP A CA 1
ATOM 2428 C C . ASP A 1 330 ? 9.687 14.711 -18.888 1.00 84.19 330 ASP A C 1
ATOM 2430 O O . ASP A 1 330 ? 9.872 15.382 -17.869 1.00 84.19 330 ASP A O 1
ATOM 2434 N N . PRO A 1 331 ? 10.663 13.933 -19.404 1.00 80.88 331 PRO A N 1
ATOM 2435 C CA . PRO A 1 331 ? 11.980 13.797 -18.783 1.00 80.88 331 PRO A CA 1
ATOM 2436 C C . PRO A 1 331 ? 12.918 14.964 -19.123 1.00 80.88 331 PRO A C 1
ATOM 2438 O O . PRO A 1 331 ? 14.008 15.046 -18.568 1.00 80.88 331 PRO A O 1
ATOM 2441 N N . SER A 1 332 ? 12.549 15.821 -20.081 1.00 78.50 332 SER A N 1
ATOM 2442 C CA . SER A 1 332 ? 13.382 16.898 -20.638 1.00 78.50 332 SER A CA 1
ATOM 2443 C C . SER A 1 332 ? 13.026 18.287 -20.097 1.00 78.50 332 SER A C 1
ATOM 2445 O O . SER A 1 332 ? 13.784 19.245 -20.269 1.00 78.50 332 SER A O 1
ATOM 2447 N N . ALA A 1 333 ? 11.864 18.404 -19.453 1.00 83.69 333 ALA A N 1
ATOM 2448 C CA . ALA A 1 333 ? 11.369 19.629 -18.848 1.00 83.69 333 ALA A CA 1
ATOM 2449 C C . ALA A 1 333 ? 11.870 19.787 -17.403 1.00 83.69 333 ALA A C 1
ATOM 2451 O O . ALA A 1 333 ? 12.015 18.816 -16.665 1.00 83.69 333 ALA A O 1
ATOM 2452 N N . HIS A 1 334 ? 12.099 21.035 -16.993 1.00 90.50 334 HIS A N 1
ATOM 2453 C CA . HIS A 1 334 ? 12.503 21.403 -15.637 1.00 90.50 334 HIS A CA 1
ATOM 2454 C C . HIS A 1 334 ? 11.637 22.574 -15.158 1.00 90.50 334 HIS A C 1
ATOM 2456 O O . HIS A 1 334 ? 11.448 23.542 -15.902 1.00 90.50 334 HIS A O 1
ATOM 2462 N N . GLY A 1 335 ? 11.117 22.485 -13.936 1.00 92.94 335 GLY A N 1
ATOM 2463 C CA . GLY A 1 335 ? 10.350 23.540 -13.282 1.00 92.94 335 GLY A CA 1
ATOM 2464 C C . GLY A 1 335 ? 11.205 24.781 -12.975 1.00 92.94 335 GLY A C 1
ATOM 2465 O O . GLY A 1 335 ? 12.429 24.679 -12.837 1.00 92.94 335 GLY A O 1
ATOM 2466 N N . PRO A 1 336 ? 10.598 25.978 -12.872 1.00 93.06 336 PRO A N 1
ATOM 2467 C CA . PRO A 1 336 ? 11.305 27.252 -12.691 1.00 93.06 336 PRO A CA 1
ATOM 2468 C C . PRO A 1 336 ? 12.161 27.380 -11.416 1.00 93.06 336 PRO A C 1
ATOM 2470 O O . PRO A 1 336 ? 12.944 28.329 -11.329 1.00 93.06 336 PRO A O 1
ATOM 2473 N N . LEU A 1 337 ? 12.030 26.470 -10.443 1.00 93.56 337 LEU A N 1
ATOM 2474 C CA . LEU A 1 337 ? 12.781 26.432 -9.179 1.00 93.56 337 LEU A CA 1
ATOM 2475 C C . LEU A 1 337 ? 13.703 25.192 -9.046 1.00 93.56 337 LEU A C 1
ATOM 2477 O O . LEU A 1 337 ? 14.345 25.017 -8.005 1.00 93.56 337 LEU A O 1
ATOM 2481 N N . SER A 1 338 ? 13.805 24.369 -10.100 1.00 93.94 338 SER A N 1
ATOM 2482 C CA . SER A 1 338 ? 14.758 23.252 -10.228 1.00 93.94 338 SER A CA 1
ATOM 2483 C C . SER A 1 338 ? 16.219 23.715 -10.074 1.00 93.94 338 SER A C 1
ATOM 2485 O O . SER A 1 338 ? 16.593 24.806 -10.514 1.00 93.94 338 SER A O 1
ATOM 2487 N N . ASP A 1 339 ? 17.068 22.889 -9.450 1.00 93.44 339 ASP A N 1
ATOM 2488 C CA . ASP A 1 339 ? 18.463 23.218 -9.110 1.00 93.44 339 ASP A CA 1
ATOM 2489 C C . ASP A 1 339 ? 19.536 22.419 -9.879 1.00 93.44 339 ASP A C 1
ATOM 2491 O O . ASP A 1 339 ? 20.719 22.466 -9.530 1.00 93.44 339 ASP A O 1
ATOM 2495 N N . THR A 1 340 ? 19.161 21.762 -10.982 1.00 85.81 340 THR A N 1
ATOM 2496 C CA . THR A 1 340 ? 20.018 20.945 -11.873 1.00 85.81 340 THR A CA 1
ATOM 2497 C C . THR A 1 340 ? 21.003 21.758 -12.735 1.00 85.81 340 THR A C 1
ATOM 2499 O O . THR A 1 340 ? 21.111 21.597 -13.949 1.00 85.81 340 THR A O 1
ATOM 2502 N N . ALA A 1 341 ? 21.741 22.683 -12.122 1.00 81.56 341 ALA A N 1
ATOM 2503 C CA . ALA A 1 341 ? 22.553 23.677 -12.826 1.00 81.56 341 ALA A CA 1
ATOM 2504 C C . ALA A 1 341 ? 23.870 23.142 -13.434 1.00 81.56 341 ALA A C 1
ATOM 2506 O O . ALA A 1 341 ? 24.516 23.865 -14.197 1.00 81.56 341 ALA A O 1
ATOM 2507 N N . GLN A 1 342 ? 24.306 21.925 -13.081 1.00 83.31 342 GLN A N 1
ATOM 2508 C CA . GLN A 1 342 ? 25.567 21.332 -13.559 1.00 83.31 342 GLN A CA 1
ATOM 2509 C C . GLN A 1 342 ? 25.360 20.363 -14.732 1.00 83.31 342 GLN A C 1
ATOM 2511 O O . GLN A 1 342 ? 26.196 20.321 -15.634 1.00 83.31 342 GLN A O 1
ATOM 2516 N N . ASP A 1 343 ? 24.245 19.634 -14.739 1.00 83.31 343 ASP A N 1
ATOM 2517 C CA . ASP A 1 343 ? 23.751 18.869 -15.882 1.00 83.31 343 ASP A CA 1
ATOM 2518 C C . ASP A 1 343 ? 22.228 19.019 -15.959 1.00 83.31 343 ASP A C 1
ATOM 2520 O O . ASP A 1 343 ? 21.518 18.698 -15.011 1.00 83.31 343 ASP A O 1
ATOM 2524 N N . ASN A 1 344 ? 21.747 19.516 -17.097 1.00 81.56 344 ASN A N 1
ATOM 2525 C CA . ASN A 1 344 ? 20.335 19.773 -17.378 1.00 81.56 344 ASN A CA 1
ATOM 2526 C C . ASN A 1 344 ? 19.890 19.000 -18.638 1.00 81.56 344 ASN A C 1
ATOM 2528 O O . ASN A 1 344 ? 19.115 19.499 -19.457 1.00 81.56 344 ASN A O 1
ATOM 2532 N N . SER A 1 345 ? 20.481 17.821 -18.846 1.00 80.81 345 SER A N 1
ATOM 2533 C CA . SER A 1 345 ? 20.048 16.837 -19.837 1.00 80.81 345 SER A CA 1
ATOM 2534 C C . SER A 1 345 ? 18.897 15.977 -19.306 1.00 80.81 345 SER A C 1
ATOM 2536 O O . SER A 1 345 ? 18.736 15.819 -18.096 1.00 80.81 345 SER A O 1
ATOM 2538 N N . SER A 1 346 ? 18.112 15.414 -20.228 1.00 82.75 346 SER A N 1
ATOM 2539 C CA . SER A 1 346 ? 16.877 14.684 -19.934 1.00 82.75 346 SER A CA 1
ATOM 2540 C C . SER A 1 346 ? 17.105 13.546 -18.925 1.00 82.75 346 SER A C 1
ATOM 2542 O O . SER A 1 346 ? 18.087 12.804 -19.015 1.00 82.75 346 SER A O 1
ATOM 2544 N N . VAL A 1 347 ? 16.214 13.414 -17.946 1.00 85.75 347 VAL A N 1
ATOM 2545 C CA . VAL A 1 347 ? 16.378 12.501 -16.809 1.00 85.75 347 VAL A CA 1
ATOM 2546 C C . VAL A 1 347 ? 15.949 11.078 -17.171 1.00 85.75 347 VAL A C 1
ATOM 2548 O O . VAL A 1 347 ? 14.907 10.843 -17.778 1.00 85.75 347 VAL A O 1
ATOM 2551 N N . LEU A 1 348 ? 16.764 10.104 -16.776 1.00 86.06 348 LEU A N 1
ATOM 2552 C CA . LEU A 1 348 ? 16.501 8.681 -16.927 1.00 86.06 348 LEU A CA 1
ATOM 2553 C C . LEU A 1 348 ? 16.021 8.072 -15.615 1.00 86.06 348 LEU A C 1
ATOM 2555 O O . LEU A 1 348 ? 16.668 8.185 -14.573 1.00 86.06 348 LEU A O 1
ATOM 2559 N N . ASN A 1 349 ? 14.917 7.341 -15.703 1.00 88.00 349 ASN A N 1
ATOM 2560 C CA . ASN A 1 349 ? 14.351 6.595 -14.591 1.00 88.00 349 ASN A CA 1
ATOM 2561 C C . ASN A 1 349 ? 15.206 5.378 -14.227 1.00 88.00 349 ASN A C 1
ATOM 2563 O O . ASN A 1 349 ? 15.626 4.621 -15.105 1.00 88.00 349 ASN A O 1
ATOM 2567 N N . LEU A 1 350 ? 15.419 5.153 -12.931 1.00 84.62 350 LEU A N 1
ATOM 2568 C CA . LEU A 1 350 ? 16.155 4.001 -12.409 1.00 84.62 350 LEU A CA 1
ATOM 2569 C C . LEU A 1 350 ? 15.282 3.181 -11.437 1.00 84.62 350 LEU A C 1
ATOM 2571 O O . LEU A 1 350 ? 14.060 3.149 -11.578 1.00 84.62 350 LEU A O 1
ATOM 2575 N N . PHE A 1 351 ? 15.938 2.426 -10.556 1.00 80.88 351 PHE A N 1
ATOM 2576 C CA . PHE A 1 351 ? 15.472 1.269 -9.779 1.00 80.88 351 PHE A CA 1
ATOM 2577 C C . PHE A 1 351 ? 14.525 1.587 -8.608 1.00 80.88 351 PHE A C 1
ATOM 2579 O O . PHE A 1 351 ? 14.233 0.720 -7.783 1.00 80.88 351 PHE A O 1
ATOM 2586 N N . GLU A 1 352 ? 14.142 2.845 -8.467 1.00 82.19 352 GLU A N 1
ATOM 2587 C CA . GLU A 1 352 ? 13.240 3.370 -7.450 1.00 82.19 352 GLU A CA 1
ATOM 2588 C C . GLU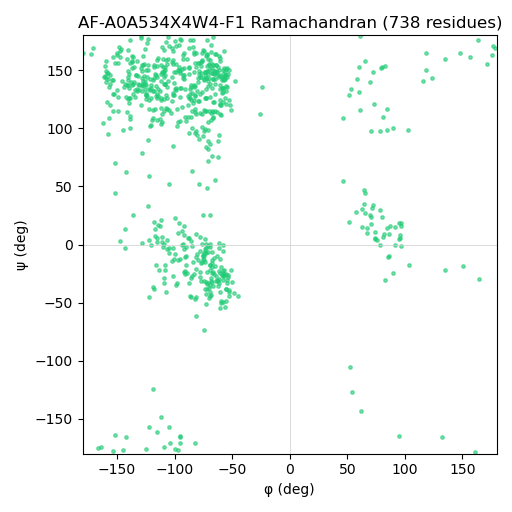 A 1 352 ? 11.791 3.269 -7.926 1.00 82.19 352 GLU A C 1
ATOM 2590 O O . GLU A 1 352 ? 11.533 3.290 -9.128 1.00 82.19 352 GLU A O 1
ATOM 2595 N N . TYR A 1 353 ? 10.821 3.152 -7.026 1.00 83.81 353 TYR A N 1
ATOM 2596 C CA . TYR A 1 353 ? 9.420 2.994 -7.438 1.00 83.81 353 TYR A CA 1
ATOM 2597 C C . TYR A 1 353 ? 8.687 4.343 -7.457 1.00 83.81 353 TYR A C 1
ATOM 2599 O O . TYR A 1 353 ? 9.032 5.221 -6.661 1.00 83.81 353 TYR A O 1
ATOM 2607 N N . PRO A 1 354 ? 7.715 4.540 -8.369 1.00 85.50 354 PRO A N 1
ATOM 2608 C CA . PRO A 1 354 ? 6.924 5.759 -8.395 1.00 85.50 354 PRO A CA 1
ATOM 2609 C C . PRO A 1 354 ? 6.041 5.855 -7.144 1.00 85.50 354 PRO A C 1
ATOM 2611 O O . PRO A 1 354 ? 5.483 4.855 -6.690 1.00 85.50 354 PRO A O 1
ATOM 2614 N N . ALA A 1 355 ? 5.887 7.068 -6.621 1.00 82.00 355 ALA A N 1
ATOM 2615 C CA . ALA A 1 355 ? 4.832 7.422 -5.674 1.00 82.00 355 ALA A CA 1
ATOM 2616 C C . ALA A 1 355 ? 3.841 8.383 -6.346 1.00 82.00 355 ALA A C 1
ATOM 2618 O O . ALA A 1 355 ? 4.208 9.088 -7.289 1.00 82.00 355 ALA A O 1
ATOM 2619 N N . ILE A 1 356 ? 2.600 8.397 -5.860 1.00 81.69 356 ILE A N 1
ATOM 2620 C CA . ILE A 1 356 ? 1.488 9.192 -6.395 1.00 81.69 356 ILE A CA 1
ATOM 2621 C C . ILE A 1 356 ? 0.752 9.904 -5.254 1.00 81.69 356 ILE A C 1
ATOM 2623 O O . ILE A 1 356 ? 0.646 9.357 -4.155 1.00 81.69 356 ILE A O 1
ATOM 2627 N N . GLY A 1 357 ? 0.252 11.108 -5.518 1.00 79.62 357 GLY A N 1
ATOM 2628 C CA . GLY A 1 357 ? -0.595 11.886 -4.613 1.00 79.62 357 GLY A CA 1
ATOM 2629 C C . GLY A 1 357 ? -0.532 13.380 -4.930 1.00 79.62 357 GLY A C 1
ATOM 2630 O O . GLY A 1 357 ? 0.381 13.817 -5.617 1.00 79.62 357 GLY A O 1
ATOM 2631 N N . ASP A 1 358 ? -1.503 14.153 -4.456 1.00 81.06 358 ASP A N 1
ATOM 2632 C CA . ASP A 1 358 ? -1.582 15.607 -4.666 1.00 81.06 358 ASP A CA 1
ATOM 2633 C C . ASP A 1 358 ? -0.674 16.352 -3.657 1.00 81.06 358 ASP A C 1
ATOM 2635 O O . ASP A 1 358 ? -0.935 16.309 -2.445 1.00 81.06 358 ASP A O 1
ATOM 2639 N N . ILE A 1 359 ? 0.413 16.989 -4.128 1.00 82.44 359 ILE A N 1
ATOM 2640 C CA . ILE A 1 359 ? 1.356 17.726 -3.261 1.00 82.44 359 ILE A CA 1
ATOM 2641 C C . ILE A 1 359 ? 1.107 19.241 -3.208 1.00 82.44 359 ILE A C 1
ATOM 2643 O O . ILE A 1 359 ? 1.326 19.846 -2.156 1.00 82.44 359 ILE A O 1
ATOM 2647 N N . ASP A 1 360 ? 0.647 19.882 -4.284 1.00 83.12 360 ASP A N 1
ATOM 2648 C CA . ASP A 1 360 ? 0.396 21.335 -4.274 1.00 83.12 360 ASP A CA 1
ATOM 2649 C C . ASP A 1 360 ? -1.043 21.716 -3.859 1.00 83.12 360 ASP A C 1
ATOM 2651 O O . ASP A 1 360 ? -1.304 22.867 -3.487 1.00 83.12 360 ASP A O 1
ATOM 2655 N N . ARG A 1 361 ? -1.934 20.718 -3.780 1.00 79.38 361 ARG A N 1
ATOM 2656 C CA . ARG A 1 361 ? -3.372 20.798 -3.484 1.00 79.38 361 ARG A CA 1
ATOM 2657 C C . ARG A 1 361 ? -4.184 21.549 -4.541 1.00 79.38 361 ARG A C 1
ATOM 2659 O O . ARG A 1 361 ? -5.175 22.205 -4.197 1.00 79.38 361 ARG A O 1
ATOM 2666 N N . ASP A 1 362 ? -3.806 21.439 -5.819 1.00 81.62 362 ASP A N 1
ATOM 2667 C CA . ASP A 1 362 ? -4.628 21.901 -6.948 1.00 81.62 362 ASP A CA 1
ATOM 2668 C C . ASP A 1 362 ? -5.810 20.968 -7.292 1.00 81.62 362 ASP A C 1
ATOM 2670 O O . ASP A 1 362 ? -6.767 21.411 -7.940 1.00 81.62 362 ASP A O 1
ATOM 2674 N N . GLY A 1 363 ? -5.806 19.727 -6.786 1.00 77.25 363 GLY A N 1
ATOM 2675 C CA . GLY A 1 363 ? -6.856 18.727 -6.987 1.00 77.25 363 GLY A CA 1
ATOM 2676 C C . GLY A 1 363 ? -6.604 17.733 -8.126 1.00 77.25 363 GLY A C 1
ATOM 2677 O O . GLY A 1 363 ? -7.511 16.965 -8.450 1.00 77.25 363 GLY A O 1
ATOM 2678 N N . ASN A 1 364 ? -5.417 17.734 -8.737 1.00 83.94 364 ASN A N 1
ATOM 2679 C CA . ASN A 1 364 ? -4.920 16.653 -9.591 1.00 83.94 364 ASN A CA 1
ATOM 2680 C C . ASN A 1 364 ? -3.916 15.784 -8.808 1.00 83.94 364 ASN A C 1
ATOM 2682 O O . ASN A 1 364 ? -3.314 16.233 -7.840 1.00 83.94 364 ASN A O 1
ATOM 2686 N N . LEU A 1 365 ? -3.683 14.543 -9.244 1.00 86.62 365 LEU A N 1
ATOM 2687 C CA . LEU A 1 365 ? -2.611 13.720 -8.671 1.00 86.62 365 LEU A CA 1
ATOM 2688 C C . LEU A 1 365 ? -1.257 14.038 -9.318 1.00 86.62 365 LEU A C 1
ATOM 2690 O O . LEU A 1 365 ? -1.143 14.119 -10.547 1.00 86.62 365 LEU A O 1
ATOM 2694 N N . ASP A 1 366 ? -0.213 14.130 -8.497 1.00 88.69 366 ASP A N 1
ATOM 2695 C CA . ASP A 1 366 ? 1.174 14.205 -8.941 1.00 88.69 366 ASP A CA 1
ATOM 2696 C C . ASP A 1 366 ? 1.838 12.827 -8.903 1.00 88.69 366 ASP A C 1
ATOM 2698 O O . ASP A 1 366 ? 1.521 11.974 -8.074 1.00 88.69 366 ASP A O 1
ATOM 2702 N N . LEU A 1 367 ? 2.800 12.612 -9.798 1.00 90.25 367 LEU A N 1
ATOM 2703 C CA . LEU A 1 367 ? 3.672 11.442 -9.833 1.00 90.25 367 LEU A CA 1
ATOM 2704 C C . LEU A 1 367 ? 5.097 11.838 -9.487 1.00 90.25 367 LEU A C 1
ATOM 2706 O O . LEU A 1 367 ? 5.589 12.864 -9.950 1.00 90.25 367 LEU A O 1
ATOM 2710 N N . THR A 1 368 ? 5.796 10.996 -8.728 1.00 89.88 368 THR A N 1
ATOM 2711 C CA . THR A 1 368 ? 7.162 11.284 -8.272 1.00 89.88 368 THR A CA 1
ATOM 2712 C C . THR A 1 368 ? 8.054 10.055 -8.374 1.00 89.88 368 THR A C 1
ATOM 2714 O O . THR A 1 368 ? 7.610 8.937 -8.113 1.00 89.88 368 THR A O 1
ATOM 2717 N N . LYS A 1 369 ? 9.311 10.233 -8.799 1.00 89.50 369 LYS A N 1
ATOM 2718 C CA . LYS A 1 369 ? 10.264 9.125 -8.985 1.00 89.50 369 LYS A CA 1
ATOM 2719 C C . LYS A 1 369 ? 11.711 9.619 -9.020 1.00 89.50 369 LYS A C 1
ATOM 2721 O O . LYS A 1 369 ? 12.002 10.682 -9.567 1.00 89.50 369 LYS A O 1
ATOM 2726 N N . VAL A 1 370 ? 12.640 8.841 -8.469 1.00 89.88 370 VAL A N 1
ATOM 2727 C CA . VAL A 1 370 ? 14.082 9.131 -8.555 1.00 89.88 370 VAL A CA 1
ATOM 2728 C C . VAL A 1 370 ? 14.637 8.751 -9.936 1.00 89.88 370 VAL A C 1
ATOM 2730 O O . VAL A 1 370 ? 14.174 7.810 -10.585 1.00 89.88 370 VAL A O 1
ATOM 2733 N N . GLY A 1 371 ? 15.631 9.507 -10.395 1.00 90.31 371 GLY A N 1
ATOM 2734 C CA . GLY A 1 371 ? 16.327 9.274 -11.653 1.00 90.31 371 GLY A CA 1
ATOM 2735 C C . GLY A 1 371 ? 17.751 9.826 -11.654 1.00 90.31 371 GLY A C 1
ATOM 2736 O O . GLY A 1 371 ? 18.242 10.368 -10.661 1.00 90.31 371 GLY A O 1
ATOM 2737 N N . VAL A 1 372 ? 18.419 9.686 -12.796 1.00 89.56 372 VAL A N 1
ATOM 2738 C CA . VAL A 1 372 ? 19.754 10.238 -13.061 1.00 89.56 372 VAL A CA 1
ATOM 2739 C C . VAL A 1 372 ? 19.721 11.039 -14.361 1.00 89.56 372 VAL A C 1
ATOM 2741 O O . VAL A 1 372 ? 19.071 10.620 -15.317 1.00 89.56 372 VAL A O 1
ATOM 2744 N N . THR A 1 373 ? 20.405 12.178 -14.438 1.00 88.75 373 THR A N 1
ATOM 2745 C CA . THR A 1 373 ? 20.527 12.914 -15.711 1.00 88.75 373 THR A CA 1
ATOM 2746 C C . THR A 1 373 ? 21.296 12.085 -16.752 1.00 88.75 373 THR A C 1
ATOM 2748 O O . THR A 1 373 ? 22.085 11.201 -16.399 1.00 88.75 373 THR A O 1
ATOM 2751 N N . LEU A 1 374 ? 21.064 12.329 -18.049 1.00 82.50 374 LEU A N 1
ATOM 2752 C CA . LEU A 1 374 ? 21.518 11.456 -19.146 1.00 82.50 374 LEU A CA 1
ATOM 2753 C C . LEU A 1 374 ? 23.029 11.158 -19.136 1.00 82.50 374 LEU A C 1
ATOM 2755 O O . LEU A 1 374 ? 23.434 10.061 -19.533 1.00 82.50 374 LEU A O 1
ATOM 2759 N N . ASN A 1 375 ? 23.865 12.077 -18.642 1.00 82.75 375 ASN A N 1
ATOM 2760 C CA . ASN A 1 375 ? 25.309 11.855 -18.506 1.00 82.75 375 ASN A CA 1
ATOM 2761 C C . ASN A 1 375 ? 25.656 10.680 -17.568 1.00 82.75 375 ASN A C 1
ATOM 2763 O O . ASN A 1 375 ? 26.635 9.976 -17.810 1.00 82.75 375 ASN A O 1
ATOM 2767 N N . GLY A 1 376 ? 24.823 10.382 -16.565 1.00 84.81 376 GLY A N 1
ATOM 2768 C CA . GLY A 1 376 ? 25.020 9.238 -15.667 1.00 84.81 376 GLY A CA 1
ATOM 2769 C C . GLY A 1 376 ? 24.939 7.885 -16.383 1.00 84.81 376 GLY A C 1
ATOM 2770 O O . GLY A 1 376 ? 25.669 6.956 -16.037 1.00 84.81 376 GLY A O 1
ATOM 2771 N N . LEU A 1 377 ? 24.130 7.771 -17.447 1.00 80.44 377 LEU A N 1
ATOM 2772 C CA . LEU A 1 377 ? 24.126 6.573 -18.296 1.00 80.44 377 LEU A CA 1
ATOM 2773 C C . LEU A 1 377 ? 25.422 6.450 -19.107 1.00 80.44 377 LEU A C 1
ATOM 2775 O O . LEU A 1 377 ? 25.892 5.334 -19.329 1.00 80.44 377 LEU A O 1
ATOM 2779 N N . VAL A 1 378 ? 26.007 7.575 -19.535 1.00 77.50 378 VAL A N 1
ATOM 2780 C CA . VAL A 1 378 ? 27.277 7.595 -20.277 1.00 77.50 378 VAL A CA 1
ATOM 2781 C C . VAL A 1 378 ? 28.376 6.956 -19.429 1.00 77.50 378 VAL A C 1
ATOM 2783 O O . VAL A 1 378 ? 29.040 6.038 -19.904 1.00 77.50 378 VAL A O 1
ATOM 2786 N N . ASP A 1 379 ? 28.503 7.359 -18.165 1.00 81.00 379 ASP A N 1
ATOM 2787 C CA . ASP A 1 379 ? 29.470 6.784 -17.220 1.00 81.00 379 ASP A CA 1
ATOM 2788 C C . ASP A 1 379 ? 29.161 5.327 -16.837 1.00 81.00 379 ASP A C 1
ATOM 2790 O O . ASP A 1 379 ? 30.082 4.532 -16.626 1.00 81.00 379 ASP A O 1
ATOM 2794 N N . LEU A 1 380 ? 27.878 4.949 -16.790 1.00 80.31 380 LEU A N 1
ATOM 2795 C CA . LEU A 1 380 ? 27.442 3.590 -16.465 1.00 80.31 380 LEU A CA 1
ATOM 2796 C C . LEU A 1 380 ? 27.759 2.571 -17.577 1.00 80.31 380 LEU A C 1
ATOM 2798 O O . LEU A 1 380 ? 28.053 1.414 -17.267 1.00 80.31 380 LEU A O 1
ATOM 2802 N N . VAL A 1 381 ? 27.720 2.972 -18.858 1.00 77.06 381 VAL A N 1
ATOM 2803 C CA . VAL A 1 381 ? 27.949 2.058 -20.003 1.00 77.06 381 VAL A CA 1
ATOM 2804 C C . VAL A 1 381 ? 29.279 2.271 -20.738 1.00 77.06 381 VAL A C 1
ATOM 2806 O O . VAL A 1 381 ? 29.759 1.341 -21.390 1.00 77.06 381 VAL A O 1
ATOM 2809 N N . LEU A 1 382 ? 29.910 3.448 -20.637 1.00 75.88 382 LEU A N 1
ATOM 2810 C CA . LEU A 1 382 ? 31.200 3.762 -21.264 1.00 75.88 382 LEU A CA 1
ATOM 2811 C C . LEU A 1 382 ? 32.280 4.016 -20.204 1.00 75.88 382 LEU A C 1
ATOM 2813 O O . LEU A 1 382 ? 32.349 5.069 -19.576 1.00 75.88 382 LEU A O 1
ATOM 2817 N N . VAL A 1 383 ? 33.199 3.058 -20.058 1.00 76.19 383 VAL A N 1
ATOM 2818 C CA . VAL A 1 383 ? 34.273 3.127 -19.057 1.00 76.19 383 VAL A CA 1
ATOM 2819 C C . VAL A 1 383 ? 35.102 4.410 -19.198 1.00 76.19 383 VAL A C 1
ATOM 2821 O O . VAL A 1 383 ? 35.768 4.632 -20.211 1.00 76.19 383 VAL A O 1
ATOM 2824 N N . GLY A 1 384 ? 35.128 5.205 -18.127 1.00 77.25 384 GLY A N 1
ATOM 2825 C CA . GLY A 1 384 ? 36.102 6.275 -17.924 1.00 77.25 384 GLY A CA 1
ATOM 2826 C C . GLY A 1 384 ? 35.851 7.567 -18.698 1.00 77.25 384 GLY A C 1
ATOM 2827 O O . GLY A 1 384 ? 36.832 8.244 -19.003 1.00 77.25 384 GLY A O 1
ATOM 2828 N N . GLN A 1 385 ? 34.594 7.918 -19.004 1.00 81.7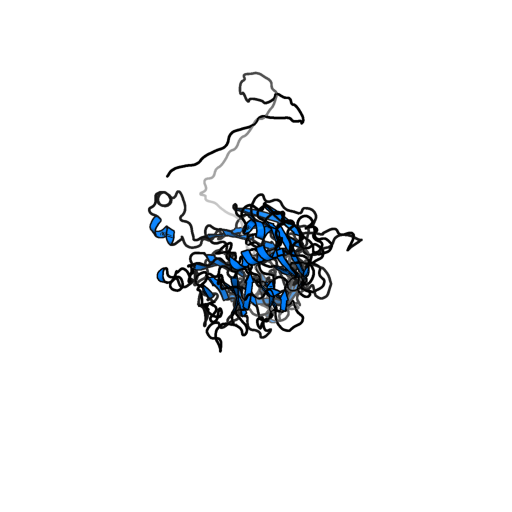5 385 GLN A N 1
ATOM 2829 C CA . GLN A 1 385 ? 34.282 9.281 -19.458 1.00 81.75 385 GLN A CA 1
ATOM 2830 C C . GLN A 1 385 ? 34.382 10.257 -18.266 1.00 81.75 385 GLN A C 1
ATOM 2832 O O . GLN A 1 385 ? 35.229 11.151 -18.290 1.00 81.75 385 GLN A O 1
ATOM 2837 N N . ASN A 1 386 ? 33.715 9.947 -17.147 1.00 84.12 386 ASN A N 1
ATOM 2838 C CA . ASN A 1 386 ? 33.622 10.764 -15.927 1.00 84.12 386 ASN A CA 1
ATOM 2839 C C . ASN A 1 386 ? 32.867 12.082 -16.187 1.00 84.12 386 ASN A C 1
ATOM 2841 O O . ASN A 1 386 ? 33.337 13.162 -15.811 1.00 84.12 386 ASN A O 1
ATOM 2845 N N . GLU A 1 387 ? 31.744 11.998 -16.903 1.00 85.75 387 GLU A N 1
ATOM 2846 C CA . GLU A 1 387 ? 30.933 13.167 -17.255 1.00 85.75 387 GLU A CA 1
ATOM 2847 C C . GLU A 1 387 ? 30.174 13.718 -16.029 1.00 85.75 387 GLU A C 1
ATOM 2849 O O . GLU A 1 387 ? 29.697 12.948 -15.196 1.00 85.75 387 GLU A O 1
ATOM 2854 N N . PRO A 1 388 ? 30.012 15.046 -15.887 1.00 88.75 388 PRO A N 1
ATOM 2855 C CA . PRO A 1 388 ? 29.168 15.626 -14.844 1.00 88.75 388 PRO A CA 1
ATOM 2856 C C . PRO A 1 388 ? 27.702 15.183 -14.979 1.00 88.75 388 PRO A C 1
ATOM 2858 O O . PRO A 1 388 ? 27.089 15.433 -16.013 1.00 88.75 388 PRO A O 1
ATOM 2861 N N . PHE A 1 389 ? 27.129 14.595 -13.927 1.00 90.69 389 PHE A N 1
ATOM 2862 C CA . PHE A 1 389 ? 25.715 14.207 -13.855 1.00 90.69 389 PHE A CA 1
ATOM 2863 C C . PHE A 1 389 ? 25.121 14.492 -12.463 1.00 90.69 389 PHE A C 1
ATOM 2865 O O . PHE A 1 389 ? 25.861 14.753 -11.510 1.00 90.69 389 PHE A O 1
ATOM 2872 N N . HIS A 1 390 ? 23.793 14.423 -12.342 1.00 92.75 390 HIS A N 1
ATOM 2873 C CA . HIS A 1 390 ? 23.060 14.508 -11.075 1.00 92.75 390 HIS A CA 1
ATOM 2874 C C . HIS A 1 390 ? 22.219 13.250 -10.827 1.00 92.75 390 HIS A C 1
ATOM 2876 O O . HIS A 1 390 ? 21.585 12.739 -11.751 1.00 92.75 390 HIS A O 1
ATOM 2882 N N . HIS A 1 391 ? 22.137 12.813 -9.568 1.00 93.06 391 HIS A N 1
ATOM 2883 C CA . HIS A 1 391 ? 20.966 12.085 -9.076 1.00 93.06 391 HIS A CA 1
ATOM 2884 C C . HIS A 1 391 ? 19.872 13.108 -8.762 1.00 93.06 391 HIS A C 1
ATOM 2886 O O . HIS A 1 391 ? 20.167 14.184 -8.233 1.00 93.06 391 HIS A O 1
ATOM 2892 N N . VAL A 1 392 ? 18.621 12.792 -9.084 1.00 93.75 392 VAL A N 1
ATOM 2893 C CA . VAL A 1 392 ? 17.492 13.704 -8.868 1.00 93.75 392 VAL A CA 1
ATOM 2894 C C . VAL A 1 392 ? 16.254 12.977 -8.361 1.00 93.75 392 VAL A C 1
ATOM 2896 O O . VAL A 1 392 ? 15.971 11.852 -8.769 1.00 93.75 392 VAL A O 1
ATOM 2899 N N . LEU A 1 393 ? 15.470 13.654 -7.526 1.00 94.06 393 LEU A N 1
ATOM 2900 C CA . LEU A 1 393 ? 14.049 13.364 -7.367 1.00 94.06 393 LEU A CA 1
ATOM 2901 C C . LEU A 1 393 ? 13.276 14.155 -8.432 1.00 94.06 393 LEU A C 1
ATOM 2903 O O . LEU A 1 393 ? 13.535 15.338 -8.636 1.00 94.06 393 LEU A O 1
ATOM 2907 N N . GLN A 1 394 ? 12.336 13.514 -9.119 1.00 93.88 394 GLN A N 1
ATOM 2908 C CA . GLN A 1 394 ? 11.425 14.148 -10.074 1.00 93.88 394 GLN A CA 1
ATOM 2909 C C . GLN A 1 394 ? 10.014 14.163 -9.482 1.00 93.88 394 GLN A C 1
ATOM 2911 O O . GLN A 1 394 ? 9.644 13.220 -8.779 1.00 93.88 394 GLN A O 1
ATOM 2916 N N . ALA A 1 395 ? 9.232 15.189 -9.814 1.00 94.69 395 ALA A N 1
ATOM 2917 C CA . ALA A 1 395 ? 7.799 15.257 -9.552 1.00 94.69 395 ALA A CA 1
ATOM 2918 C C . ALA A 1 395 ? 7.098 15.952 -10.728 1.00 94.69 395 ALA A C 1
ATOM 2920 O O . ALA A 1 395 ? 7.618 16.948 -11.241 1.00 94.69 395 ALA A O 1
ATOM 2921 N N . TRP A 1 396 ? 5.946 15.434 -11.151 1.00 94.06 396 TRP A N 1
ATOM 2922 C CA . TRP A 1 396 ? 5.150 15.946 -12.267 1.00 94.06 396 TRP A CA 1
ATOM 2923 C C . TRP A 1 396 ? 3.658 15.880 -11.948 1.00 94.06 396 TRP A C 1
ATOM 2925 O O . TRP A 1 396 ? 3.185 14.855 -11.465 1.00 94.06 396 TRP A O 1
ATOM 2935 N N . ASN A 1 397 ? 2.910 16.899 -12.359 1.00 93.31 397 ASN A N 1
ATOM 2936 C CA . ASN A 1 397 ? 1.450 16.863 -12.381 1.00 93.31 397 ASN A CA 1
ATOM 2937 C C . ASN A 1 397 ? 0.982 15.838 -13.428 1.00 93.31 397 ASN A C 1
ATOM 2939 O O . ASN A 1 397 ? 1.218 16.022 -14.628 1.00 93.31 397 ASN A O 1
ATOM 2943 N N . ALA A 1 398 ? 0.346 14.740 -13.006 1.00 90.44 398 ALA A N 1
ATOM 2944 C CA . ALA A 1 398 ? 0.069 13.604 -13.892 1.00 90.44 398 ALA A CA 1
ATOM 2945 C C . ALA A 1 398 ? -0.938 13.965 -14.996 1.00 90.44 398 ALA A C 1
ATOM 2947 O O . ALA A 1 398 ? -0.764 13.575 -16.157 1.00 90.44 398 ALA A O 1
ATOM 2948 N N . ALA A 1 399 ? -1.920 14.812 -14.668 1.00 89.81 399 ALA A N 1
ATOM 2949 C CA . ALA A 1 399 ? -2.933 15.316 -15.593 1.00 89.81 399 ALA A CA 1
ATOM 2950 C C . ALA A 1 399 ? -2.340 16.081 -16.793 1.00 89.81 399 ALA A C 1
ATOM 2952 O O . ALA A 1 399 ? -2.920 16.053 -17.884 1.00 89.81 399 ALA A O 1
ATOM 2953 N N . THR A 1 400 ? -1.150 16.683 -16.657 1.00 91.12 400 THR A N 1
ATOM 2954 C CA . THR A 1 400 ? -0.433 17.386 -17.743 1.00 91.12 400 THR A CA 1
ATOM 2955 C C . THR A 1 400 ? 0.829 16.675 -18.244 1.00 91.12 400 THR A C 1
ATOM 2957 O O . THR A 1 400 ? 1.172 16.815 -19.420 1.00 91.12 400 THR A O 1
ATOM 2960 N N . GLY A 1 401 ? 1.507 15.895 -17.399 1.00 90.19 401 GLY A N 1
ATOM 2961 C CA . GLY A 1 401 ? 2.838 15.339 -17.657 1.00 90.19 401 GLY A CA 1
ATOM 2962 C C . GLY A 1 401 ? 3.964 16.378 -17.639 1.00 90.19 401 GLY A C 1
ATOM 2963 O O . GLY A 1 401 ? 4.984 16.183 -18.302 1.00 90.19 401 GLY A O 1
ATOM 2964 N N . GLN A 1 402 ? 3.775 17.506 -16.948 1.00 91.88 402 GLN A N 1
ATOM 2965 C CA . GLN A 1 402 ? 4.780 18.565 -16.795 1.00 91.88 402 GLN A CA 1
ATOM 2966 C C . GLN A 1 402 ? 5.335 18.589 -15.364 1.00 91.88 402 GLN A C 1
ATOM 2968 O O . GLN A 1 402 ? 4.602 18.258 -14.431 1.00 91.88 402 GLN A O 1
ATOM 2973 N N . PRO A 1 403 ? 6.625 18.928 -15.179 1.00 93.38 403 PRO A N 1
ATOM 2974 C CA . PRO A 1 403 ? 7.260 18.913 -13.868 1.00 93.38 403 PRO A CA 1
ATOM 2975 C C . PRO A 1 403 ? 6.675 19.991 -12.955 1.00 93.38 403 PRO A C 1
ATOM 2977 O O . PRO A 1 403 ? 6.311 21.074 -13.419 1.00 93.38 403 PRO A O 1
ATOM 2980 N N . LEU A 1 404 ? 6.641 19.701 -11.657 1.00 95.38 404 LEU A N 1
ATOM 2981 C CA . LEU A 1 404 ? 6.303 20.682 -10.628 1.00 95.38 404 LEU A CA 1
ATOM 2982 C C . LEU A 1 404 ? 7.419 21.718 -10.457 1.00 95.38 404 LEU A C 1
ATOM 2984 O O . LEU A 1 404 ? 8.574 21.474 -10.813 1.00 95.38 404 LEU A O 1
ATOM 2988 N N . ASP A 1 405 ? 7.077 22.874 -9.886 1.00 94.31 405 ASP A N 1
ATOM 2989 C CA . ASP A 1 405 ? 7.931 24.067 -9.886 1.00 94.31 405 ASP A CA 1
ATOM 2990 C C . ASP A 1 405 ? 9.353 23.813 -9.354 1.00 94.31 405 ASP A C 1
ATOM 2992 O O . ASP A 1 405 ? 10.324 24.295 -9.942 1.00 94.31 405 ASP A O 1
ATOM 2996 N N . GLY A 1 406 ? 9.492 23.023 -8.284 1.00 93.88 406 GLY A N 1
ATOM 2997 C CA . GLY A 1 406 ? 10.771 22.662 -7.664 1.00 93.88 406 GLY A CA 1
ATOM 2998 C C . GLY A 1 406 ? 11.607 21.589 -8.364 1.00 93.88 406 GLY A C 1
ATOM 2999 O O . GLY A 1 406 ? 12.718 21.313 -7.901 1.00 93.88 406 GLY A O 1
ATOM 3000 N N . PHE A 1 407 ? 11.091 20.953 -9.421 1.00 95.75 407 PHE A N 1
ATOM 3001 C CA . PHE A 1 407 ? 11.547 19.636 -9.873 1.00 95.75 407 PHE A CA 1
ATOM 3002 C C . PHE A 1 407 ? 12.028 19.616 -11.338 1.00 95.75 407 PHE A C 1
ATOM 3004 O O . PHE A 1 407 ? 11.536 20.387 -12.158 1.00 95.75 407 PHE A O 1
ATOM 3011 N N . PRO A 1 408 ? 12.981 18.739 -11.714 1.00 95.06 408 PRO A N 1
ATOM 3012 C CA . PRO A 1 408 ? 13.709 17.800 -10.859 1.00 95.06 408 PRO A CA 1
ATOM 3013 C C . PRO A 1 408 ? 14.614 18.501 -9.834 1.00 95.06 408 PRO A C 1
ATOM 3015 O O . PRO A 1 408 ? 15.118 19.599 -10.071 1.00 95.06 408 PRO A O 1
ATOM 3018 N N . ARG A 1 409 ? 14.797 17.850 -8.686 1.00 95.06 409 ARG A N 1
ATOM 3019 C CA . ARG A 1 409 ? 15.520 18.346 -7.512 1.00 95.06 409 ARG A CA 1
ATOM 3020 C C . ARG A 1 409 ? 16.748 17.479 -7.262 1.00 95.06 409 ARG A C 1
ATOM 3022 O O . ARG A 1 409 ? 16.613 16.258 -7.196 1.00 95.06 409 ARG A O 1
ATOM 3029 N N . VAL A 1 410 ? 17.932 18.073 -7.132 1.00 94.44 410 VAL A N 1
ATOM 3030 C CA . VAL A 1 410 ? 19.181 17.320 -6.921 1.00 94.44 410 VAL A CA 1
ATOM 3031 C C . VAL A 1 410 ? 19.185 16.632 -5.550 1.00 94.44 410 VAL A C 1
ATOM 3033 O O . VAL A 1 410 ? 18.858 17.245 -4.536 1.00 94.44 410 VAL A O 1
ATOM 3036 N N . ILE A 1 411 ? 19.592 15.359 -5.527 1.00 92.69 411 ILE A N 1
ATOM 3037 C CA . ILE A 1 411 ? 19.813 14.551 -4.315 1.00 92.69 411 ILE A CA 1
ATOM 3038 C C . ILE A 1 411 ? 21.221 13.931 -4.341 1.00 92.69 411 ILE A C 1
ATOM 3040 O O . ILE A 1 411 ? 21.861 13.875 -5.391 1.00 92.69 411 ILE A O 1
ATOM 3044 N N . ASP A 1 412 ? 21.733 13.473 -3.196 1.00 90.62 412 ASP A N 1
ATOM 3045 C CA . ASP A 1 412 ? 23.148 13.078 -3.078 1.00 90.62 412 ASP A CA 1
ATOM 3046 C C . ASP A 1 412 ? 23.515 11.796 -3.848 1.00 90.62 412 ASP A C 1
ATOM 3048 O O . ASP A 1 412 ? 24.590 11.708 -4.444 1.00 90.62 412 ASP A O 1
ATOM 3052 N N . ASP A 1 413 ? 22.643 10.786 -3.818 1.00 90.12 413 ASP A N 1
ATOM 3053 C CA . ASP A 1 413 ? 22.928 9.418 -4.274 1.00 90.12 413 ASP A CA 1
ATOM 3054 C C . ASP A 1 413 ? 21.677 8.739 -4.853 1.00 90.12 413 ASP A C 1
ATOM 3056 O O . ASP A 1 413 ? 20.559 9.232 -4.687 1.00 90.12 413 ASP A O 1
ATOM 3060 N N . PHE A 1 414 ? 21.856 7.575 -5.481 1.00 85.81 414 PHE A N 1
ATOM 3061 C CA . PHE A 1 414 ? 20.761 6.700 -5.897 1.00 85.81 414 PHE A CA 1
ATOM 3062 C C . PHE A 1 414 ? 19.817 6.370 -4.728 1.00 85.81 414 PHE A C 1
ATOM 3064 O O . PHE A 1 414 ? 20.239 6.175 -3.581 1.00 85.81 414 PHE A O 1
ATOM 3071 N N . GLY A 1 415 ? 18.534 6.206 -5.044 1.00 78.88 415 GLY A N 1
ATOM 3072 C CA . GLY A 1 415 ? 17.503 5.764 -4.110 1.00 78.88 415 GLY A CA 1
ATOM 3073 C C . GLY A 1 415 ? 17.238 4.260 -4.179 1.00 78.88 415 GLY A C 1
ATOM 3074 O O . GLY A 1 415 ? 16.176 3.840 -3.763 1.00 78.88 415 GLY A O 1
ATOM 3075 N N . LEU A 1 416 ? 18.136 3.439 -4.739 1.00 79.00 416 LEU A N 1
ATOM 3076 C CA . LEU A 1 416 ? 17.940 2.009 -5.059 1.00 79.00 416 LEU A CA 1
ATOM 3077 C C . LEU A 1 416 ? 16.883 1.278 -4.191 1.00 79.00 416 LEU A C 1
ATOM 3079 O O . LEU A 1 416 ? 17.106 1.010 -3.007 1.00 79.00 416 LEU A O 1
ATOM 3083 N N . THR A 1 417 ? 15.763 0.871 -4.798 1.00 75.50 417 THR A N 1
ATOM 3084 C CA . THR A 1 417 ? 14.615 0.202 -4.142 1.00 75.50 417 THR A CA 1
ATOM 3085 C C . THR A 1 417 ? 13.874 1.009 -3.061 1.00 75.50 417 THR A C 1
ATOM 3087 O O . THR A 1 417 ? 13.112 0.418 -2.298 1.00 75.50 417 THR A O 1
ATOM 3090 N N . THR A 1 418 ? 14.053 2.330 -2.956 1.00 80.81 418 THR A N 1
ATOM 3091 C CA . THR A 1 418 ? 13.189 3.223 -2.161 1.00 80.81 418 THR A CA 1
ATOM 3092 C C . THR A 1 418 ? 11.937 3.643 -2.929 1.00 80.81 418 THR A C 1
ATOM 3094 O O . THR A 1 418 ? 11.803 3.431 -4.138 1.00 80.81 418 THR A O 1
ATOM 3097 N N . VAL A 1 419 ? 10.990 4.189 -2.170 1.00 82.31 419 VAL A N 1
ATOM 3098 C CA . VAL A 1 419 ? 9.760 4.824 -2.643 1.00 82.31 419 VAL A CA 1
ATOM 3099 C C . VAL A 1 419 ? 9.618 6.097 -1.805 1.00 82.31 419 VAL A C 1
ATOM 3101 O O . VAL A 1 419 ? 9.761 5.985 -0.580 1.00 82.31 419 VAL A O 1
ATOM 3104 N N . PRO A 1 420 ? 9.397 7.281 -2.398 1.00 83.44 420 PRO A N 1
ATOM 3105 C CA . PRO A 1 420 ? 9.064 8.474 -1.628 1.00 83.44 420 PRO A CA 1
ATOM 3106 C C . PRO A 1 420 ? 7.754 8.283 -0.850 1.00 83.44 420 PRO A C 1
ATOM 3108 O O . PRO A 1 420 ? 6.865 7.563 -1.303 1.00 83.44 420 PRO A O 1
ATOM 3111 N N . LEU A 1 421 ? 7.623 8.942 0.301 1.00 81.88 421 LEU A N 1
ATOM 3112 C CA . LEU A 1 421 ? 6.348 9.091 1.010 1.00 81.88 421 LEU A CA 1
ATOM 3113 C C . LEU A 1 421 ? 5.875 10.537 0.868 1.00 81.88 421 LEU A C 1
ATOM 3115 O O . LEU A 1 421 ? 6.637 11.451 1.168 1.00 81.88 421 LEU A O 1
ATOM 3119 N N . LEU A 1 422 ? 4.626 10.726 0.448 1.00 80.94 422 LEU A N 1
ATOM 3120 C CA . LEU A 1 422 ? 3.941 12.012 0.511 1.00 80.94 422 LEU A CA 1
ATOM 3121 C C . LEU A 1 422 ? 3.320 12.172 1.907 1.00 80.94 422 LEU A C 1
ATOM 3123 O O . LEU A 1 422 ? 2.447 11.390 2.282 1.00 80.94 422 LEU A O 1
ATOM 3127 N N . ALA A 1 423 ? 3.794 13.140 2.695 1.00 80.12 423 ALA A N 1
ATOM 3128 C CA . ALA A 1 423 ? 3.203 13.478 3.992 1.00 80.12 423 ALA A CA 1
ATOM 3129 C C . ALA A 1 423 ? 3.596 14.892 4.449 1.00 80.12 423 ALA A C 1
ATOM 3131 O O . ALA A 1 423 ? 4.735 15.301 4.248 1.00 80.12 423 ALA A O 1
ATOM 3132 N N . ASN A 1 424 ? 2.683 15.625 5.098 1.00 81.19 424 ASN A N 1
ATOM 3133 C CA . ASN A 1 424 ? 3.012 16.896 5.767 1.00 81.19 424 ASN A CA 1
ATOM 3134 C C . ASN A 1 424 ? 3.875 16.610 7.001 1.00 81.19 424 ASN A C 1
ATOM 3136 O O . ASN A 1 424 ? 3.392 15.997 7.949 1.00 81.19 424 ASN A O 1
ATOM 3140 N N . VAL A 1 425 ? 5.127 17.066 7.001 1.00 84.19 425 VAL A N 1
ATOM 3141 C CA . VAL A 1 425 ? 6.070 16.901 8.125 1.00 84.19 425 VAL A CA 1
ATOM 3142 C C . VAL A 1 425 ? 6.514 18.233 8.725 1.00 84.19 425 VAL A C 1
ATOM 3144 O O . VAL A 1 425 ? 7.518 18.308 9.448 1.00 84.19 425 VAL A O 1
ATOM 3147 N N . GLY A 1 426 ? 5.744 19.286 8.465 1.00 80.31 426 GLY A N 1
ATOM 3148 C CA . GLY A 1 426 ? 5.829 20.570 9.134 1.00 80.31 426 GLY A CA 1
ATOM 3149 C C . GLY A 1 426 ? 5.782 21.760 8.180 1.00 80.31 426 GLY A C 1
ATOM 3150 O O . GLY A 1 426 ? 6.120 21.649 7.012 1.00 80.31 426 GLY A O 1
ATOM 3151 N N . PRO A 1 427 ? 5.440 22.950 8.692 1.00 76.69 427 PRO A N 1
ATOM 3152 C CA . PRO A 1 427 ? 5.176 24.102 7.846 1.00 76.69 427 PRO A CA 1
ATOM 3153 C C . PRO A 1 427 ? 6.411 24.605 7.080 1.00 76.69 427 PRO A C 1
ATOM 3155 O O . PRO A 1 427 ? 7.399 25.048 7.684 1.00 76.69 427 PRO A O 1
ATOM 3158 N N . THR A 1 428 ? 6.309 24.651 5.750 1.00 73.06 428 THR A N 1
ATOM 3159 C CA . THR A 1 428 ? 7.339 25.205 4.860 1.00 73.06 428 THR A CA 1
ATOM 3160 C C . THR A 1 428 ? 7.094 26.698 4.592 1.00 73.06 428 THR A C 1
ATOM 3162 O O . THR A 1 428 ? 5.972 27.148 4.359 1.00 73.06 428 THR A O 1
ATOM 3165 N N . ILE A 1 429 ? 8.140 27.530 4.680 1.00 64.50 429 ILE A N 1
ATOM 3166 C CA . ILE A 1 429 ? 8.011 28.997 4.596 1.00 64.50 429 ILE A CA 1
ATOM 3167 C C . ILE A 1 429 ? 8.258 29.480 3.160 1.00 64.50 429 ILE A C 1
ATOM 3169 O O . ILE A 1 429 ? 9.413 29.591 2.736 1.00 64.50 429 ILE A O 1
ATOM 3173 N N . ASP A 1 430 ? 7.195 29.885 2.455 1.00 57.97 430 ASP A N 1
ATOM 3174 C CA . ASP A 1 430 ? 7.322 30.638 1.203 1.00 57.97 430 ASP A CA 1
ATOM 3175 C C . ASP A 1 430 ? 6.651 32.029 1.212 1.00 57.97 430 ASP A C 1
ATOM 3177 O O . ASP A 1 430 ? 5.449 32.119 0.975 1.00 57.97 430 ASP A O 1
ATOM 3181 N N . PRO A 1 431 ? 7.419 33.132 1.350 1.00 53.34 431 PRO A N 1
ATOM 3182 C CA . PRO A 1 431 ? 6.898 34.496 1.222 1.00 53.34 431 PRO A CA 1
ATOM 3183 C C . PRO A 1 431 ? 6.559 34.918 -0.226 1.00 53.34 431 PRO A C 1
ATOM 3185 O O . PRO A 1 431 ? 6.127 36.053 -0.435 1.00 53.34 431 PRO A O 1
ATOM 3188 N N . GLY A 1 432 ? 6.815 34.065 -1.225 1.00 57.19 432 GLY A N 1
ATOM 3189 C CA . GLY A 1 432 ? 6.445 34.260 -2.629 1.00 57.19 432 GLY A CA 1
ATOM 3190 C C . GLY A 1 432 ? 5.026 33.785 -2.954 1.00 57.19 432 GLY A C 1
ATOM 3191 O O . GLY A 1 432 ? 4.289 34.519 -3.611 1.00 57.19 432 GLY A O 1
ATOM 3192 N N . VAL A 1 433 ? 4.644 32.598 -2.466 1.00 55.44 433 VAL A N 1
ATOM 3193 C CA . VAL A 1 433 ? 3.290 32.028 -2.603 1.00 55.44 433 VAL A CA 1
ATOM 3194 C C . VAL A 1 433 ? 2.354 32.501 -1.483 1.00 55.44 433 VAL A C 1
ATOM 3196 O O . VAL A 1 433 ? 1.245 32.940 -1.786 1.00 55.44 433 VAL A O 1
ATOM 3199 N N . ASP A 1 434 ? 2.799 32.517 -0.219 1.00 54.44 434 ASP A N 1
ATOM 3200 C CA . ASP A 1 434 ? 2.051 33.121 0.893 1.00 54.44 434 ASP A CA 1
ATOM 3201 C C . ASP A 1 434 ? 2.846 34.234 1.613 1.00 54.44 434 ASP A C 1
ATOM 3203 O O . ASP A 1 434 ? 3.685 33.972 2.480 1.00 54.44 434 ASP A O 1
ATOM 3207 N N . PRO A 1 435 ? 2.534 35.515 1.337 1.00 48.69 435 PRO A N 1
ATOM 3208 C CA . PRO A 1 435 ? 3.096 36.656 2.060 1.00 48.69 435 PRO A CA 1
ATOM 3209 C C . PRO A 1 435 ? 2.750 36.731 3.564 1.00 48.69 435 PRO A C 1
ATOM 3211 O O . PRO A 1 435 ? 3.296 37.599 4.250 1.00 48.69 435 PRO A O 1
ATOM 3214 N N . GLY A 1 436 ? 1.829 35.900 4.074 1.00 49.94 436 GLY A N 1
ATOM 3215 C CA . GLY A 1 436 ? 1.519 35.748 5.502 1.00 49.94 436 GLY A CA 1
ATOM 3216 C C . GLY A 1 436 ? 2.485 34.802 6.223 1.00 49.94 436 GLY A C 1
ATOM 3217 O O . GLY A 1 436 ? 3.030 35.160 7.271 1.00 49.94 436 GLY A O 1
ATOM 3218 N N . GLY A 1 437 ? 2.745 33.646 5.618 1.00 52.91 437 GLY A N 1
ATOM 3219 C CA . GLY A 1 437 ? 3.760 32.668 5.982 1.00 52.91 437 GLY A CA 1
ATOM 3220 C C . GLY A 1 437 ? 3.185 31.301 6.366 1.00 52.91 437 GLY A C 1
ATOM 3221 O O . GLY A 1 437 ? 2.132 31.205 6.989 1.00 52.91 437 GLY A O 1
ATOM 3222 N N . THR A 1 438 ? 3.992 30.267 6.102 1.00 54.44 438 THR A N 1
ATOM 3223 C CA . THR A 1 438 ? 3.770 28.833 6.384 1.00 54.44 438 THR A CA 1
ATOM 3224 C C . THR A 1 438 ? 2.693 28.139 5.540 1.00 54.44 438 THR A C 1
ATOM 3226 O O . THR A 1 438 ? 1.510 28.163 5.862 1.00 54.44 438 THR A O 1
ATOM 3229 N N . LEU A 1 439 ? 3.149 27.453 4.487 1.00 56.19 439 LEU A N 1
ATOM 3230 C CA . LEU A 1 439 ? 2.397 26.427 3.770 1.00 56.19 439 LEU A CA 1
ATOM 3231 C C . LEU A 1 439 ? 2.312 25.173 4.654 1.00 56.19 439 LEU A C 1
ATOM 3233 O O . LEU A 1 439 ? 3.340 24.676 5.106 1.00 56.19 439 LEU A O 1
ATOM 3237 N N . ASP A 1 440 ? 1.097 24.678 4.887 1.00 67.25 440 ASP A N 1
ATOM 3238 C CA . ASP A 1 440 ? 0.800 23.437 5.627 1.00 67.25 440 ASP A CA 1
ATOM 3239 C C . ASP A 1 440 ? 0.390 22.332 4.629 1.00 67.25 440 ASP A C 1
ATOM 3241 O O . ASP A 1 440 ? -0.709 21.763 4.665 1.00 67.25 440 ASP A O 1
ATOM 3245 N N . LEU A 1 441 ? 1.250 22.148 3.625 1.00 75.88 441 LEU A N 1
ATOM 3246 C CA . LEU A 1 441 ? 1.112 21.206 2.512 1.00 75.88 441 LEU A CA 1
ATOM 3247 C C . LEU A 1 441 ? 1.878 19.904 2.817 1.00 75.88 441 LEU A C 1
ATOM 3249 O O . LEU A 1 441 ? 2.546 19.825 3.843 1.00 75.88 441 LEU A O 1
ATOM 3253 N N . PRO A 1 442 ? 1.746 18.851 1.996 1.00 79.94 442 PRO A N 1
ATOM 3254 C CA . PRO A 1 442 ? 2.581 17.665 2.118 1.00 79.94 442 PRO A CA 1
ATOM 3255 C C . PRO A 1 442 ? 3.996 17.901 1.568 1.00 79.94 442 PRO A C 1
ATOM 3257 O O . PRO A 1 442 ? 4.208 18.742 0.696 1.00 79.94 442 PRO A O 1
ATOM 3260 N N . GLU A 1 443 ? 4.948 17.083 2.006 1.00 87.06 443 GLU A N 1
ATOM 3261 C CA . GLU A 1 443 ? 6.292 16.998 1.444 1.00 87.06 443 GLU A CA 1
ATOM 3262 C C . GLU A 1 443 ? 6.588 15.602 0.869 1.00 87.06 443 GLU A C 1
ATOM 3264 O O . GLU A 1 443 ? 6.082 14.586 1.351 1.00 87.06 443 GLU A O 1
ATOM 3269 N N . LEU A 1 444 ? 7.479 15.538 -0.127 1.00 89.19 444 LEU A N 1
ATOM 3270 C CA . LEU A 1 444 ? 8.097 14.304 -0.615 1.00 89.19 444 LEU A CA 1
ATOM 3271 C C . LEU A 1 444 ? 9.264 13.900 0.280 1.00 89.19 444 LEU A C 1
ATOM 3273 O O . LEU A 1 444 ? 10.392 14.377 0.118 1.00 89.19 444 LEU A O 1
ATOM 3277 N N . ILE A 1 445 ? 8.998 12.979 1.199 1.00 90.00 445 ILE A N 1
ATOM 3278 C CA . ILE A 1 445 ? 10.005 12.380 2.066 1.00 90.00 445 ILE A CA 1
ATOM 3279 C C . ILE A 1 445 ? 10.784 11.331 1.264 1.00 90.00 445 ILE A C 1
ATOM 3281 O O . ILE A 1 445 ? 10.232 10.299 0.878 1.00 90.00 445 ILE A O 1
ATOM 3285 N N . SER A 1 446 ? 12.072 11.572 1.012 1.00 90.38 446 SER A N 1
ATOM 3286 C CA . SER A 1 446 ? 12.911 10.716 0.158 1.00 90.38 446 SER A CA 1
ATOM 3287 C C . SER A 1 446 ? 14.296 10.480 0.761 1.00 90.38 446 SER A C 1
ATOM 3289 O O . SER A 1 446 ? 14.921 11.404 1.280 1.00 90.38 446 SER A O 1
ATOM 3291 N N . GLY A 1 447 ? 14.780 9.236 0.698 1.00 88.94 447 GLY A N 1
ATOM 3292 C CA . GLY A 1 447 ? 16.029 8.783 1.320 1.00 88.94 447 GLY A CA 1
ATOM 3293 C C . GLY A 1 447 ? 16.959 8.087 0.325 1.00 88.94 447 GLY A C 1
ATOM 3294 O O . GLY A 1 447 ? 16.498 7.387 -0.579 1.00 88.94 447 GLY A O 1
ATOM 3295 N N . ASN A 1 448 ? 18.272 8.276 0.499 1.00 85.62 448 ASN A N 1
ATOM 3296 C CA . ASN A 1 448 ? 19.295 7.879 -0.477 1.00 85.62 448 ASN A CA 1
ATOM 3297 C C . ASN A 1 448 ? 20.456 7.043 0.114 1.00 85.62 448 ASN A C 1
ATOM 3299 O O . ASN A 1 448 ? 20.516 6.757 1.317 1.00 85.62 448 ASN A O 1
ATOM 3303 N N . GLY A 1 449 ? 21.382 6.622 -0.755 1.00 85.75 449 GLY A N 1
ATOM 3304 C CA . GLY A 1 449 ? 22.590 5.861 -0.402 1.00 85.75 449 GLY A CA 1
ATOM 3305 C C . GLY A 1 449 ? 23.651 6.607 0.421 1.00 85.75 449 GLY A C 1
ATOM 3306 O O . GLY A 1 449 ? 24.429 5.954 1.120 1.00 85.75 449 GLY A O 1
ATOM 3307 N N . LEU A 1 450 ? 23.633 7.946 0.443 1.00 85.44 450 LEU A N 1
ATOM 3308 C CA . LEU A 1 450 ? 24.536 8.804 1.230 1.00 85.44 450 LEU A CA 1
ATOM 3309 C C . LEU A 1 450 ? 23.914 9.332 2.537 1.00 85.44 450 LEU A C 1
ATOM 3311 O O . LEU A 1 450 ? 24.426 10.263 3.162 1.00 85.44 450 LEU A O 1
ATOM 3315 N N . TYR A 1 451 ? 22.896 8.622 3.030 1.00 85.25 451 TYR A N 1
ATOM 3316 C CA . TYR A 1 451 ? 22.407 8.675 4.412 1.00 85.25 451 TYR A CA 1
ATOM 3317 C C . TYR A 1 451 ? 21.598 9.917 4.810 1.00 85.25 451 TYR A C 1
ATOM 3319 O O . TYR A 1 451 ? 21.324 10.111 6.007 1.00 85.25 451 TYR A O 1
ATOM 3327 N N . LEU A 1 452 ? 21.221 10.741 3.836 1.00 89.62 452 LEU A N 1
ATOM 3328 C CA . LEU A 1 452 ? 20.291 11.845 4.023 1.00 89.62 452 LEU A CA 1
ATOM 3329 C C . LEU A 1 452 ? 18.860 11.399 3.707 1.00 89.62 452 LEU A C 1
ATOM 3331 O O . LEU A 1 452 ? 18.625 10.545 2.847 1.00 89.62 452 LEU A O 1
ATOM 3335 N N . VAL A 1 453 ? 17.916 11.975 4.449 1.00 92.88 453 VAL A N 1
ATOM 3336 C CA . VAL A 1 453 ? 16.481 11.920 4.165 1.00 92.88 453 VAL A CA 1
ATOM 3337 C C . VAL A 1 453 ? 15.990 13.354 4.034 1.00 92.88 453 VAL A C 1
ATOM 3339 O O . VAL A 1 453 ? 16.072 14.116 4.999 1.00 92.88 453 VAL A O 1
ATOM 3342 N N . HIS A 1 454 ? 15.516 13.711 2.850 1.00 94.12 454 HIS A N 1
ATOM 3343 C CA . HIS A 1 454 ? 14.915 15.008 2.552 1.00 94.12 454 HIS A CA 1
ATOM 3344 C C . HIS A 1 454 ? 13.401 14.963 2.735 1.00 94.12 454 HIS A C 1
ATOM 3346 O O . HIS A 1 454 ? 12.821 13.876 2.734 1.00 94.12 454 HIS A O 1
ATOM 3352 N N . ALA A 1 455 ? 12.778 16.134 2.844 1.00 93.00 455 ALA A N 1
ATOM 3353 C CA . ALA A 1 455 ? 11.333 16.314 2.731 1.00 93.00 455 ALA A CA 1
ATOM 3354 C C . ALA A 1 455 ? 11.055 17.580 1.911 1.00 93.00 455 ALA A C 1
ATOM 3356 O O . ALA A 1 455 ? 11.186 18.679 2.440 1.00 93.00 455 ALA A O 1
ATOM 3357 N N . PHE A 1 456 ? 10.734 17.431 0.621 1.00 93.00 456 PHE A N 1
ATOM 3358 C CA . PHE A 1 456 ? 10.570 18.565 -0.302 1.00 93.00 456 PHE A CA 1
ATOM 3359 C C . PHE A 1 456 ? 9.100 18.918 -0.566 1.00 93.00 456 PHE A C 1
ATOM 3361 O O . PHE A 1 456 ? 8.343 18.049 -0.992 1.00 93.00 456 PHE A O 1
ATOM 3368 N N . ASP A 1 457 ? 8.721 20.188 -0.416 1.00 89.38 457 ASP A N 1
ATOM 3369 C CA . ASP A 1 457 ? 7.456 20.730 -0.928 1.00 89.38 457 ASP A CA 1
ATOM 3370 C C . ASP A 1 457 ? 7.446 20.780 -2.473 1.00 89.38 457 ASP A C 1
ATOM 3372 O O . ASP A 1 457 ? 8.475 20.578 -3.129 1.00 89.38 457 ASP A O 1
ATOM 3376 N N . PHE A 1 458 ? 6.298 21.100 -3.082 1.00 89.62 458 PHE A N 1
ATOM 3377 C CA . PHE A 1 458 ? 6.170 21.221 -4.546 1.00 89.62 458 PHE A CA 1
ATOM 3378 C C . PHE A 1 458 ? 7.102 22.287 -5.175 1.00 89.62 458 PHE A C 1
ATOM 3380 O O . PHE A 1 458 ? 7.400 22.232 -6.371 1.00 89.62 458 PHE A O 1
ATOM 3387 N N . THR A 1 459 ? 7.612 23.235 -4.375 1.00 90.88 459 THR A N 1
ATOM 3388 C CA . THR A 1 459 ? 8.576 24.275 -4.784 1.00 90.88 459 THR A CA 1
ATOM 3389 C C . THR A 1 459 ? 10.041 23.844 -4.621 1.00 90.88 459 THR A C 1
ATOM 3391 O O . THR A 1 459 ? 10.950 24.592 -4.996 1.00 90.88 459 THR A O 1
ATOM 3394 N N . GLY A 1 460 ? 10.295 22.637 -4.101 1.00 91.31 460 GLY A N 1
ATOM 3395 C CA . GLY A 1 460 ? 11.629 22.083 -3.883 1.00 91.31 460 GLY A CA 1
ATOM 3396 C C . GLY A 1 460 ? 12.319 22.592 -2.612 1.00 91.31 460 GLY A C 1
ATOM 3397 O O . GLY A 1 460 ? 13.551 22.598 -2.551 1.00 91.31 460 GLY A O 1
ATOM 3398 N N . ARG A 1 461 ? 11.557 23.060 -1.617 1.00 90.50 461 ARG A N 1
ATOM 3399 C CA . ARG A 1 461 ? 12.054 23.529 -0.309 1.00 90.50 461 ARG A CA 1
ATOM 3400 C C . ARG A 1 461 ? 11.747 22.518 0.782 1.00 90.50 461 ARG A C 1
ATOM 3402 O O . ARG A 1 461 ? 10.847 21.710 0.628 1.00 90.50 461 ARG A O 1
ATOM 3409 N N . GLU A 1 462 ? 12.469 22.600 1.896 1.00 90.62 462 GLU A N 1
ATOM 3410 C CA . GLU A 1 462 ? 12.276 21.690 3.029 1.00 90.62 462 GLU A CA 1
ATOM 3411 C C . GLU A 1 462 ? 11.785 22.428 4.292 1.00 90.62 462 GLU A C 1
ATOM 3413 O O . GLU A 1 462 ? 12.225 23.563 4.540 1.00 90.62 462 GLU A O 1
ATOM 3418 N N . PRO A 1 463 ? 10.942 21.795 5.135 1.00 87.94 463 PRO A N 1
ATOM 3419 C CA . PRO A 1 463 ? 10.539 22.344 6.424 1.00 87.94 463 PRO A CA 1
ATOM 3420 C C . PRO A 1 463 ? 11.716 22.542 7.385 1.00 87.94 463 PRO A C 1
ATOM 3422 O O . PRO A 1 463 ? 12.788 21.935 7.279 1.00 87.94 463 PRO A O 1
ATOM 3425 N N . ALA A 1 464 ? 11.504 23.366 8.411 1.00 85.06 464 ALA A N 1
ATOM 3426 C CA . ALA A 1 464 ? 12.529 23.640 9.413 1.00 85.06 464 ALA A CA 1
ATOM 3427 C C . ALA A 1 464 ? 12.972 22.359 10.155 1.00 85.06 464 ALA A C 1
ATOM 3429 O O . ALA A 1 464 ? 12.186 21.721 10.851 1.00 85.06 464 ALA A O 1
ATOM 3430 N N . GLY A 1 465 ? 14.262 22.016 10.060 1.00 87.00 465 GLY A N 1
ATOM 3431 C CA . GLY A 1 465 ? 14.825 20.808 10.682 1.00 87.00 465 GLY A CA 1
ATOM 3432 C C . GLY A 1 465 ? 14.949 19.601 9.744 1.00 87.00 465 GLY A C 1
ATOM 3433 O O . GLY A 1 465 ? 15.129 18.478 10.224 1.00 87.00 465 GLY A O 1
ATOM 3434 N N . TRP A 1 466 ? 14.862 19.823 8.435 1.00 92.00 466 TRP A N 1
ATOM 3435 C CA . TRP A 1 466 ? 15.262 18.893 7.377 1.00 92.00 466 TRP A CA 1
ATOM 3436 C C . TRP A 1 466 ? 16.524 19.410 6.645 1.00 92.00 466 TRP A C 1
ATOM 3438 O O . TRP A 1 466 ? 16.843 20.600 6.770 1.00 92.00 466 TRP A O 1
ATOM 3448 N N . PRO A 1 467 ? 17.288 18.544 5.948 1.00 93.25 467 PRO A N 1
ATOM 3449 C CA . PRO A 1 467 ? 17.150 17.084 5.889 1.00 93.25 467 PRO A CA 1
ATOM 3450 C C . PRO A 1 467 ? 17.587 16.383 7.189 1.00 93.25 467 PRO A C 1
ATOM 3452 O O . PRO A 1 467 ? 18.316 16.946 8.013 1.00 93.25 467 PRO A O 1
ATOM 3455 N N . LYS A 1 468 ? 17.170 15.125 7.386 1.00 92.31 468 LYS A N 1
ATOM 3456 C CA . LYS A 1 468 ? 17.657 14.267 8.483 1.00 92.31 468 LYS A CA 1
ATOM 3457 C C . LYS A 1 468 ? 18.940 13.553 8.057 1.00 92.31 468 LYS A C 1
ATOM 3459 O O . LYS A 1 468 ? 18.998 12.969 6.979 1.00 92.31 468 LYS A O 1
ATOM 3464 N N . LEU A 1 469 ? 19.944 13.516 8.935 1.00 90.38 469 LEU A N 1
ATOM 3465 C CA . LEU A 1 469 ? 21.163 12.722 8.745 1.00 90.38 469 LEU A CA 1
ATOM 3466 C C . LEU A 1 469 ? 21.109 11.446 9.591 1.00 90.38 469 LEU A C 1
ATOM 3468 O O . LEU A 1 469 ? 21.000 11.516 10.814 1.00 90.38 469 LEU A O 1
ATOM 3472 N N . THR A 1 470 ? 21.248 10.289 8.944 1.00 90.88 470 THR A N 1
ATOM 3473 C CA . THR A 1 470 ? 21.106 8.967 9.592 1.00 90.88 470 THR A CA 1
ATOM 3474 C C . THR A 1 470 ? 22.393 8.148 9.665 1.00 90.88 470 THR A C 1
ATOM 3476 O O . THR A 1 470 ? 22.519 7.267 10.512 1.00 90.88 470 THR A O 1
ATOM 3479 N N . GLY A 1 471 ? 23.374 8.433 8.805 1.00 86.25 471 GLY A N 1
ATOM 3480 C CA . GLY A 1 471 ? 24.632 7.678 8.734 1.00 86.25 471 GLY A CA 1
ATOM 3481 C C . GLY A 1 471 ? 24.506 6.225 8.242 1.00 86.25 471 GLY A C 1
ATOM 3482 O O . GLY A 1 471 ? 25.457 5.462 8.412 1.00 86.25 471 GLY A O 1
ATOM 3483 N N . GLY A 1 472 ? 23.364 5.841 7.660 1.00 85.94 472 GLY A N 1
ATOM 3484 C CA . GLY A 1 472 ? 23.117 4.534 7.053 1.00 85.94 472 GLY A CA 1
ATOM 3485 C C . GLY A 1 472 ? 22.165 4.612 5.851 1.00 85.94 472 GLY A C 1
ATOM 3486 O O . GLY A 1 472 ? 21.467 5.607 5.676 1.00 85.94 472 GLY A O 1
ATOM 3487 N N . TRP A 1 473 ? 22.165 3.591 4.992 1.00 87.62 473 TRP A N 1
ATOM 3488 C CA . TRP A 1 473 ? 21.439 3.591 3.710 1.00 87.62 473 TRP A CA 1
ATOM 3489 C C . TRP A 1 473 ? 19.965 3.202 3.886 1.00 87.62 473 TRP A C 1
ATOM 3491 O O . TRP A 1 473 ? 19.667 2.126 4.406 1.00 87.62 473 TRP A O 1
ATOM 3501 N N . HIS A 1 474 ? 19.042 4.048 3.425 1.00 86.81 474 HIS A N 1
ATOM 3502 C CA . HIS A 1 474 ? 17.593 3.787 3.430 1.00 86.81 474 HIS A CA 1
ATOM 3503 C C . HIS A 1 474 ? 17.161 2.828 2.316 1.00 86.81 474 HIS A C 1
ATOM 3505 O O . HIS A 1 474 ? 17.709 2.863 1.219 1.00 86.81 474 HIS A O 1
ATOM 3511 N N . THR A 1 475 ? 16.174 1.962 2.583 1.00 80.19 475 THR A N 1
ATOM 3512 C CA . THR A 1 475 ? 15.672 0.973 1.600 1.00 80.19 475 THR A CA 1
ATOM 3513 C C . THR A 1 475 ? 14.152 0.791 1.689 1.00 80.19 475 THR A C 1
ATOM 3515 O O . THR A 1 475 ? 13.618 0.508 2.765 1.00 80.19 475 THR A O 1
ATOM 3518 N N . GLY A 1 476 ? 13.440 0.927 0.563 1.00 76.94 476 GLY A N 1
ATOM 3519 C CA . GLY A 1 476 ? 11.968 0.981 0.483 1.00 76.94 476 GLY A CA 1
ATOM 3520 C C . GLY A 1 476 ? 11.331 2.149 1.246 1.00 76.94 476 GLY A C 1
ATOM 3521 O O . GLY A 1 476 ? 12.038 2.912 1.892 1.00 76.94 476 GLY A O 1
ATOM 3522 N N . ALA A 1 477 ? 10.001 2.260 1.197 1.00 79.69 477 ALA A N 1
ATOM 3523 C CA . ALA A 1 477 ? 9.237 3.338 1.839 1.00 79.69 477 ALA A CA 1
ATOM 3524 C C . ALA A 1 477 ? 9.442 3.441 3.373 1.00 79.69 477 ALA A C 1
ATOM 3526 O O . ALA A 1 477 ? 9.577 2.395 4.030 1.00 79.69 477 ALA A O 1
ATOM 3527 N N . PRO A 1 478 ? 9.405 4.651 3.964 1.00 83.44 478 PRO A N 1
ATOM 3528 C CA . PRO A 1 478 ? 9.243 4.837 5.409 1.00 83.44 478 PRO A CA 1
ATOM 3529 C C . PRO A 1 478 ? 7.849 4.388 5.885 1.00 83.44 478 PRO A C 1
ATOM 3531 O O . PRO A 1 478 ? 7.003 3.977 5.093 1.00 83.44 478 PRO A O 1
ATOM 3534 N N . ALA A 1 479 ? 7.608 4.479 7.192 1.00 84.19 479 ALA A N 1
ATOM 3535 C CA . ALA A 1 479 ? 6.285 4.371 7.798 1.00 84.19 479 ALA A CA 1
ATOM 3536 C C . ALA A 1 479 ? 5.921 5.682 8.510 1.00 84.19 479 ALA A C 1
ATOM 3538 O O . ALA A 1 479 ? 6.779 6.298 9.140 1.00 84.19 479 ALA A O 1
ATOM 3539 N N . ALA A 1 480 ? 4.648 6.063 8.445 1.00 82.88 480 ALA A N 1
ATOM 3540 C CA . ALA A 1 480 ? 4.064 7.219 9.125 1.00 82.88 480 ALA A CA 1
ATOM 3541 C C . ALA A 1 480 ? 3.134 6.776 10.276 1.00 82.88 480 ALA A C 1
ATOM 3543 O O . ALA A 1 480 ? 2.786 5.600 10.347 1.00 82.88 480 ALA A O 1
ATOM 3544 N N . GLY A 1 481 ? 2.710 7.665 11.170 1.00 82.75 481 GLY A N 1
ATOM 3545 C CA . GLY A 1 481 ? 1.706 7.352 12.202 1.00 82.75 481 GLY A CA 1
ATOM 3546 C C . GLY A 1 481 ? 1.714 8.341 13.363 1.00 82.75 481 GLY A C 1
ATOM 3547 O O . GLY A 1 481 ? 2.499 9.273 13.341 1.00 82.75 481 GLY A O 1
ATOM 3548 N N . ASP A 1 482 ? 0.860 8.120 14.356 1.00 86.69 482 ASP A N 1
ATOM 3549 C CA . ASP A 1 482 ? 0.959 8.728 15.690 1.00 86.69 482 ASP A CA 1
ATOM 3550 C C . ASP A 1 482 ? 1.297 7.562 16.624 1.00 86.69 482 ASP A C 1
ATOM 3552 O O . ASP A 1 482 ? 0.475 6.659 16.827 1.00 86.69 482 ASP A O 1
ATOM 3556 N N . ILE A 1 483 ? 2.561 7.475 17.039 1.00 90.62 483 ILE A N 1
ATOM 3557 C CA . ILE A 1 483 ? 3.103 6.312 17.755 1.00 90.62 483 ILE A CA 1
ATOM 3558 C C . ILE A 1 483 ? 3.200 6.545 19.266 1.00 90.62 483 ILE A C 1
ATOM 3560 O O . ILE A 1 483 ? 3.415 5.580 20.007 1.00 90.62 483 ILE A O 1
ATOM 3564 N N . ASP A 1 484 ? 3.048 7.791 19.729 1.00 92.31 484 ASP A N 1
ATOM 3565 C CA . ASP A 1 484 ? 3.128 8.164 21.146 1.00 92.31 484 ASP A CA 1
ATOM 3566 C C . ASP A 1 484 ? 1.880 8.865 21.730 1.00 92.31 484 ASP A C 1
ATOM 3568 O O . ASP A 1 484 ? 1.855 9.102 22.941 1.00 92.31 484 ASP A O 1
ATOM 3572 N N . ASP A 1 485 ? 0.803 9.011 20.938 1.00 91.50 485 ASP A N 1
ATOM 3573 C CA . ASP A 1 485 ? -0.551 9.446 21.344 1.00 91.50 485 ASP A CA 1
ATOM 3574 C C . ASP A 1 485 ? -0.619 10.959 21.684 1.00 91.50 485 ASP A C 1
ATOM 3576 O O . ASP A 1 485 ? -1.357 11.373 22.586 1.00 91.50 485 ASP A O 1
ATOM 3580 N N . ASP A 1 486 ? 0.166 11.793 20.977 1.00 90.75 486 ASP A N 1
ATOM 3581 C CA . ASP A 1 486 ? 0.217 13.269 21.122 1.00 90.75 486 ASP A CA 1
ATOM 3582 C C . ASP A 1 486 ? -0.649 14.049 20.103 1.00 90.75 486 ASP A C 1
ATOM 3584 O O . ASP A 1 486 ? -0.929 15.234 20.325 1.00 90.75 486 ASP A O 1
ATOM 3588 N N . GLY A 1 487 ? -1.131 13.402 19.035 1.00 84.88 487 GLY A N 1
ATOM 3589 C CA . GLY A 1 487 ? -1.958 13.997 17.978 1.00 84.88 487 GLY A CA 1
ATOM 3590 C C . GLY A 1 487 ? -1.191 14.490 16.740 1.00 84.88 487 GLY A C 1
ATOM 3591 O O . GLY A 1 487 ? -1.797 15.113 15.854 1.00 84.88 487 GLY A O 1
ATOM 3592 N N . ARG A 1 488 ? 0.125 14.261 16.656 1.00 85.62 488 ARG A N 1
ATOM 3593 C CA . ARG A 1 488 ? 0.995 14.640 15.523 1.00 85.62 488 ARG A CA 1
ATOM 3594 C C . ARG A 1 488 ? 1.287 13.490 14.575 1.00 85.62 488 ARG A C 1
ATOM 3596 O O . ARG A 1 488 ? 0.916 12.345 14.796 1.00 85.62 488 ARG A O 1
ATOM 3603 N N . LEU A 1 489 ? 1.981 13.829 13.493 1.00 85.38 489 LEU A N 1
ATOM 3604 C CA . LEU A 1 489 ? 2.656 12.855 12.657 1.00 85.38 489 LEU A CA 1
ATOM 3605 C C . LEU A 1 489 ? 4.085 12.565 13.142 1.00 85.38 489 LEU A C 1
ATOM 3607 O O . LEU A 1 489 ? 4.920 13.467 13.196 1.00 85.38 489 LEU A O 1
ATOM 3611 N N . ASP A 1 490 ? 4.389 11.286 13.327 1.00 89.94 490 ASP A N 1
ATOM 3612 C CA . ASP A 1 490 ? 5.722 10.696 13.359 1.00 89.94 490 ASP A CA 1
ATOM 3613 C C . ASP A 1 490 ? 6.123 10.043 12.028 1.00 89.94 490 ASP A C 1
ATOM 3615 O O . ASP A 1 490 ? 5.314 9.418 11.335 1.00 89.94 490 ASP A O 1
ATOM 3619 N N . ILE A 1 491 ? 7.422 10.064 11.723 1.00 89.81 491 ILE A N 1
ATOM 3620 C CA . ILE A 1 491 ? 8.023 9.299 10.621 1.00 89.81 491 ILE A CA 1
ATOM 3621 C C . ILE A 1 491 ? 9.051 8.307 11.167 1.00 89.81 491 ILE A C 1
ATOM 3623 O O . ILE A 1 491 ? 9.953 8.689 11.911 1.00 89.81 491 ILE A O 1
ATOM 3627 N N . ALA A 1 492 ? 8.987 7.044 10.738 1.00 89.62 492 ALA A N 1
ATOM 3628 C CA . ALA A 1 492 ? 10.000 6.030 11.025 1.00 89.62 492 ALA A CA 1
ATOM 3629 C C . ALA A 1 492 ? 10.610 5.425 9.752 1.00 89.62 492 ALA A C 1
ATOM 3631 O O . ALA A 1 492 ? 9.893 5.008 8.841 1.00 89.62 492 ALA A O 1
ATOM 3632 N N . TRP A 1 493 ? 11.943 5.304 9.708 1.00 88.81 493 TRP A N 1
ATOM 3633 C CA . TRP A 1 493 ? 12.660 4.672 8.588 1.00 88.81 493 TRP A CA 1
ATOM 3634 C C . TRP A 1 493 ? 13.848 3.814 9.082 1.00 88.81 493 TRP A C 1
ATOM 3636 O O . TRP A 1 493 ? 14.709 4.315 9.817 1.00 88.81 493 TRP A O 1
ATOM 3646 N N . PRO A 1 494 ? 13.933 2.519 8.709 1.00 86.94 494 PRO A N 1
ATOM 3647 C CA . PRO A 1 494 ? 15.152 1.723 8.862 1.00 86.94 494 PRO A CA 1
ATOM 3648 C C . PRO A 1 494 ? 16.288 2.13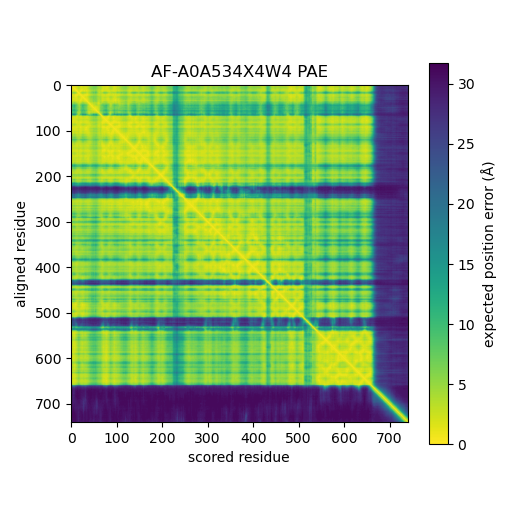4 7.922 1.00 86.94 494 PRO A C 1
ATOM 3650 O O . PRO A 1 494 ? 16.066 2.315 6.724 1.00 86.94 494 PRO A O 1
ATOM 3653 N N . THR A 1 495 ? 17.527 2.066 8.418 1.00 87.94 495 THR A N 1
ATOM 3654 C CA . THR A 1 495 ? 18.705 1.909 7.551 1.00 87.94 495 THR A CA 1
ATOM 3655 C C . THR A 1 495 ? 19.126 0.442 7.443 1.00 87.94 495 THR A C 1
ATOM 3657 O O . THR A 1 495 ? 18.938 -0.366 8.358 1.00 87.94 495 THR A O 1
ATOM 3660 N N . ARG A 1 496 ? 19.755 0.094 6.320 1.00 84.06 496 ARG A N 1
ATOM 3661 C CA . ARG A 1 496 ? 20.281 -1.236 5.970 1.00 84.06 496 ARG A CA 1
ATOM 3662 C C . ARG A 1 496 ? 21.231 -1.831 7.019 1.00 84.06 496 ARG A C 1
ATOM 3664 O O . ARG A 1 496 ? 21.363 -3.049 7.124 1.00 84.06 496 ARG A O 1
ATOM 3671 N N . GLU A 1 497 ? 21.894 -0.980 7.790 1.00 84.06 497 GLU A N 1
ATOM 3672 C CA . GLU A 1 497 ? 22.830 -1.322 8.864 1.00 84.06 497 GLU A CA 1
ATOM 3673 C C . GLU A 1 497 ? 22.116 -1.817 10.136 1.00 84.06 497 GLU A C 1
ATOM 3675 O O . GLU A 1 497 ? 22.774 -2.320 11.047 1.00 84.06 497 GLU A O 1
ATOM 3680 N N . GLY A 1 498 ? 20.782 -1.711 10.195 1.00 82.62 498 GLY A N 1
ATOM 3681 C CA . GLY A 1 498 ? 19.959 -2.120 11.334 1.00 82.62 498 GLY A CA 1
ATOM 3682 C C . GLY A 1 498 ? 19.703 -1.011 12.357 1.00 82.62 498 GLY A C 1
ATOM 3683 O O . GLY A 1 498 ? 19.276 -1.313 13.471 1.00 82.62 498 GLY A O 1
ATOM 3684 N N . ASN A 1 499 ? 19.956 0.252 11.998 1.00 87.44 499 ASN A N 1
ATOM 3685 C CA . ASN A 1 499 ? 19.472 1.396 12.767 1.00 87.44 499 ASN A CA 1
ATOM 3686 C C . ASN A 1 499 ? 18.001 1.646 12.422 1.00 87.44 499 ASN A C 1
ATOM 3688 O O . ASN A 1 499 ? 17.612 1.533 11.260 1.00 87.44 499 ASN A O 1
ATOM 3692 N N . TYR A 1 500 ? 17.209 2.038 13.414 1.00 86.69 500 TYR A N 1
ATOM 3693 C CA . TYR A 1 500 ? 15.823 2.453 13.230 1.00 86.69 500 TYR A CA 1
ATOM 3694 C C . TYR A 1 500 ? 15.684 3.866 13.765 1.00 86.69 500 TYR A C 1
ATOM 3696 O O . TYR A 1 500 ? 16.043 4.128 14.914 1.00 86.69 500 TYR A O 1
ATOM 3704 N N . PHE A 1 501 ? 15.211 4.762 12.909 1.00 91.56 501 PHE A N 1
ATOM 3705 C CA . PHE A 1 501 ? 14.918 6.138 13.271 1.00 91.56 501 PHE A CA 1
ATOM 3706 C C . PHE A 1 501 ? 13.416 6.300 13.449 1.00 91.56 501 PHE A C 1
ATOM 3708 O O . PHE A 1 501 ? 12.639 5.677 12.726 1.00 91.56 501 PHE A O 1
ATOM 3715 N N . LEU A 1 502 ? 13.057 7.140 14.412 1.00 92.75 502 LEU A N 1
ATOM 3716 C CA . LEU A 1 502 ? 11.729 7.678 14.650 1.00 92.75 502 LEU A CA 1
ATOM 3717 C C . LEU A 1 502 ? 11.909 9.194 14.800 1.00 92.75 502 LEU A C 1
ATOM 3719 O O . LEU A 1 502 ? 12.891 9.629 15.413 1.00 92.75 502 LEU A O 1
ATOM 3723 N N . TRP A 1 503 ? 11.018 9.971 14.195 1.00 92.88 503 TRP A N 1
ATOM 3724 C CA . TRP A 1 503 ? 11.036 11.427 14.218 1.00 92.88 503 TRP A CA 1
ATOM 3725 C C . TRP A 1 503 ? 9.623 11.973 14.386 1.00 92.88 503 TRP A C 1
ATOM 3727 O O . TRP A 1 503 ? 8.850 11.978 13.429 1.00 92.88 503 TRP A O 1
ATOM 3737 N N . ASP A 1 504 ? 9.358 12.506 15.568 1.00 92.38 504 ASP A N 1
ATOM 3738 C CA . ASP A 1 504 ? 8.256 13.409 15.861 1.00 92.38 504 ASP A CA 1
ATOM 3739 C C . ASP A 1 504 ? 8.331 14.659 14.958 1.00 92.38 504 ASP A C 1
ATOM 3741 O O . ASP A 1 504 ? 9.393 15.278 14.780 1.00 92.38 504 ASP A O 1
ATOM 3745 N N . THR A 1 505 ? 7.204 15.022 14.335 1.00 88.81 505 THR A N 1
ATOM 3746 C CA . THR A 1 505 ? 7.083 16.188 13.442 1.00 88.81 505 THR A CA 1
ATOM 3747 C C . THR A 1 505 ? 6.073 17.201 13.995 1.00 88.81 505 THR A C 1
ATOM 3749 O O . THR A 1 505 ? 5.176 16.844 14.755 1.00 88.81 505 THR A O 1
ATOM 3752 N N . PRO A 1 506 ? 6.173 18.501 13.661 1.00 86.19 506 PRO A N 1
ATOM 3753 C CA . PRO A 1 506 ? 5.237 19.500 14.177 1.00 86.19 506 PRO A CA 1
ATOM 3754 C C . PRO A 1 506 ? 3.843 19.456 13.522 1.00 86.19 506 PRO A C 1
ATOM 3756 O O . PRO A 1 506 ? 2.964 20.182 13.993 1.00 86.19 506 PRO A O 1
ATOM 3759 N N . ALA A 1 507 ? 3.640 18.655 12.470 1.00 82.19 507 ALA A N 1
ATOM 3760 C CA . ALA A 1 507 ? 2.374 18.545 11.747 1.00 82.19 507 ALA A CA 1
ATOM 3761 C C . ALA A 1 507 ? 1.323 17.747 12.549 1.00 82.19 507 ALA A C 1
ATOM 3763 O O . ALA A 1 507 ? 1.683 16.769 13.206 1.00 82.19 507 ALA A O 1
ATOM 3764 N N . PRO A 1 508 ? 0.032 18.130 12.521 1.00 79.00 508 PRO A N 1
ATOM 3765 C CA . PRO A 1 508 ? -1.040 17.340 13.127 1.00 79.00 508 PRO A CA 1
ATOM 3766 C C . PRO A 1 508 ? -1.323 16.078 12.296 1.00 79.00 508 PRO A C 1
ATOM 3768 O O . PRO A 1 508 ? -1.333 16.153 11.069 1.00 79.00 508 PRO A O 1
ATOM 3771 N N . MET A 1 509 ? -1.641 14.948 12.941 1.00 77.50 509 MET A N 1
ATOM 3772 C CA . MET A 1 509 ? -2.091 13.739 12.230 1.00 77.50 509 MET A CA 1
ATOM 3773 C C . MET A 1 509 ? -3.366 14.023 11.422 1.00 77.50 509 MET A C 1
ATOM 3775 O O . MET A 1 509 ? -3.456 13.712 10.237 1.00 77.50 509 MET A O 1
ATOM 3779 N N . CYS A 1 510 ? -4.370 14.625 12.065 1.00 74.69 510 CYS A N 1
ATOM 3780 C CA . CYS A 1 510 ? -5.625 14.956 11.404 1.00 74.69 510 CYS A CA 1
ATOM 3781 C C . CYS A 1 510 ? -5.517 16.311 10.696 1.00 74.69 510 CYS A C 1
ATOM 3783 O O . CYS A 1 510 ? -5.537 17.360 11.347 1.00 74.69 510 CYS A O 1
ATOM 3785 N N . ASN A 1 511 ? -5.495 16.307 9.361 1.00 62.28 511 ASN A N 1
ATOM 3786 C CA . ASN A 1 511 ? -5.647 17.533 8.579 1.00 62.28 511 ASN A CA 1
ATOM 3787 C C . ASN A 1 511 ? -6.999 18.210 8.910 1.00 62.28 511 ASN A C 1
ATOM 3789 O O . ASN A 1 511 ? -8.046 17.563 9.007 1.00 62.28 511 ASN A O 1
ATOM 3793 N N . THR A 1 512 ? -6.979 19.529 9.121 1.00 47.78 512 THR A N 1
ATOM 3794 C CA . THR A 1 512 ? -8.161 20.321 9.515 1.00 47.78 512 THR A CA 1
ATOM 3795 C C . THR A 1 512 ? -8.600 21.344 8.468 1.00 47.78 512 THR A C 1
ATOM 3797 O O . THR A 1 512 ? -9.573 22.067 8.704 1.00 47.78 512 THR A O 1
ATOM 3800 N N . ALA A 1 513 ? -7.926 21.406 7.315 1.00 42.91 513 ALA A N 1
ATOM 3801 C CA . ALA A 1 513 ? -8.295 22.291 6.216 1.00 42.91 513 ALA A CA 1
ATOM 3802 C C . ALA A 1 513 ? -9.737 22.025 5.723 1.00 42.91 513 ALA A C 1
ATOM 3804 O O . ALA A 1 513 ? -10.285 20.937 5.875 1.00 42.91 513 ALA A O 1
ATOM 3805 N N . THR A 1 514 ? -10.402 23.071 5.220 1.00 34.31 514 THR A N 1
ATOM 3806 C CA . THR A 1 514 ? -11.883 23.152 5.208 1.00 34.31 514 THR A CA 1
ATOM 3807 C C . THR A 1 514 ? -12.527 23.209 3.818 1.00 34.31 514 THR A C 1
ATOM 3809 O O . THR A 1 514 ? -13.713 23.526 3.697 1.00 34.31 514 THR A O 1
ATOM 3812 N N . THR A 1 515 ? -11.777 22.905 2.758 1.00 33.06 515 THR A N 1
ATOM 3813 C CA . THR A 1 515 ? -12.324 22.705 1.408 1.00 33.06 515 THR A CA 1
ATOM 3814 C C . THR A 1 515 ? -13.061 21.367 1.308 1.00 33.06 515 THR A C 1
ATOM 3816 O O . THR A 1 515 ? -12.722 20.401 1.982 1.00 33.06 515 THR A O 1
ATOM 3819 N N . ALA A 1 516 ? -14.101 21.310 0.471 1.00 32.28 516 ALA A N 1
ATOM 3820 C CA . ALA A 1 516 ? -15.092 20.226 0.477 1.00 32.28 516 ALA A CA 1
ATOM 3821 C C . ALA A 1 516 ? -14.602 18.859 -0.049 1.00 32.28 516 ALA A C 1
ATOM 3823 O O . ALA A 1 516 ? -15.385 17.914 -0.032 1.00 32.28 516 ALA A O 1
ATOM 3824 N N . ASN A 1 517 ? -13.347 18.766 -0.494 1.00 32.94 517 ASN A N 1
ATOM 3825 C CA . ASN A 1 517 ? -12.701 17.510 -0.884 1.00 32.94 517 ASN A CA 1
ATOM 3826 C C . ASN A 1 517 ? -11.947 16.865 0.297 1.00 32.94 517 ASN A C 1
ATOM 3828 O O . ASN A 1 517 ? -11.773 15.656 0.308 1.00 32.94 517 ASN A O 1
ATOM 3832 N N . LEU A 1 518 ? -11.549 17.657 1.305 1.00 42.34 518 LEU A N 1
ATOM 3833 C CA . LEU A 1 518 ? -10.603 17.248 2.348 1.00 42.34 518 LEU A CA 1
ATOM 3834 C C . LEU A 1 518 ? -11.284 16.509 3.513 1.00 42.34 518 LEU A C 1
ATOM 3836 O O . LEU A 1 518 ? -11.317 17.002 4.645 1.00 42.34 518 LEU A O 1
ATOM 3840 N N . ASP A 1 519 ? -11.882 15.348 3.245 1.00 35.50 519 ASP A N 1
ATOM 3841 C CA . ASP A 1 519 ? -12.560 14.550 4.281 1.00 35.50 519 ASP A CA 1
ATOM 3842 C C . ASP A 1 519 ? -11.613 13.706 5.156 1.00 35.50 519 ASP A C 1
ATOM 3844 O O . ASP A 1 519 ? -12.005 13.283 6.247 1.00 35.50 519 ASP A O 1
ATOM 3848 N N . GLY A 1 520 ? -10.355 13.575 4.728 1.00 38.78 520 GLY A N 1
ATOM 3849 C CA . GLY A 1 520 ? -9.292 12.796 5.371 1.00 38.78 520 GLY A CA 1
ATOM 3850 C C . GLY A 1 520 ? -8.501 11.947 4.372 1.00 38.78 520 GLY A C 1
ATOM 3851 O O . GLY A 1 520 ? -7.350 11.621 4.641 1.00 38.78 520 GLY A O 1
ATOM 3852 N N . ARG A 1 521 ? -9.092 11.651 3.204 1.00 42.06 521 ARG A N 1
ATOM 3853 C CA . ARG A 1 521 ? -8.637 10.598 2.278 1.00 42.06 521 ARG A CA 1
ATOM 3854 C C . ARG A 1 521 ? -7.760 11.056 1.104 1.00 42.06 521 ARG A C 1
ATOM 3856 O O . ARG A 1 521 ? -7.484 10.267 0.196 1.00 42.06 521 ARG A O 1
ATOM 3863 N N . ASP A 1 522 ? -7.311 12.310 1.103 1.00 39.91 522 ASP A N 1
ATOM 3864 C CA . ASP A 1 522 ? -6.351 12.806 0.111 1.00 39.91 522 ASP A CA 1
ATOM 3865 C C . ASP A 1 522 ? -4.943 12.251 0.376 1.00 39.91 522 ASP A C 1
ATOM 3867 O O . ASP A 1 522 ? -4.508 12.140 1.524 1.00 39.91 522 ASP A O 1
ATOM 3871 N N . GLY A 1 523 ? -4.173 12.005 -0.691 1.00 39.44 523 GLY A N 1
ATOM 3872 C CA . GLY A 1 523 ? -2.820 11.418 -0.632 1.00 39.44 523 GLY A CA 1
ATOM 3873 C C . GLY A 1 523 ? -1.782 12.188 0.203 1.00 39.44 523 GLY A C 1
ATOM 3874 O O . GLY A 1 523 ? -0.692 11.679 0.444 1.00 39.44 523 GLY A O 1
ATOM 3875 N N . ALA A 1 524 ? -2.138 13.374 0.704 1.00 35.22 524 ALA A N 1
ATOM 3876 C CA . ALA A 1 524 ? -1.430 14.119 1.739 1.00 35.22 524 ALA A CA 1
ATOM 3877 C C . ALA A 1 524 ? -1.109 13.304 3.007 1.00 35.22 524 ALA A C 1
ATOM 3879 O O . ALA A 1 524 ? -0.221 13.712 3.760 1.00 35.22 524 ALA A O 1
ATOM 3880 N N . TYR A 1 525 ? -1.836 12.209 3.272 1.00 42.28 525 TYR A N 1
ATOM 3881 C CA . TYR A 1 525 ? -1.516 11.273 4.345 1.00 42.28 525 TYR A CA 1
ATOM 3882 C C . TYR A 1 525 ? -2.106 9.870 4.117 1.00 42.28 525 TYR A C 1
ATOM 3884 O O . TYR A 1 525 ? -3.297 9.661 4.317 1.00 42.28 525 TYR A O 1
ATOM 3892 N N . ASN A 1 526 ? -1.265 8.874 3.808 1.00 44.34 526 ASN A N 1
ATOM 3893 C CA . ASN A 1 526 ? -1.596 7.474 4.099 1.00 44.34 526 ASN A CA 1
ATOM 3894 C C . ASN A 1 526 ? -0.666 6.951 5.217 1.00 44.34 526 ASN A C 1
ATOM 3896 O O . ASN A 1 526 ? 0.522 6.727 4.964 1.00 44.34 526 ASN A O 1
ATOM 3900 N N . PRO A 1 527 ? -1.154 6.779 6.463 1.00 36.06 527 PRO A N 1
ATOM 3901 C CA . PRO A 1 527 ? -0.316 6.375 7.596 1.00 36.06 527 PRO A CA 1
ATOM 3902 C C . PRO A 1 527 ? 0.249 4.954 7.492 1.00 36.06 527 PRO A C 1
ATOM 3904 O O . PRO A 1 527 ? 1.212 4.607 8.188 1.00 36.06 527 PRO A O 1
ATOM 3907 N N . GLN A 1 528 ? -0.392 4.081 6.718 1.00 38.69 528 GLN A N 1
ATOM 3908 C CA . GLN A 1 528 ? -0.181 2.639 6.815 1.00 38.69 528 GLN A CA 1
ATOM 3909 C C . GLN A 1 528 ? 0.118 2.034 5.444 1.00 38.69 528 GLN A C 1
ATOM 3911 O O . GLN A 1 528 ? 0.236 2.723 4.434 1.00 38.69 528 GLN A O 1
ATOM 3916 N N . VAL A 1 529 ? 0.333 0.720 5.413 1.00 47.34 529 VAL A N 1
ATOM 3917 C CA . VAL A 1 529 ? 0.436 0.009 4.140 1.00 47.34 529 VAL A CA 1
ATOM 3918 C C . VAL A 1 529 ? -0.943 0.092 3.495 1.00 47.34 529 VAL A C 1
ATOM 3920 O O . VAL A 1 529 ? -1.852 -0.560 3.993 1.00 47.34 529 VAL A O 1
ATOM 3923 N N . ASN A 1 530 ? -1.109 0.863 2.414 1.00 57.44 530 ASN A N 1
ATOM 3924 C CA . ASN A 1 530 ? -2.268 0.710 1.533 1.00 57.44 530 ASN A CA 1
ATOM 3925 C C . ASN A 1 530 ? -2.350 -0.781 1.181 1.00 57.44 530 ASN A C 1
ATOM 3927 O O . ASN A 1 530 ? -1.403 -1.327 0.607 1.00 57.44 530 ASN A O 1
ATOM 3931 N N . TYR A 1 531 ? -3.428 -1.448 1.600 1.00 60.06 531 TYR A N 1
ATOM 3932 C CA . TYR A 1 531 ? -3.515 -2.912 1.578 1.00 60.06 531 TYR A CA 1
ATOM 3933 C C . TYR A 1 531 ? -3.239 -3.463 0.178 1.00 60.06 531 TYR A C 1
ATOM 3935 O O . TYR A 1 531 ? -2.508 -4.443 0.026 1.00 60.06 531 TYR A O 1
ATOM 3943 N N . ARG A 1 532 ? -3.728 -2.751 -0.840 1.00 62.78 532 ARG A N 1
ATOM 3944 C CA . ARG A 1 532 ? -3.619 -3.073 -2.262 1.00 62.78 532 ARG A CA 1
ATOM 3945 C C . ARG A 1 532 ? -2.319 -2.609 -2.939 1.00 62.78 532 ARG A C 1
ATOM 3947 O O . ARG A 1 532 ? -2.138 -2.863 -4.130 1.00 62.78 532 ARG A O 1
ATOM 3954 N N . ASN A 1 533 ? -1.422 -1.941 -2.205 1.00 68.69 533 ASN A N 1
ATOM 3955 C CA . ASN A 1 533 ? -0.207 -1.270 -2.692 1.00 68.69 533 ASN A CA 1
ATOM 3956 C C . ASN A 1 533 ? -0.464 -0.293 -3.873 1.00 68.69 533 ASN A C 1
ATOM 3958 O O . ASN A 1 533 ? 0.460 0.058 -4.601 1.00 68.69 533 ASN A O 1
ATOM 3962 N N . ASN A 1 534 ? -1.710 0.148 -4.082 1.00 54.28 534 ASN A N 1
ATOM 3963 C CA . ASN A 1 534 ? -2.113 0.906 -5.271 1.00 54.28 534 ASN A CA 1
ATOM 3964 C C . ASN A 1 534 ? -1.861 2.415 -5.158 1.00 54.28 534 ASN A C 1
ATOM 3966 O O . ASN A 1 534 ? -1.589 3.051 -6.176 1.00 54.28 534 ASN A O 1
ATOM 3970 N N . ASN A 1 535 ? -1.869 2.943 -3.928 1.00 55.19 535 ASN A N 1
ATOM 3971 C CA . ASN A 1 535 ? -1.843 4.374 -3.607 1.00 55.19 535 ASN A CA 1
ATOM 3972 C C . ASN A 1 535 ? -3.014 5.159 -4.236 1.00 55.19 535 ASN A C 1
ATOM 3974 O O . ASN A 1 535 ? -2.900 6.356 -4.494 1.00 55.19 535 ASN A O 1
ATOM 3978 N N . LEU A 1 536 ? -4.147 4.484 -4.457 1.00 57.72 536 LEU A N 1
ATOM 3979 C CA . LEU A 1 536 ? -5.374 5.073 -4.974 1.00 57.72 536 LEU A CA 1
ATOM 3980 C C . LEU A 1 536 ? -5.901 6.123 -3.987 1.00 57.72 536 LEU A C 1
ATOM 3982 O O . LEU A 1 536 ? -6.305 5.795 -2.869 1.00 57.72 536 LEU A O 1
ATOM 3986 N N . ALA A 1 537 ? -5.902 7.388 -4.406 1.00 46.03 537 ALA A N 1
ATOM 3987 C CA . ALA A 1 537 ? -6.497 8.475 -3.637 1.00 46.03 537 ALA A CA 1
ATOM 3988 C C . ALA A 1 537 ? -7.985 8.183 -3.372 1.00 46.03 537 ALA A C 1
ATOM 3990 O O . ALA A 1 537 ? -8.706 7.748 -4.270 1.00 46.03 537 ALA A O 1
ATOM 3991 N N . GLY A 1 538 ? -8.440 8.396 -2.135 1.00 48.72 538 GLY A N 1
ATOM 3992 C CA . GLY A 1 538 ? -9.791 8.027 -1.709 1.00 48.72 538 GLY A CA 1
ATOM 3993 C C . GLY A 1 538 ? -9.975 6.578 -1.228 1.00 48.72 538 GLY A C 1
ATOM 3994 O O . GLY A 1 538 ? -11.025 6.295 -0.650 1.00 48.72 538 GLY A O 1
ATOM 3995 N N . GLU A 1 539 ? -9.006 5.665 -1.404 1.00 63.97 539 GLU A N 1
ATOM 3996 C CA . GLU A 1 539 ? -9.115 4.301 -0.856 1.00 63.97 539 GLU A CA 1
ATOM 3997 C C . GLU A 1 539 ? -8.748 4.260 0.638 1.00 63.97 539 GLU A C 1
ATOM 3999 O O . GLU A 1 539 ? -7.585 4.130 1.023 1.00 63.97 539 GLU A O 1
ATOM 4004 N N . ASP A 1 540 ? -9.782 4.358 1.472 1.00 71.19 540 ASP A N 1
ATOM 4005 C CA . ASP A 1 540 ? -9.733 4.141 2.919 1.00 71.19 540 ASP A CA 1
ATOM 4006 C C . ASP A 1 540 ? -9.421 2.668 3.252 1.00 71.19 540 ASP A C 1
ATOM 4008 O O . ASP A 1 540 ? -10.135 1.743 2.858 1.00 71.19 540 ASP A O 1
ATOM 4012 N N . THR A 1 541 ? -8.333 2.483 4.004 1.00 74.69 541 THR A N 1
ATOM 4013 C CA . THR A 1 541 ? -7.895 1.213 4.605 1.00 74.69 541 THR A CA 1
ATOM 4014 C C . THR A 1 541 ? -7.433 1.411 6.059 1.00 74.69 541 THR A C 1
ATOM 4016 O O . THR A 1 541 ? -6.555 0.683 6.534 1.00 74.69 541 THR A O 1
ATOM 4019 N N . VAL A 1 542 ? -7.921 2.449 6.755 1.00 78.25 542 VAL A N 1
ATOM 4020 C CA . VAL A 1 542 ? -7.412 2.862 8.078 1.00 78.25 542 VAL A CA 1
ATOM 4021 C C . VAL A 1 542 ? -8.538 2.777 9.111 1.00 78.25 542 VAL A C 1
ATOM 4023 O O . VAL A 1 542 ? -9.426 3.621 9.114 1.00 78.25 542 VAL A O 1
ATOM 4026 N N . PRO A 1 543 ? -8.520 1.791 10.028 1.00 86.31 543 PRO A N 1
ATOM 4027 C CA . PRO A 1 543 ? -9.660 1.559 10.902 1.00 86.31 543 PRO A CA 1
ATOM 4028 C C . PRO A 1 543 ? -9.900 2.701 11.910 1.00 86.31 543 PRO A C 1
ATOM 4030 O O . PRO A 1 543 ? -8.952 3.352 12.373 1.00 86.31 543 PRO A O 1
ATOM 4033 N N . PRO A 1 544 ? -11.160 2.905 12.333 1.00 90.75 544 PRO A N 1
ATOM 4034 C CA . PRO A 1 544 ? -11.507 3.853 13.377 1.00 90.75 544 PRO A CA 1
ATOM 4035 C C . PRO A 1 544 ? -10.940 3.431 14.728 1.00 90.75 544 PRO A C 1
ATOM 4037 O O . PRO A 1 544 ? -10.927 2.251 15.090 1.00 90.75 544 PRO A O 1
ATOM 4040 N N . ALA A 1 545 ? -10.580 4.422 15.542 1.00 92.44 545 ALA A N 1
ATOM 4041 C CA . ALA A 1 545 ? -10.215 4.192 16.932 1.00 92.44 545 ALA A CA 1
ATOM 4042 C C . ALA A 1 545 ? -11.389 3.536 17.680 1.00 92.44 545 ALA A C 1
ATOM 4044 O O . ALA A 1 545 ? -12.558 3.886 17.479 1.00 92.44 545 ALA A O 1
ATOM 4045 N N . ARG A 1 546 ? -11.122 2.615 18.613 1.00 94.44 546 ARG A N 1
ATOM 4046 C CA . ARG A 1 546 ? -12.202 2.127 19.486 1.00 94.44 546 ARG A CA 1
ATOM 4047 C C . ARG A 1 546 ? -12.620 3.228 20.456 1.00 94.44 546 ARG A C 1
ATOM 4049 O O . ARG A 1 546 ? -11.824 4.088 20.833 1.00 94.44 546 ARG A O 1
ATOM 4056 N N . LEU A 1 547 ? -13.859 3.176 20.947 1.00 94.19 547 LEU A N 1
ATOM 4057 C CA . LEU A 1 547 ? -14.286 3.966 22.112 1.00 94.19 547 LEU A CA 1
ATOM 4058 C C . LEU A 1 547 ? -13.547 3.438 23.354 1.00 94.19 547 LEU A C 1
ATOM 4060 O O . LEU A 1 547 ? -14.103 2.636 24.100 1.00 94.19 547 LEU A O 1
ATOM 4064 N N . ALA A 1 548 ? -12.267 3.763 23.528 1.00 91.06 548 ALA A N 1
ATOM 4065 C CA . ALA A 1 548 ? -11.394 3.000 24.412 1.00 91.06 548 ALA A CA 1
ATOM 4066 C C . ALA A 1 548 ? -11.821 3.093 25.889 1.00 91.06 548 ALA A C 1
ATOM 4068 O O . ALA A 1 548 ? -12.191 4.169 26.361 1.00 91.06 548 ALA A O 1
ATOM 4069 N N . PRO A 1 549 ? -11.706 2.005 26.679 1.00 90.00 549 PRO A N 1
ATOM 4070 C CA . PRO A 1 549 ? -11.989 2.053 28.114 1.00 90.00 549 PRO A CA 1
ATOM 4071 C C . PRO A 1 549 ? -11.143 3.083 28.880 1.00 90.00 549 PRO A C 1
ATOM 4073 O O . PRO A 1 549 ? -11.609 3.596 29.896 1.00 90.00 549 PRO A O 1
ATOM 4076 N N . ARG A 1 550 ? -9.936 3.417 28.384 1.00 91.94 550 ARG A N 1
ATOM 4077 C CA . ARG A 1 550 ? -9.086 4.492 28.934 1.00 91.94 550 ARG A CA 1
ATOM 4078 C C . ARG A 1 550 ? -9.693 5.889 28.765 1.00 91.94 550 ARG A C 1
ATOM 4080 O O . ARG A 1 550 ? -9.439 6.753 29.597 1.00 91.94 550 ARG A O 1
ATOM 4087 N N . ASP A 1 551 ? -10.556 6.068 27.765 1.00 93.56 551 ASP A N 1
ATOM 4088 C CA . ASP A 1 551 ? -11.217 7.334 27.452 1.00 93.56 551 ASP A CA 1
ATOM 4089 C C . ASP A 1 551 ? -12.584 7.521 28.139 1.00 93.56 551 ASP A C 1
ATOM 4091 O O . ASP A 1 551 ? -13.192 8.582 28.011 1.00 93.56 551 ASP A O 1
ATOM 4095 N N . VAL A 1 552 ? -13.116 6.537 28.878 1.00 94.38 552 VAL A N 1
ATOM 4096 C CA . VAL A 1 552 ? -14.440 6.659 29.525 1.00 94.38 552 VAL A CA 1
ATOM 4097 C C . VAL A 1 552 ? -14.343 7.426 30.850 1.00 94.38 552 VAL A C 1
ATOM 4099 O O . VAL A 1 552 ? -14.088 6.860 31.911 1.00 94.38 552 VAL A O 1
ATOM 4102 N N . VAL A 1 553 ? -14.620 8.732 30.798 1.00 96.75 553 VAL A N 1
ATOM 4103 C CA . VAL A 1 553 ? -14.572 9.655 31.947 1.00 96.75 553 VAL A CA 1
ATOM 4104 C C . VAL A 1 553 ? -15.694 9.381 32.954 1.00 96.75 553 VAL A C 1
ATOM 4106 O O . VAL A 1 553 ? -15.463 9.383 34.162 1.00 96.75 553 VAL A O 1
ATOM 4109 N N . THR A 1 554 ? -16.925 9.155 32.482 1.00 96.06 554 THR A N 1
ATOM 4110 C CA . THR A 1 554 ? -18.064 8.745 33.329 1.00 96.06 554 THR A CA 1
ATOM 4111 C C . THR A 1 554 ? -19.077 7.914 32.547 1.00 96.06 554 THR A C 1
ATOM 4113 O O . THR A 1 554 ? -19.222 8.063 31.335 1.00 96.06 554 THR A O 1
ATOM 4116 N N . SER A 1 555 ? -19.858 7.095 33.252 1.00 96.44 555 SER A N 1
ATOM 4117 C CA . SER A 1 555 ? -21.078 6.496 32.712 1.00 96.44 555 SER A CA 1
ATOM 4118 C C . SER A 1 555 ? -22.231 6.586 33.718 1.00 96.44 555 SER A C 1
ATOM 4120 O O . SER A 1 555 ? -22.022 6.700 34.927 1.00 96.44 555 SER A O 1
ATOM 4122 N N . SER A 1 556 ? -23.468 6.621 33.220 1.00 95.88 556 SER A N 1
ATOM 4123 C CA . SER A 1 556 ? -24.674 6.815 34.033 1.00 95.88 556 SER A CA 1
ATOM 4124 C C . SER A 1 556 ? -25.913 6.193 33.386 1.00 95.88 556 SER A C 1
ATOM 4126 O O . SER A 1 556 ? -25.926 5.920 32.186 1.00 95.88 556 SER A O 1
ATOM 4128 N N . THR A 1 557 ? -26.961 5.973 34.183 1.00 96.69 557 THR A N 1
ATOM 4129 C CA . THR A 1 557 ? -28.244 5.412 33.732 1.00 96.69 557 THR A CA 1
ATOM 4130 C C . THR A 1 557 ? -29.413 6.313 34.106 1.00 96.69 557 THR A C 1
ATOM 4132 O O . THR A 1 557 ? -29.482 6.781 35.244 1.00 96.69 557 THR A O 1
ATOM 4135 N N . ASP A 1 558 ? -30.388 6.451 33.209 1.00 96.12 558 ASP A N 1
ATOM 4136 C CA . ASP A 1 558 ? -31.712 6.994 33.527 1.00 96.12 558 ASP A CA 1
ATOM 4137 C C . ASP A 1 558 ? -32.779 5.894 33.430 1.00 96.12 558 ASP A C 1
ATOM 4139 O O . ASP A 1 558 ? -33.104 5.400 32.347 1.00 96.12 558 ASP A O 1
ATOM 4143 N N . LEU A 1 559 ? -33.344 5.536 34.586 1.00 94.06 559 LEU A N 1
ATOM 4144 C CA . LEU A 1 559 ? -34.398 4.530 34.728 1.00 94.06 559 LEU A CA 1
ATOM 4145 C C . LEU A 1 559 ? -35.760 5.000 34.192 1.00 94.06 559 LEU A C 1
ATOM 4147 O O . LEU A 1 559 ? -36.600 4.167 33.860 1.00 94.06 559 LEU A O 1
ATOM 4151 N N . ALA A 1 560 ? -36.006 6.312 34.111 1.00 94.06 560 ALA A N 1
ATOM 4152 C CA . ALA A 1 560 ? -37.270 6.856 33.617 1.00 94.06 560 ALA A CA 1
ATOM 4153 C C . ALA A 1 560 ? -37.356 6.822 32.084 1.00 94.06 560 ALA A C 1
ATOM 4155 O O . ALA A 1 560 ? -38.451 6.711 31.532 1.00 94.06 560 ALA A O 1
ATOM 4156 N N . THR A 1 561 ? -36.211 6.893 31.396 1.00 95.31 561 THR A N 1
ATOM 4157 C CA . THR A 1 561 ? -36.135 6.881 29.924 1.00 95.31 561 THR A CA 1
ATOM 4158 C C . THR A 1 561 ? -35.379 5.681 29.341 1.00 95.31 561 THR A C 1
ATOM 4160 O O . THR A 1 561 ? -35.172 5.632 28.128 1.00 95.31 561 THR A O 1
ATOM 4163 N N . ASN A 1 562 ? -35.012 4.705 30.184 1.00 96.75 562 ASN A N 1
ATOM 4164 C CA . ASN A 1 562 ? -34.219 3.513 29.853 1.00 96.75 562 ASN A CA 1
ATOM 4165 C C . ASN A 1 562 ? -32.977 3.848 29.012 1.00 96.75 562 ASN A C 1
ATOM 4167 O O . ASN A 1 562 ? -32.783 3.328 27.911 1.00 96.75 562 ASN A O 1
ATOM 4171 N N . ALA A 1 563 ? -32.165 4.771 29.529 1.00 97.94 563 ALA A N 1
ATOM 4172 C CA . ALA A 1 563 ? -30.997 5.306 28.841 1.00 97.94 563 ALA A CA 1
ATOM 4173 C C . ALA A 1 563 ? -29.692 4.983 29.567 1.00 97.94 563 ALA A C 1
ATOM 4175 O O . ALA A 1 563 ? -29.652 4.986 30.799 1.00 97.94 563 ALA A O 1
ATOM 4176 N N . ILE A 1 564 ? -28.628 4.780 28.793 1.00 98.31 564 ILE A N 1
ATOM 4177 C CA . ILE A 1 564 ? -27.240 4.750 29.258 1.00 98.31 564 ILE A CA 1
ATOM 4178 C C . ILE A 1 564 ? -26.530 5.939 28.607 1.00 98.31 564 ILE A C 1
ATOM 4180 O O . ILE A 1 564 ? -26.554 6.071 27.383 1.00 98.31 564 ILE A O 1
ATOM 4184 N N . THR A 1 565 ? -25.895 6.793 29.406 1.00 97.88 565 THR A N 1
ATOM 4185 C CA . THR A 1 565 ? -25.027 7.870 28.911 1.00 97.88 565 THR A CA 1
ATOM 4186 C C . THR A 1 565 ? -23.586 7.559 29.285 1.00 97.88 565 THR A C 1
ATOM 4188 O O . THR A 1 565 ? -23.284 7.386 30.467 1.00 97.88 565 THR A O 1
ATOM 4191 N N . VAL A 1 566 ? -22.708 7.516 28.286 1.00 97.31 566 VAL A N 1
ATOM 4192 C CA . VAL A 1 566 ? -21.255 7.363 28.414 1.00 97.31 566 VAL A CA 1
ATOM 4193 C C . VAL A 1 566 ? -20.616 8.682 27.986 1.00 97.31 566 VAL A C 1
ATOM 4195 O O . VAL A 1 566 ? -20.902 9.174 26.899 1.00 97.31 566 VAL A O 1
ATOM 4198 N N . THR A 1 567 ? -19.778 9.269 28.835 1.00 97.44 567 THR A N 1
ATOM 4199 C CA . THR A 1 567 ? -19.021 10.490 28.523 1.00 97.44 567 THR A CA 1
ATOM 4200 C C . THR A 1 567 ? -17.554 10.142 28.374 1.00 97.44 567 THR A C 1
ATOM 4202 O O . THR A 1 567 ? -16.979 9.561 29.298 1.00 97.44 567 THR A O 1
ATOM 4205 N N . THR A 1 568 ? -16.961 10.507 27.240 1.00 96.75 568 THR A N 1
ATOM 4206 C CA . THR A 1 568 ? -15.555 10.236 26.929 1.00 96.75 568 THR A CA 1
ATOM 4207 C C . THR A 1 568 ? -14.653 11.463 27.113 1.00 96.75 568 THR A C 1
ATOM 4209 O O . THR A 1 568 ? -15.147 12.579 27.288 1.00 96.75 568 THR A O 1
ATOM 4212 N N . SER A 1 569 ? -13.333 11.260 27.073 1.00 96.38 569 SER A N 1
ATOM 4213 C CA . SER A 1 569 ? -12.285 12.292 26.944 1.00 96.38 569 SER A CA 1
ATOM 4214 C C . SER A 1 569 ? -11.902 12.595 25.497 1.00 96.38 569 SER A C 1
ATOM 4216 O O . SER A 1 569 ? -11.457 13.705 25.232 1.00 96.38 569 SER A O 1
ATOM 4218 N N . ARG A 1 570 ? -12.098 11.631 24.590 1.00 94.69 570 ARG A N 1
ATOM 4219 C CA . ARG A 1 570 ? -11.795 11.690 23.149 1.00 94.69 570 ARG A CA 1
ATOM 4220 C C . ARG A 1 570 ? -12.951 11.091 22.339 1.00 94.69 570 ARG A C 1
ATOM 4222 O O . ARG A 1 570 ? -13.781 10.375 22.912 1.00 94.69 570 ARG A O 1
ATOM 4229 N N . ILE A 1 571 ? -13.053 11.368 21.041 1.00 94.69 571 ILE A N 1
ATOM 4230 C CA . ILE A 1 571 ? -14.102 10.813 20.163 1.00 94.69 571 ILE A CA 1
ATOM 4231 C C . ILE A 1 571 ? -13.472 10.193 18.910 1.00 94.69 571 ILE A C 1
ATOM 4233 O O . ILE A 1 571 ? -12.837 10.925 18.156 1.00 94.69 571 ILE A O 1
ATOM 4237 N N . PRO A 1 572 ? -13.667 8.885 18.653 1.00 93.69 572 PRO A N 1
ATOM 4238 C CA . PRO A 1 572 ? -13.261 8.254 17.403 1.00 93.69 572 PRO A CA 1
ATOM 4239 C C . PRO A 1 572 ? -13.844 8.903 16.151 1.00 93.69 572 PRO A C 1
ATOM 4241 O O . PRO A 1 572 ? -14.960 9.429 16.161 1.00 93.69 572 PRO A O 1
ATOM 4244 N N . GLY A 1 573 ? -13.063 8.823 15.084 1.00 89.56 573 GLY A N 1
ATOM 4245 C CA . GLY A 1 573 ? -13.348 9.349 13.762 1.00 89.56 573 GLY A CA 1
ATOM 4246 C C . GLY A 1 573 ? -13.745 8.277 12.741 1.00 89.56 573 GLY A C 1
ATOM 4247 O O . GLY A 1 573 ? -14.240 7.225 13.136 1.00 89.56 573 GLY A O 1
ATOM 4248 N N . ASP A 1 574 ? -13.564 8.579 11.452 1.00 84.94 574 ASP A N 1
ATOM 4249 C CA . ASP A 1 574 ? -13.525 7.581 10.366 1.00 84.94 574 ASP A CA 1
ATOM 4250 C C . ASP A 1 574 ? -12.165 6.868 10.471 1.00 84.94 574 ASP A C 1
ATOM 4252 O O . ASP A 1 574 ? -12.090 5.795 11.054 1.00 84.94 574 ASP A O 1
ATOM 4256 N N . ASP A 1 575 ? -11.071 7.533 10.093 1.00 84.81 575 ASP A N 1
ATOM 4257 C CA . ASP A 1 575 ? -9.706 7.059 10.330 1.00 84.81 575 ASP A CA 1
ATOM 4258 C C . ASP A 1 575 ? -9.278 7.428 11.759 1.00 84.81 575 ASP A C 1
ATOM 4260 O O . ASP A 1 575 ? -9.112 8.609 12.072 1.00 84.81 575 ASP A O 1
ATOM 4264 N N . LEU A 1 576 ? -9.060 6.458 12.655 1.00 87.31 576 LEU A N 1
ATOM 4265 C CA . LEU A 1 576 ? -8.572 6.703 14.026 1.00 87.31 576 LEU A CA 1
ATOM 4266 C C . LEU A 1 576 ? -9.415 7.758 14.792 1.00 87.31 576 LEU A C 1
ATOM 4268 O O . LEU A 1 576 ? -10.530 7.469 15.233 1.00 87.31 576 LEU A O 1
ATOM 4272 N N . TYR A 1 577 ? -8.888 8.979 14.953 1.00 87.88 577 TYR A N 1
ATOM 4273 C CA . TYR A 1 577 ? -9.534 10.151 15.565 1.00 87.88 577 TYR A CA 1
ATOM 4274 C C . TYR A 1 577 ? -9.858 11.278 14.548 1.00 87.88 577 TYR A C 1
ATOM 4276 O O . TYR A 1 577 ? -10.300 12.356 14.948 1.00 87.88 577 TYR A O 1
ATOM 4284 N N . CYS A 1 578 ? -9.664 11.047 13.246 1.00 83.94 578 CYS A N 1
ATOM 4285 C CA . CYS A 1 578 ? -9.832 11.992 12.134 1.00 83.94 578 CYS A CA 1
ATOM 4286 C C . CYS A 1 578 ? -11.164 11.783 11.378 1.00 83.94 578 CYS A C 1
ATOM 4288 O O . CYS A 1 578 ? -11.851 10.793 11.574 1.00 83.94 578 CYS A O 1
ATOM 4290 N N . GLY A 1 579 ? -11.606 12.716 10.528 1.00 82.75 579 GLY A N 1
ATOM 4291 C CA . GLY A 1 579 ? -12.866 12.529 9.780 1.00 82.75 579 GLY A CA 1
ATOM 4292 C C . GLY A 1 579 ? -14.121 12.409 10.674 1.00 82.75 579 GLY A C 1
ATOM 4293 O O . GLY A 1 579 ? -14.267 13.123 11.672 1.00 82.75 579 GLY A O 1
ATOM 4294 N N . THR A 1 580 ? -15.091 11.566 10.302 1.00 89.56 580 THR A N 1
ATOM 4295 C CA . THR A 1 580 ? -16.330 11.293 11.069 1.00 89.56 580 THR A CA 1
ATOM 4296 C C . THR A 1 580 ? -16.852 9.895 10.746 1.00 89.56 580 THR A C 1
ATOM 4298 O O . THR A 1 580 ? -17.320 9.705 9.631 1.00 89.56 580 THR A O 1
ATOM 4301 N N . ALA A 1 581 ? -16.864 8.981 11.727 1.00 91.88 581 ALA A N 1
ATOM 4302 C CA . ALA A 1 581 ? -17.344 7.604 11.555 1.00 91.88 581 ALA A CA 1
ATOM 4303 C C . ALA A 1 581 ? -18.704 7.530 10.843 1.00 91.88 581 ALA A C 1
ATOM 4305 O O . ALA A 1 581 ? -19.628 8.269 11.204 1.00 91.88 581 ALA A O 1
ATOM 4306 N N . ALA A 1 582 ? -18.899 6.556 9.955 1.00 94.00 582 ALA A N 1
ATOM 4307 C CA . ALA A 1 582 ? -20.228 6.238 9.430 1.00 94.00 582 ALA A CA 1
ATOM 4308 C C . ALA A 1 582 ? -21.201 5.775 10.533 1.00 94.00 582 ALA A C 1
ATOM 4310 O O . ALA A 1 582 ? -22.402 6.074 10.485 1.00 94.00 582 ALA A O 1
ATOM 4311 N N . LYS A 1 583 ? -20.716 5.032 11.544 1.00 95.06 583 LYS A N 1
ATOM 4312 C CA . LYS A 1 583 ? -21.567 4.465 12.604 1.00 95.06 583 LYS A CA 1
ATOM 4313 C C . LYS A 1 583 ? -20.825 4.171 13.916 1.00 95.06 583 LYS A C 1
ATOM 4315 O O . LYS A 1 583 ? -19.789 3.518 13.940 1.00 95.06 583 LYS A O 1
ATOM 4320 N N . PHE A 1 584 ? -21.469 4.498 15.041 1.00 96.44 584 PHE A N 1
ATOM 4321 C CA . PHE A 1 584 ? -21.185 3.881 16.345 1.00 96.44 584 PHE A CA 1
ATOM 4322 C C . PHE A 1 584 ? -22.197 2.751 16.606 1.00 96.44 584 PHE A C 1
ATOM 4324 O O . PHE A 1 584 ? -23.370 3.008 16.893 1.00 96.44 584 PHE A O 1
ATOM 4331 N N . ASP A 1 585 ? -21.778 1.491 16.481 1.00 97.25 585 ASP A N 1
ATOM 4332 C CA . ASP A 1 585 ? -22.651 0.334 16.684 1.00 97.25 585 ASP A CA 1
ATOM 4333 C C . ASP A 1 585 ? -22.689 -0.084 18.155 1.00 97.25 585 ASP A C 1
ATOM 4335 O O . ASP A 1 585 ? -21.830 -0.820 18.632 1.00 97.25 585 ASP A O 1
ATOM 4339 N N . PHE A 1 586 ? -23.698 0.374 18.894 1.00 98.31 586 PHE A N 1
ATOM 4340 C CA . PHE A 1 586 ? -23.918 -0.074 20.267 1.00 98.31 586 PHE A CA 1
ATOM 4341 C C . PHE A 1 586 ? -24.788 -1.332 20.298 1.00 98.31 586 PHE A C 1
ATOM 4343 O O . PHE A 1 586 ? -25.924 -1.341 19.809 1.00 98.31 586 PHE A O 1
ATOM 4350 N N . ARG A 1 587 ? -24.288 -2.382 20.955 1.00 98.38 587 ARG A N 1
ATOM 4351 C CA . ARG A 1 587 ? -24.995 -3.655 21.150 1.00 98.38 587 ARG A CA 1
ATOM 4352 C C . ARG A 1 587 ? -25.019 -4.047 22.621 1.00 98.38 587 ARG A C 1
ATOM 4354 O O . ARG A 1 587 ? -24.162 -3.639 23.404 1.00 98.38 587 ARG A O 1
ATOM 4361 N N . PHE A 1 588 ? -26.017 -4.834 23.011 1.00 98.56 588 PHE A N 1
ATOM 4362 C CA . PHE A 1 588 ? -26.210 -5.240 24.398 1.00 98.56 588 PHE A CA 1
ATOM 4363 C C . PHE A 1 588 ? -26.575 -6.714 24.579 1.00 98.56 588 PHE A C 1
ATOM 4365 O O . PHE A 1 588 ? -27.127 -7.375 23.698 1.00 98.56 588 PHE A O 1
ATOM 4372 N N . SER A 1 589 ? -26.289 -7.209 25.779 1.00 98.31 589 SER A N 1
ATOM 4373 C CA . SER A 1 589 ? -26.586 -8.559 26.249 1.00 98.31 589 SER A CA 1
ATOM 4374 C C . SER A 1 589 ? -27.194 -8.497 27.649 1.00 98.31 589 SER A C 1
ATOM 4376 O O . SER A 1 589 ? -26.818 -7.657 28.465 1.00 98.31 589 SER A O 1
ATOM 4378 N N . THR A 1 590 ? -28.120 -9.405 27.952 1.00 96.88 590 THR A N 1
ATOM 4379 C CA . THR A 1 590 ? -28.604 -9.668 29.322 1.00 96.88 590 THR A CA 1
ATOM 4380 C C . THR A 1 590 ? -28.083 -10.997 29.881 1.00 96.88 590 THR A C 1
ATOM 4382 O O . THR A 1 590 ? -28.325 -11.316 31.043 1.00 96.88 590 THR A O 1
ATOM 4385 N N . ALA A 1 591 ? -27.349 -11.775 29.076 1.00 95.31 591 ALA A N 1
ATOM 4386 C CA . ALA A 1 591 ? -26.820 -13.088 29.448 1.00 95.31 591 ALA A CA 1
ATOM 4387 C C . ALA A 1 591 ? -25.428 -13.020 30.104 1.00 95.31 591 ALA A C 1
ATOM 4389 O O . ALA A 1 591 ? -25.056 -13.920 30.855 1.00 95.31 591 ALA A O 1
ATOM 4390 N N . GLY A 1 592 ? -24.659 -11.965 29.829 1.00 96.44 592 GLY A N 1
ATOM 4391 C CA . GLY A 1 592 ? -23.299 -11.782 30.332 1.00 96.44 592 GLY A CA 1
ATOM 4392 C C . GLY A 1 592 ? -22.528 -10.706 29.553 1.00 96.44 592 GLY A C 1
ATOM 4393 O O . GLY A 1 592 ? -23.072 -10.175 28.579 1.00 96.44 592 GLY A O 1
ATOM 4394 N N . PRO A 1 593 ? -21.288 -10.386 29.972 1.00 97.62 593 PRO A N 1
ATOM 4395 C CA . PRO A 1 593 ? -20.412 -9.435 29.289 1.00 97.62 593 PRO A CA 1
ATOM 4396 C C . PRO A 1 593 ? -20.196 -9.756 27.809 1.00 97.62 593 PRO A C 1
ATOM 4398 O O . PRO A 1 593 ? -20.216 -10.919 27.410 1.00 97.62 593 PRO A O 1
ATOM 4401 N N . ILE A 1 594 ? -19.939 -8.709 27.025 1.00 97.94 594 ILE A N 1
ATOM 4402 C CA . ILE A 1 594 ? -19.507 -8.789 25.627 1.00 97.94 594 ILE A CA 1
ATOM 4403 C C . ILE A 1 594 ? -18.042 -8.348 25.592 1.00 97.94 594 ILE A C 1
ATOM 4405 O O . ILE A 1 594 ? -17.747 -7.206 25.943 1.00 97.94 594 ILE A O 1
ATOM 4409 N N . THR A 1 595 ? -17.135 -9.255 25.238 1.00 95.19 595 THR A N 1
ATOM 4410 C CA . THR A 1 595 ? -15.674 -9.053 25.260 1.00 95.19 595 THR A CA 1
ATOM 4411 C C . THR A 1 595 ? -14.950 -9.734 24.088 1.00 95.19 595 THR A C 1
ATOM 4413 O O . THR A 1 595 ? -13.739 -9.910 24.151 1.00 95.19 595 THR A O 1
ATOM 4416 N N . THR A 1 596 ? -15.676 -10.178 23.057 1.00 94.75 596 THR A N 1
ATOM 4417 C CA . THR A 1 596 ? -15.141 -10.773 21.817 1.00 94.75 596 THR A CA 1
ATOM 4418 C C . THR A 1 596 ? -16.070 -10.461 20.641 1.00 94.75 596 THR A C 1
ATOM 4420 O O . THR A 1 596 ? -17.273 -10.273 20.859 1.00 94.75 596 THR A O 1
ATOM 4423 N N . GLN A 1 597 ? -15.560 -10.480 19.402 1.00 94.75 597 GLN A N 1
ATOM 4424 C CA . GLN A 1 597 ? -16.373 -10.240 18.200 1.00 94.75 597 GLN A CA 1
ATOM 4425 C C . GLN A 1 597 ? -17.578 -11.192 18.126 1.00 94.75 597 GLN A C 1
ATOM 4427 O O . GLN A 1 597 ? -18.715 -10.739 18.076 1.00 94.75 597 GLN A O 1
ATOM 4432 N N . THR A 1 598 ? -17.383 -12.503 18.318 1.00 95.62 598 THR A N 1
ATOM 4433 C CA . THR A 1 598 ? -18.487 -13.488 18.303 1.00 95.62 598 THR A CA 1
ATOM 4434 C C . THR A 1 598 ? -19.588 -13.209 19.342 1.00 95.62 598 THR A C 1
ATOM 4436 O O . THR A 1 598 ? -20.754 -13.539 19.122 1.00 95.62 598 THR A O 1
ATOM 4439 N N . GLN A 1 599 ? -19.253 -12.610 20.492 1.00 97.25 599 GLN A N 1
ATOM 4440 C CA . GLN A 1 599 ? -20.254 -12.187 21.481 1.00 97.25 599 GLN A CA 1
ATOM 4441 C C . GLN A 1 599 ? -20.973 -10.902 21.062 1.00 97.25 599 GLN A C 1
ATOM 4443 O O . GLN A 1 599 ? -22.141 -10.732 21.402 1.00 97.25 599 GLN A O 1
ATOM 4448 N N . PHE A 1 600 ? -20.293 -10.010 20.342 1.00 97.25 600 PHE A N 1
ATOM 4449 C CA . PHE A 1 600 ? -20.847 -8.777 19.790 1.00 97.25 600 PHE A CA 1
ATOM 4450 C C . PHE A 1 600 ? -21.755 -9.057 18.579 1.00 97.25 600 PHE A C 1
ATOM 4452 O O . PHE A 1 600 ? -22.844 -8.492 18.480 1.00 97.25 600 PHE A O 1
ATOM 4459 N N . ASP A 1 601 ? -21.394 -10.012 17.722 1.00 95.75 601 ASP A N 1
ATOM 4460 C CA . ASP A 1 601 ? -22.218 -10.529 16.620 1.00 95.75 601 ASP A CA 1
ATOM 4461 C C . ASP A 1 601 ? -23.524 -11.156 17.113 1.00 95.75 601 ASP A C 1
ATOM 4463 O O . ASP A 1 601 ? -24.591 -10.930 16.546 1.00 95.75 601 ASP A O 1
ATOM 4467 N N . ALA A 1 602 ? -23.451 -11.900 18.220 1.00 97.19 602 ALA A N 1
ATOM 4468 C CA . ALA A 1 602 ? -24.613 -12.480 18.887 1.00 97.19 602 ALA A CA 1
ATOM 4469 C C . ALA A 1 602 ? -25.375 -11.489 19.796 1.00 97.19 602 ALA A C 1
ATOM 4471 O O . ALA A 1 602 ? -26.445 -11.831 20.311 1.00 97.19 602 ALA A O 1
ATOM 4472 N N . ALA A 1 603 ? -24.845 -10.283 20.032 1.00 98.38 603 ALA A N 1
ATOM 4473 C CA . ALA A 1 603 ? -25.475 -9.275 20.879 1.00 98.38 603 ALA A CA 1
ATOM 4474 C C . ALA A 1 603 ? -26.598 -8.528 20.147 1.00 98.38 603 ALA A C 1
ATOM 4476 O O . ALA A 1 603 ? -26.647 -8.424 18.925 1.00 98.38 603 ALA A O 1
ATOM 4477 N N . THR A 1 604 ? -27.530 -7.971 20.918 1.00 98.38 604 THR A N 1
ATOM 4478 C CA . THR A 1 604 ? -28.700 -7.272 20.379 1.00 98.38 604 THR A CA 1
ATOM 4479 C C . THR A 1 604 ? -28.363 -5.806 20.079 1.00 98.38 604 THR A C 1
ATOM 4481 O O . THR A 1 604 ? -27.976 -5.100 21.010 1.00 98.38 604 THR A O 1
ATOM 4484 N N . PRO A 1 605 ? -28.552 -5.290 18.849 1.00 98.38 605 PRO A N 1
ATOM 4485 C CA . PRO A 1 605 ? -28.379 -3.864 18.562 1.00 98.38 605 PRO A CA 1
ATOM 4486 C C . PRO A 1 605 ? -29.335 -2.983 19.376 1.00 98.38 605 PRO A C 1
ATOM 4488 O O . PRO A 1 605 ? -30.520 -3.311 19.524 1.00 98.38 605 PRO A O 1
ATOM 4491 N N . VAL A 1 606 ? -28.822 -1.870 19.905 1.00 98.44 606 VAL A N 1
ATOM 4492 C CA . VAL A 1 606 ? -29.585 -0.906 20.714 1.00 98.44 606 VAL A CA 1
ATOM 4493 C C . VAL A 1 606 ? -30.537 -0.092 19.828 1.00 98.44 606 VAL A C 1
ATOM 4495 O O . VAL A 1 606 ? -30.152 0.406 18.775 1.00 98.44 606 VAL A O 1
ATOM 4498 N N . ALA A 1 607 ? -31.795 0.054 20.253 1.00 97.31 607 ALA A N 1
ATOM 4499 C CA . ALA A 1 607 ? -32.868 0.624 19.431 1.00 97.31 607 ALA A CA 1
ATOM 4500 C C . ALA A 1 607 ? -32.735 2.133 19.140 1.00 97.31 607 ALA A C 1
ATOM 4502 O O . ALA A 1 607 ? -33.337 2.627 18.187 1.00 97.31 607 ALA A O 1
ATOM 4503 N N . SER A 1 608 ? -31.989 2.876 19.958 1.00 97.31 608 SER A N 1
ATOM 4504 C CA . SER A 1 608 ? -31.697 4.293 19.743 1.00 97.31 608 SER A CA 1
ATOM 4505 C C . SER A 1 608 ? -30.258 4.588 20.153 1.00 97.31 608 SER A C 1
ATOM 4507 O O . SER A 1 608 ? -29.900 4.505 21.329 1.00 97.31 608 SER A O 1
ATOM 4509 N N . VAL A 1 609 ? -29.448 4.939 19.158 1.00 96.31 609 VAL A N 1
ATOM 4510 C CA . VAL A 1 609 ? -28.054 5.379 19.285 1.00 96.31 609 VAL A CA 1
ATOM 4511 C C . VAL A 1 609 ? -27.937 6.835 18.816 1.00 96.31 609 VAL A C 1
ATOM 4513 O O . VAL A 1 609 ? -28.777 7.276 18.023 1.00 96.31 609 VAL A O 1
ATOM 4516 N N . PRO A 1 610 ? -26.957 7.615 19.307 1.00 92.69 610 PRO A N 1
ATOM 4517 C CA . PRO A 1 610 ? -26.665 8.922 18.732 1.00 92.69 610 PRO A CA 1
ATOM 4518 C C . PRO A 1 610 ? -26.098 8.756 17.315 1.00 92.69 610 PRO A C 1
ATOM 4520 O O . PRO A 1 610 ? -25.499 7.729 16.998 1.00 92.69 610 PRO A O 1
ATOM 4523 N N . ALA A 1 611 ? -26.252 9.783 16.477 1.00 93.19 611 ALA A N 1
ATOM 4524 C CA . ALA A 1 611 ? -25.424 9.892 15.280 1.00 93.19 611 ALA A CA 1
ATOM 4525 C C . ALA A 1 611 ? -23.948 10.071 15.695 1.00 93.19 611 ALA A C 1
ATOM 4527 O O . ALA A 1 611 ? -23.700 10.677 16.747 1.00 93.19 611 ALA A O 1
ATOM 4528 N N . PRO A 1 612 ? -22.984 9.578 14.898 1.00 93.19 612 PRO A N 1
ATOM 4529 C CA . PRO A 1 612 ? -21.576 9.896 15.083 1.00 93.19 612 PRO A CA 1
ATOM 4530 C C . PRO A 1 612 ? -21.323 11.404 15.152 1.00 93.19 612 PRO A C 1
ATOM 4532 O O . PRO A 1 612 ? -22.054 12.218 14.580 1.00 93.19 612 PRO A O 1
ATOM 4535 N N . LEU A 1 613 ? -20.284 11.767 15.893 1.00 92.00 613 LEU A N 1
ATOM 4536 C CA . LEU A 1 613 ? -19.752 13.123 15.967 1.00 92.00 613 LEU A CA 1
ATOM 4537 C C . LEU A 1 613 ? -18.420 13.143 15.212 1.00 92.00 613 LEU A C 1
ATOM 4539 O O . LEU A 1 613 ? -17.808 12.088 15.049 1.00 92.00 613 LEU A O 1
ATOM 4543 N N . ARG A 1 614 ? -17.959 14.324 14.777 1.00 89.88 614 ARG A N 1
ATOM 4544 C CA . ARG A 1 614 ? -16.623 14.449 14.177 1.00 89.88 614 ARG A CA 1
ATOM 4545 C C . ARG A 1 614 ? -15.571 13.915 15.149 1.00 89.88 614 ARG A C 1
ATOM 4547 O O . ARG A 1 614 ? -15.638 14.240 16.339 1.00 89.88 614 ARG A O 1
ATOM 4554 N N . GLY A 1 615 ? -14.627 13.139 14.620 1.00 89.31 615 GLY A N 1
ATOM 4555 C CA . GLY A 1 615 ? -13.484 12.639 15.368 1.00 89.31 615 GLY A CA 1
ATOM 4556 C C . GLY A 1 615 ? -12.710 13.779 16.030 1.00 89.31 615 GLY A C 1
ATOM 4557 O O . GLY A 1 615 ? -12.648 14.900 15.507 1.00 89.31 615 GLY A O 1
ATOM 4558 N N . ASN A 1 616 ? -12.187 13.518 17.225 1.00 90.19 616 ASN A N 1
ATOM 4559 C CA . ASN A 1 616 ? -11.368 14.465 17.961 1.00 90.19 616 ASN A CA 1
ATOM 4560 C C . ASN A 1 616 ? -10.455 13.743 18.963 1.00 90.19 616 ASN A C 1
ATOM 4562 O O . ASN A 1 616 ? -10.934 13.070 19.882 1.00 90.19 616 ASN A O 1
ATOM 4566 N N . HIS A 1 617 ? -9.147 13.929 18.791 1.00 89.19 617 HIS A N 1
ATOM 4567 C CA . HIS A 1 617 ? -8.118 13.416 19.690 1.00 89.19 617 HIS A CA 1
ATOM 4568 C C . HIS A 1 617 ? -8.054 14.180 21.028 1.00 89.19 617 HIS A C 1
ATOM 4570 O O . HIS A 1 617 ? -7.805 13.587 22.067 1.00 89.19 617 HIS A O 1
ATOM 4576 N N . ASP A 1 618 ? -8.352 15.478 21.051 1.00 90.31 618 ASP A N 1
ATOM 4577 C CA . ASP A 1 618 ? -8.127 16.325 22.232 1.00 90.31 618 ASP A CA 1
ATOM 4578 C C . ASP A 1 618 ? -9.399 16.566 23.069 1.00 90.31 618 ASP A C 1
ATOM 4580 O O . ASP A 1 618 ? -9.343 17.174 24.144 1.00 90.31 618 ASP A O 1
ATOM 4584 N N . ALA A 1 619 ? -10.572 16.148 22.574 1.00 92.25 619 ALA A N 1
ATOM 4585 C CA . ALA A 1 619 ? -11.865 16.464 23.178 1.00 92.25 619 ALA A CA 1
ATOM 4586 C C . ALA A 1 619 ? -12.919 15.349 23.060 1.00 92.25 619 ALA A C 1
ATOM 4588 O O . ALA A 1 619 ? -13.100 14.708 22.027 1.00 92.25 619 ALA A O 1
ATOM 4589 N N . GLY A 1 620 ? -13.681 15.174 24.142 1.00 94.00 620 GLY A N 1
ATOM 4590 C CA . GLY A 1 620 ? -14.684 14.124 24.299 1.00 94.00 620 GLY A CA 1
ATOM 4591 C C . GLY A 1 620 ? -16.130 14.616 24.222 1.00 94.00 620 GLY A C 1
ATOM 4592 O O . GLY A 1 620 ? -16.404 15.818 24.191 1.00 94.00 620 GLY A O 1
ATOM 4593 N N . ALA A 1 621 ? -17.085 13.681 24.249 1.00 96.38 621 ALA A N 1
ATOM 4594 C CA . ALA A 1 621 ? -18.515 13.996 24.266 1.00 96.38 621 ALA A CA 1
ATOM 4595 C C . ALA A 1 621 ? -19.343 12.977 25.070 1.00 96.38 621 ALA A C 1
ATOM 4597 O O . ALA A 1 621 ? -18.867 11.905 25.442 1.00 96.38 621 ALA A O 1
ATOM 4598 N N . SER A 1 622 ? -20.612 13.310 25.335 1.00 96.81 622 SER A N 1
ATOM 4599 C CA . SER A 1 622 ? -21.574 12.424 26.009 1.00 96.81 622 SER A CA 1
ATOM 4600 C C . SER A 1 622 ? -22.475 11.697 25.004 1.00 96.81 622 SER A C 1
ATOM 4602 O O . SER A 1 622 ? -23.463 12.248 24.516 1.00 96.81 622 SER A O 1
ATOM 4604 N N . LEU A 1 623 ? -22.173 10.428 24.741 1.00 97.19 623 LEU A N 1
ATOM 4605 C CA . LEU A 1 623 ? -22.961 9.527 23.902 1.00 97.19 623 LEU A CA 1
ATOM 4606 C C . LEU A 1 623 ? -24.094 8.909 24.737 1.00 97.19 623 LEU A C 1
ATOM 4608 O O . LEU A 1 623 ? -23.847 8.281 25.765 1.00 97.19 623 LEU A O 1
ATOM 4612 N N . THR A 1 624 ? -25.351 9.095 24.323 1.00 97.81 624 THR A N 1
ATOM 4613 C CA . THR A 1 624 ? -26.527 8.581 25.052 1.00 97.81 624 THR A CA 1
ATOM 4614 C C . THR A 1 624 ? -27.320 7.602 24.202 1.00 97.81 624 THR A C 1
ATOM 4616 O O . THR A 1 624 ? -27.924 8.000 23.208 1.00 97.81 624 THR A O 1
ATOM 4619 N N . VAL A 1 625 ? -27.371 6.344 24.637 1.00 98.25 625 VAL A N 1
ATOM 4620 C CA . VAL A 1 625 ? -28.108 5.256 23.983 1.00 98.25 625 VAL A CA 1
ATOM 4621 C C . VAL A 1 625 ? -29.343 4.868 24.796 1.00 98.25 625 VAL A C 1
ATOM 4623 O O . VAL A 1 625 ? -29.364 5.035 26.017 1.00 98.25 625 VAL A O 1
ATOM 4626 N N . ARG A 1 626 ? -30.405 4.391 24.139 1.00 98.25 626 ARG A N 1
ATOM 4627 C CA . ARG A 1 626 ? -31.719 4.157 24.768 1.00 98.25 626 ARG A CA 1
ATOM 4628 C C . ARG A 1 626 ? -32.379 2.889 24.237 1.00 98.25 626 ARG A C 1
ATOM 4630 O O . ARG A 1 626 ? -32.416 2.673 23.027 1.00 98.25 626 ARG A O 1
ATOM 4637 N N . ASP A 1 627 ? -32.968 2.090 25.126 1.00 98.31 627 ASP A N 1
ATOM 4638 C CA . ASP A 1 627 ? -33.743 0.913 24.727 1.00 98.31 627 ASP A CA 1
ATOM 4639 C C . ASP A 1 627 ? -34.822 0.534 25.746 1.00 98.31 627 ASP A C 1
ATOM 4641 O O . ASP A 1 627 ? -34.542 0.319 26.924 1.00 98.31 627 ASP A O 1
ATOM 4645 N N . GLY A 1 628 ? -36.062 0.345 25.290 1.00 96.81 628 GLY A N 1
ATOM 4646 C CA . GLY A 1 628 ? -37.142 -0.153 26.150 1.00 96.81 628 GLY A CA 1
ATOM 4647 C C . GLY A 1 628 ? -36.875 -1.553 26.722 1.00 96.81 628 GLY A C 1
ATOM 4648 O O . GLY A 1 628 ? -37.421 -1.896 27.769 1.00 96.81 628 GLY A O 1
ATOM 4649 N N . ARG A 1 629 ? -36.008 -2.348 26.077 1.00 97.06 629 ARG A N 1
ATOM 4650 C CA . ARG A 1 629 ? -35.610 -3.698 26.510 1.00 97.06 629 ARG A CA 1
ATOM 4651 C C . ARG A 1 629 ? -34.654 -3.698 27.706 1.00 97.06 629 ARG A C 1
ATOM 4653 O O . ARG A 1 629 ? -34.484 -4.746 28.323 1.00 97.06 629 ARG A O 1
ATOM 4660 N N . PHE A 1 630 ? -34.063 -2.555 28.066 1.00 97.31 630 PHE A N 1
ATOM 4661 C CA . PHE A 1 630 ? -33.246 -2.444 29.278 1.00 97.31 630 PHE A CA 1
ATOM 4662 C C . PHE A 1 630 ? -34.092 -2.561 30.559 1.00 97.31 630 PHE A C 1
ATOM 4664 O O . PHE A 1 630 ? -33.593 -3.034 31.577 1.00 97.31 630 PHE A O 1
ATOM 4671 N N . ALA A 1 631 ? -35.370 -2.162 30.523 1.00 95.94 631 ALA A N 1
ATOM 4672 C CA . ALA A 1 631 ? -36.225 -2.028 31.703 1.00 95.94 631 ALA A CA 1
ATOM 4673 C C . ALA A 1 631 ? -36.249 -3.290 32.592 1.00 95.94 631 ALA A C 1
ATOM 4675 O O . ALA A 1 631 ? -36.655 -4.375 32.167 1.00 95.94 631 ALA A O 1
ATOM 4676 N N . GLY A 1 632 ? -35.840 -3.143 33.857 1.00 94.38 632 GLY A N 1
ATOM 4677 C CA . GLY A 1 632 ? -35.818 -4.237 34.832 1.00 94.38 632 GLY A CA 1
ATOM 4678 C C . GLY A 1 632 ? -34.682 -5.257 34.672 1.00 94.38 632 GLY A C 1
ATOM 4679 O O . GLY A 1 632 ? -34.663 -6.230 35.421 1.00 94.38 632 GLY A O 1
ATOM 4680 N N . GLN A 1 633 ? -33.752 -5.062 33.731 1.00 95.38 633 GLN A N 1
ATOM 4681 C CA . GLN A 1 633 ? -32.638 -5.980 33.463 1.00 95.38 633 GLN A CA 1
ATOM 4682 C C . GLN A 1 633 ? -31.322 -5.529 34.119 1.00 95.38 633 GLN A C 1
ATOM 4684 O O . GLN A 1 633 ? -31.190 -4.402 34.602 1.00 95.38 633 GLN A O 1
ATOM 4689 N N . VAL A 1 634 ? -30.316 -6.405 34.075 1.00 95.88 634 VAL A N 1
ATOM 4690 C CA . VAL A 1 634 ? -28.907 -5.988 34.031 1.00 95.88 634 VAL A CA 1
ATOM 4691 C C . VAL A 1 634 ? -28.458 -6.095 32.578 1.00 95.88 634 VAL A C 1
ATOM 4693 O O . VAL A 1 634 ? -28.678 -7.119 31.934 1.00 95.88 634 VAL A O 1
ATOM 4696 N N . VAL A 1 635 ? -27.877 -5.018 32.063 1.00 97.62 635 VAL A N 1
ATOM 4697 C CA . VAL A 1 635 ? -27.539 -4.830 30.651 1.00 97.62 635 VAL A CA 1
ATOM 4698 C C . VAL A 1 635 ? -26.030 -4.702 30.529 1.00 97.62 635 VAL A C 1
ATOM 4700 O O . VAL A 1 635 ? -25.448 -3.754 31.049 1.00 97.62 635 VAL A O 1
ATOM 4703 N N . PHE A 1 636 ? -25.391 -5.634 29.837 1.00 98.25 636 PHE A N 1
ATOM 4704 C CA . PHE A 1 636 ? -23.994 -5.517 29.435 1.00 98.25 636 PHE A CA 1
ATOM 4705 C C . PHE A 1 636 ? -23.954 -4.801 28.088 1.00 98.25 636 PHE A C 1
ATOM 4707 O O . PHE A 1 636 ? -24.571 -5.281 27.137 1.00 98.25 636 PHE A O 1
ATOM 4714 N N . LEU A 1 637 ? -23.286 -3.651 28.021 1.00 98.25 637 LEU A N 1
ATOM 4715 C CA . LEU A 1 637 ? -23.192 -2.819 26.821 1.00 98.25 637 LEU A CA 1
ATOM 4716 C C . LEU A 1 637 ? -21.798 -2.960 26.199 1.00 98.25 637 LEU A C 1
ATOM 4718 O O . LEU A 1 637 ? -20.796 -2.981 26.915 1.00 98.25 637 LEU A O 1
ATOM 4722 N N . ALA A 1 638 ? -21.737 -3.001 24.875 1.00 98.06 638 ALA A N 1
ATOM 4723 C CA . ALA A 1 638 ? -20.509 -2.893 24.099 1.00 98.06 638 ALA A CA 1
ATOM 4724 C C . ALA A 1 638 ? -20.720 -1.982 22.885 1.00 98.06 638 ALA A C 1
ATOM 4726 O O . ALA A 1 638 ? -21.861 -1.715 22.492 1.00 98.06 638 ALA A O 1
ATOM 4727 N N . ALA A 1 639 ? -19.621 -1.508 22.306 1.00 97.19 639 ALA A N 1
ATOM 4728 C CA . ALA A 1 639 ? -19.625 -0.695 21.100 1.00 97.19 639 ALA A CA 1
ATOM 4729 C C . ALA A 1 639 ? -18.479 -1.076 20.156 1.00 97.19 639 ALA A C 1
ATOM 4731 O O . ALA A 1 639 ? -17.404 -1.467 20.608 1.00 97.19 639 ALA A O 1
ATOM 4732 N N . GLN A 1 640 ? -18.726 -0.904 18.861 1.00 96.69 640 GLN A N 1
ATOM 4733 C CA . GLN A 1 640 ? -17.745 -0.978 17.780 1.00 96.69 640 GLN A CA 1
ATOM 4734 C C . GLN A 1 640 ? -17.937 0.264 16.902 1.00 96.69 640 GLN A C 1
ATOM 4736 O O . GLN A 1 640 ? -19.079 0.679 16.671 1.00 96.69 640 GLN A O 1
ATOM 4741 N N . VAL A 1 641 ? -16.848 0.894 16.470 1.00 96.62 641 VAL A N 1
ATOM 4742 C CA . VAL A 1 641 ? -16.890 2.002 15.506 1.00 96.62 641 VAL A CA 1
ATOM 4743 C C . VAL A 1 641 ? -16.712 1.420 14.106 1.00 96.62 641 VAL A C 1
ATOM 4745 O O . VAL A 1 641 ? -15.998 0.431 13.940 1.00 96.62 641 VAL A O 1
ATOM 4748 N N . VAL A 1 642 ? -17.418 1.997 13.135 1.00 94.94 642 VAL A N 1
ATOM 4749 C CA . VAL A 1 642 ? -17.392 1.605 11.724 1.00 94.94 642 VAL A CA 1
ATOM 4750 C C . VAL A 1 642 ? -17.272 2.872 10.884 1.00 94.94 642 VAL A C 1
ATOM 4752 O O . VAL A 1 642 ? -18.074 3.799 11.066 1.00 94.94 642 VAL A O 1
ATOM 4755 N N . ASP A 1 643 ? -16.285 2.897 9.997 1.00 90.50 643 ASP A N 1
ATOM 4756 C CA . ASP A 1 643 ? -16.045 3.969 9.025 1.00 90.50 643 ASP A CA 1
ATOM 4757 C C . ASP A 1 643 ? -16.923 3.823 7.761 1.00 90.50 643 ASP A C 1
ATOM 4759 O O . ASP A 1 643 ? -17.862 3.016 7.716 1.00 90.50 643 ASP A O 1
ATOM 4763 N N . HIS A 1 644 ? -16.656 4.635 6.735 1.00 88.00 644 HIS A N 1
ATOM 4764 C CA . HIS A 1 644 ? -17.383 4.603 5.464 1.00 88.00 644 HIS A CA 1
ATOM 4765 C C . HIS A 1 644 ? -16.921 3.515 4.473 1.00 88.00 644 HIS A C 1
ATOM 4767 O O . HIS A 1 644 ? -17.728 3.146 3.615 1.00 88.00 644 HIS A O 1
ATOM 4773 N N . ALA A 1 645 ? -15.700 2.976 4.579 1.00 82.50 645 ALA A N 1
ATOM 4774 C CA . ALA A 1 645 ? -15.261 1.804 3.807 1.00 82.50 645 ALA A CA 1
ATOM 4775 C C . ALA A 1 645 ? -15.803 0.479 4.384 1.00 82.50 645 ALA A C 1
ATOM 4777 O O . ALA A 1 645 ? -15.971 -0.510 3.666 1.00 82.50 645 ALA A O 1
ATOM 4778 N N . GLY A 1 646 ? -16.136 0.471 5.674 1.00 88.19 646 GLY A N 1
ATOM 4779 C CA . GLY A 1 646 ? -16.574 -0.686 6.440 1.00 88.19 646 GLY A CA 1
ATOM 4780 C C . GLY A 1 646 ? -15.467 -1.370 7.246 1.00 88.19 646 GLY A C 1
ATOM 4781 O O . GLY A 1 646 ? -15.677 -2.524 7.637 1.00 88.19 646 GLY A O 1
ATOM 4782 N N . ASN A 1 647 ? -14.326 -0.716 7.512 1.00 87.88 647 ASN A N 1
ATOM 4783 C CA . ASN A 1 647 ? -13.384 -1.239 8.504 1.00 87.88 647 ASN A CA 1
ATOM 4784 C C . ASN A 1 647 ? -13.962 -1.059 9.923 1.00 87.88 647 ASN A C 1
ATOM 4786 O O . ASN A 1 647 ? -14.962 -0.369 10.156 1.00 87.88 647 ASN A O 1
ATOM 4790 N N . LEU A 1 648 ? -13.377 -1.773 10.884 1.00 93.00 648 LEU A N 1
ATOM 4791 C CA . LEU A 1 648 ? -13.933 -1.950 12.223 1.00 93.00 648 LEU A CA 1
ATOM 4792 C C . LEU A 1 648 ? -12.897 -1.602 13.286 1.00 93.00 648 LEU A C 1
ATOM 4794 O O . LEU A 1 648 ? -11.764 -2.070 13.230 1.00 93.00 648 LEU A O 1
ATOM 4798 N N . SER A 1 649 ? -13.316 -0.874 14.321 1.00 95.38 649 SER A N 1
ATOM 4799 C CA . SER A 1 649 ? -12.531 -0.813 15.556 1.00 95.38 649 SER A CA 1
ATOM 4800 C C . SER A 1 649 ? -12.577 -2.166 16.283 1.00 95.38 649 SER A C 1
ATOM 4802 O O . SER A 1 649 ? -13.576 -2.889 16.166 1.00 95.38 649 SER A O 1
ATOM 4804 N N . PRO A 1 650 ? -11.626 -2.474 17.180 1.00 95.38 650 PRO A N 1
ATOM 4805 C CA . PRO A 1 650 ? -11.826 -3.543 18.151 1.00 95.38 650 PRO A CA 1
ATOM 4806 C C . PRO A 1 650 ? -13.084 -3.313 19.009 1.00 95.38 650 PRO A C 1
ATOM 4808 O O . PRO A 1 650 ? -13.479 -2.171 19.277 1.00 95.38 650 PRO A O 1
ATOM 4811 N N . VAL A 1 651 ? -13.703 -4.394 19.495 1.00 96.50 651 VAL A N 1
ATOM 4812 C CA . VAL A 1 651 ? -14.908 -4.326 20.346 1.00 96.50 651 VAL A CA 1
ATOM 4813 C C . VAL A 1 651 ? -14.594 -3.736 21.728 1.00 96.50 651 VAL A C 1
ATOM 4815 O O . VAL A 1 651 ? -13.975 -4.385 22.576 1.00 96.50 651 VAL A O 1
ATOM 4818 N N . THR A 1 652 ? -15.124 -2.548 22.027 1.00 96.94 652 THR A N 1
ATOM 4819 C CA . THR A 1 652 ? -15.123 -1.998 23.391 1.00 96.94 652 THR A CA 1
ATOM 4820 C C . THR A 1 652 ? -16.221 -2.644 24.232 1.00 96.94 652 THR A C 1
ATOM 4822 O O . THR A 1 652 ? -17.410 -2.490 23.947 1.00 96.94 652 THR A O 1
ATOM 4825 N N . SER A 1 653 ? -15.851 -3.239 25.370 1.00 96.38 653 SER A N 1
ATOM 4826 C CA . SER A 1 653 ? -16.795 -3.537 26.455 1.00 96.38 653 SER A CA 1
ATOM 4827 C C . SER A 1 653 ? -17.013 -2.293 27.327 1.00 96.38 653 SER A C 1
ATOM 4829 O O . SER A 1 653 ? -16.078 -1.812 27.965 1.00 96.38 653 SER A O 1
ATOM 4831 N N . LEU A 1 654 ? -18.241 -1.767 27.377 1.00 96.25 654 LEU A N 1
ATOM 4832 C CA . LEU A 1 654 ? -18.601 -0.550 28.130 1.00 96.25 654 LEU A CA 1
ATOM 4833 C C . LEU A 1 654 ? -19.114 -0.845 29.552 1.00 96.25 654 LEU A C 1
ATOM 4835 O O . LEU A 1 654 ? -19.454 0.075 30.298 1.00 96.25 654 LEU A O 1
ATOM 4839 N N . GLY A 1 655 ? -19.162 -2.120 29.945 1.00 95.12 655 GLY A N 1
ATOM 4840 C CA . GLY A 1 655 ? -19.532 -2.557 31.291 1.00 95.12 655 GLY A CA 1
ATOM 4841 C C . GLY A 1 655 ? -21.008 -2.930 31.465 1.00 95.12 655 GLY A C 1
ATOM 4842 O O . GLY A 1 655 ? -21.736 -3.186 30.504 1.00 95.12 655 GLY A O 1
ATOM 4843 N N . SER A 1 656 ? -21.435 -3.027 32.728 1.00 96.69 656 SER A N 1
ATOM 4844 C CA . SER A 1 656 ? -22.757 -3.526 33.132 1.00 96.69 656 SER A CA 1
ATOM 4845 C C . SER A 1 656 ? -23.613 -2.457 33.813 1.00 96.69 656 SER A C 1
ATOM 4847 O O . SER A 1 656 ? -23.194 -1.866 34.809 1.00 96.69 656 SER A O 1
ATOM 4849 N N . PHE A 1 657 ? -24.846 -2.293 33.345 1.00 96.88 657 PHE A N 1
ATOM 4850 C CA . PHE A 1 657 ? -25.782 -1.246 33.748 1.00 96.88 657 PHE A CA 1
ATOM 4851 C C . PHE A 1 657 ? -27.062 -1.860 34.327 1.00 96.88 657 PHE A C 1
ATOM 4853 O O . PHE A 1 657 ? -27.691 -2.715 33.704 1.00 96.88 657 PHE A O 1
ATOM 4860 N N . ALA A 1 658 ? -27.448 -1.455 35.539 1.00 94.81 658 ALA A N 1
ATOM 4861 C CA . ALA A 1 658 ? -28.592 -2.027 36.248 1.00 94.81 658 ALA A CA 1
ATOM 4862 C C . ALA A 1 658 ? -29.849 -1.158 36.090 1.00 94.81 658 ALA A C 1
ATOM 4864 O O . ALA A 1 658 ? -29.902 -0.032 36.577 1.00 94.81 658 ALA A O 1
ATOM 4865 N N . PHE A 1 659 ? -30.876 -1.723 35.456 1.00 93.31 659 PHE A N 1
ATOM 4866 C CA . PHE A 1 659 ? -32.201 -1.121 35.273 1.00 93.31 659 PHE A CA 1
ATOM 4867 C C . PHE A 1 659 ? -33.292 -1.799 36.120 1.00 93.31 659 PHE A C 1
ATOM 4869 O O . PHE A 1 659 ? -34.457 -1.398 36.091 1.00 93.31 659 PHE A O 1
ATOM 4876 N N . ALA A 1 660 ? -32.926 -2.819 36.898 1.00 78.62 660 ALA A N 1
ATOM 4877 C CA . ALA A 1 660 ? -33.725 -3.307 38.015 1.00 78.62 660 ALA A CA 1
ATOM 4878 C C . ALA A 1 660 ? -33.633 -2.335 39.212 1.00 78.62 660 ALA A C 1
ATOM 4880 O O . ALA A 1 660 ? -32.544 -1.828 39.495 1.00 78.62 660 ALA A O 1
ATOM 4881 N N . PRO A 1 661 ? -34.724 -2.100 39.969 1.00 63.53 661 PRO A N 1
ATOM 4882 C CA . PRO A 1 661 ? -34.640 -1.390 41.242 1.00 63.53 661 PRO A CA 1
ATOM 4883 C C . PRO A 1 661 ? -33.656 -2.096 42.190 1.00 63.53 661 PRO A C 1
ATOM 4885 O O . PRO A 1 661 ? -33.663 -3.331 42.241 1.00 63.53 661 PRO A O 1
ATOM 4888 N N . PRO A 1 662 ? -32.847 -1.364 42.978 1.00 58.84 662 PRO A N 1
ATOM 4889 C CA . PRO A 1 662 ? -31.949 -1.987 43.941 1.00 58.84 662 PRO A CA 1
ATOM 4890 C C . PRO A 1 662 ? -32.767 -2.809 44.940 1.00 58.84 662 PRO A C 1
ATOM 4892 O O . PRO A 1 662 ? -33.627 -2.273 45.644 1.00 58.84 662 PRO A O 1
ATOM 4895 N N . THR A 1 663 ? -32.508 -4.116 45.007 1.00 52.72 663 THR A N 1
ATOM 4896 C CA . THR A 1 663 ? -33.176 -5.004 45.961 1.00 52.72 663 THR A CA 1
ATOM 4897 C C . THR A 1 663 ? -32.882 -4.529 47.376 1.00 52.72 663 THR A C 1
ATOM 4899 O O . THR A 1 663 ? -31.748 -4.624 47.849 1.00 52.72 663 THR A O 1
ATOM 4902 N N . THR A 1 664 ? -33.905 -4.026 48.064 1.00 45.22 664 THR A N 1
ATOM 4903 C CA . THR A 1 664 ? -33.822 -3.603 49.460 1.00 45.22 664 THR A CA 1
ATOM 4904 C C . THR A 1 664 ? -33.654 -4.819 50.365 1.00 45.22 664 THR A C 1
ATOM 4906 O O . THR A 1 664 ? -34.613 -5.368 50.914 1.00 45.22 664 THR A O 1
ATOM 4909 N N . THR A 1 665 ? -32.399 -5.234 50.542 1.00 42.78 665 THR A N 1
ATOM 4910 C CA . THR A 1 665 ? -31.992 -6.229 51.533 1.00 42.78 665 THR A CA 1
ATOM 4911 C C . THR A 1 665 ? -32.302 -5.678 52.922 1.00 42.78 665 THR A C 1
ATOM 4913 O O . THR A 1 665 ? -31.494 -4.983 53.535 1.00 42.78 665 THR A O 1
ATOM 4916 N N . THR A 1 666 ? -33.517 -5.947 53.402 1.00 37.59 666 THR A N 1
ATOM 4917 C CA . THR A 1 666 ? -34.007 -5.496 54.709 1.00 37.59 666 THR A CA 1
ATOM 4918 C C . THR A 1 666 ? -33.288 -6.276 55.810 1.00 37.59 666 THR A C 1
ATOM 4920 O O . THR A 1 666 ? -33.796 -7.274 56.326 1.00 37.59 666 THR A O 1
ATOM 4923 N N . THR A 1 667 ? -32.074 -5.838 56.152 1.00 40.12 667 THR A N 1
ATOM 4924 C CA . THR A 1 667 ? -31.244 -6.421 57.211 1.00 40.12 667 THR A CA 1
ATOM 4925 C C . THR A 1 667 ? -31.965 -6.290 58.547 1.00 40.12 667 THR A C 1
ATOM 4927 O O . THR A 1 667 ? -31.905 -5.260 59.216 1.00 40.12 667 THR A O 1
ATOM 4930 N N . THR A 1 668 ? -32.694 -7.339 58.923 1.00 34.97 668 THR A N 1
ATOM 4931 C CA . THR A 1 668 ? -33.554 -7.340 60.107 1.00 34.97 668 THR A CA 1
ATOM 4932 C C . THR A 1 668 ? -32.675 -7.413 61.352 1.00 34.97 668 THR A C 1
ATOM 4934 O O . THR A 1 668 ? -32.192 -8.480 61.726 1.00 34.97 668 THR A O 1
ATOM 4937 N N . SER A 1 669 ? -32.432 -6.267 61.987 1.00 40.84 669 SER A N 1
ATOM 4938 C CA . SER A 1 669 ? -31.552 -6.143 63.150 1.00 40.84 669 SER A CA 1
ATOM 4939 C C . SER A 1 669 ? -32.191 -6.741 64.410 1.00 40.84 669 SER A C 1
ATOM 4941 O O . SER A 1 669 ? -32.785 -6.030 65.222 1.00 40.84 669 SER A O 1
ATOM 4943 N N . SER A 1 670 ? -32.065 -8.057 64.590 1.00 34.38 670 SER A N 1
ATOM 4944 C CA . SER A 1 670 ? -32.506 -8.764 65.796 1.00 34.38 670 SER A CA 1
ATOM 4945 C C . SER A 1 670 ? -31.598 -8.444 66.993 1.00 34.38 670 SER A C 1
ATOM 4947 O O . SER A 1 670 ? -30.613 -9.138 67.258 1.00 34.38 670 SER A O 1
ATOM 4949 N N . SER A 1 671 ? -31.928 -7.389 67.739 1.00 35.81 671 SER A N 1
ATOM 4950 C CA . SER A 1 671 ? -31.239 -7.018 68.978 1.00 35.81 671 SER A CA 1
ATOM 4951 C C . SER A 1 671 ? -31.453 -8.070 70.078 1.00 35.81 671 SER A C 1
ATOM 4953 O O . SER A 1 671 ? -32.543 -8.156 70.644 1.00 35.81 671 SER A O 1
ATOM 4955 N N . THR A 1 672 ? -30.413 -8.838 70.418 1.00 31.62 672 THR A N 1
ATOM 4956 C CA . THR A 1 672 ? -30.434 -9.773 71.560 1.00 31.62 672 THR A CA 1
ATOM 4957 C C . THR A 1 672 ? -29.366 -9.378 72.573 1.00 31.62 672 THR A C 1
ATOM 4959 O O . THR A 1 672 ? -28.173 -9.534 72.327 1.00 31.62 672 THR A O 1
ATOM 4962 N N . THR A 1 673 ? -29.800 -8.858 73.719 1.00 32.03 673 THR A N 1
ATOM 4963 C CA . THR A 1 673 ? -28.916 -8.404 74.800 1.00 32.03 673 THR A CA 1
ATOM 4964 C C . THR A 1 673 ? -28.701 -9.519 75.822 1.00 32.03 673 THR A C 1
ATOM 4966 O O . THR A 1 673 ? -29.644 -9.921 76.498 1.00 32.03 673 THR A O 1
ATOM 4969 N N . SER A 1 674 ? -27.460 -9.976 76.004 1.00 29.97 674 SER A N 1
ATOM 4970 C CA . SER A 1 674 ? -27.079 -10.839 77.133 1.00 29.97 674 SER A CA 1
ATOM 4971 C C . SER A 1 674 ? -25.600 -10.672 77.486 1.00 29.97 674 SER A C 1
ATOM 4973 O O . SER A 1 674 ? -24.741 -10.774 76.612 1.00 29.97 674 SER A O 1
ATOM 4975 N N . SER A 1 675 ? -25.298 -10.435 78.761 1.00 27.92 675 SER A N 1
ATOM 4976 C CA . SER A 1 675 ? -23.970 -10.044 79.256 1.00 27.92 675 SER A CA 1
ATOM 4977 C C . SER A 1 675 ? -23.421 -11.028 80.298 1.00 27.92 675 SER A C 1
ATOM 4979 O O . SER A 1 675 ? -24.131 -11.255 81.271 1.00 27.92 675 SER A O 1
ATOM 4981 N N . THR A 1 676 ? -22.144 -11.453 80.171 1.00 27.75 676 THR A N 1
ATOM 4982 C CA . THR A 1 676 ? -21.210 -11.915 81.256 1.00 27.75 676 THR A CA 1
ATOM 4983 C C . THR A 1 676 ? -21.690 -13.039 82.218 1.00 27.75 676 THR A C 1
ATOM 4985 O O . THR A 1 676 ? -22.754 -12.941 82.804 1.00 27.75 676 THR A O 1
ATOM 4988 N N . THR A 1 677 ? -20.964 -14.114 82.576 1.00 25.36 677 THR A N 1
ATOM 4989 C CA . THR A 1 677 ? -19.566 -14.606 82.388 1.00 25.36 677 THR A CA 1
ATOM 4990 C C . THR A 1 677 ? -19.545 -16.118 82.813 1.00 25.36 677 THR A C 1
ATOM 4992 O O . THR A 1 677 ? -20.611 -16.636 83.125 1.00 25.36 677 THR A O 1
ATOM 4995 N N . ALA A 1 678 ? -18.471 -16.929 82.893 1.00 25.92 678 ALA A N 1
ATOM 4996 C CA . ALA A 1 678 ? -17.019 -16.728 82.776 1.00 25.92 678 ALA A CA 1
ATOM 4997 C C . ALA A 1 678 ? -16.231 -18.027 82.454 1.00 25.92 678 ALA A C 1
ATOM 4999 O O . ALA A 1 678 ? -16.553 -19.097 82.953 1.00 25.92 678 ALA A O 1
ATOM 5000 N N . SER A 1 679 ? -15.114 -17.851 81.738 1.00 25.67 679 SER A N 1
ATOM 5001 C CA . SER A 1 679 ? -13.759 -18.371 82.034 1.00 25.67 679 SER A CA 1
ATOM 5002 C C . SER A 1 679 ? -13.517 -19.837 82.463 1.00 25.67 679 SER A C 1
ATOM 5004 O O . SER A 1 679 ? -13.643 -20.195 83.632 1.00 25.67 679 SER A O 1
ATOM 5006 N N . THR A 1 680 ? -12.915 -20.623 81.561 1.00 26.31 680 THR A N 1
ATOM 5007 C CA . THR A 1 680 ? -11.538 -21.164 81.736 1.00 26.31 680 THR A CA 1
ATOM 5008 C C . THR A 1 680 ? -11.013 -21.638 80.365 1.00 26.31 680 THR A C 1
ATOM 5010 O O . THR A 1 680 ? -11.598 -22.520 79.755 1.00 26.31 680 THR A O 1
ATOM 5013 N N . THR A 1 681 ? -10.108 -20.917 79.694 1.00 26.14 681 THR A N 1
ATOM 5014 C CA . THR A 1 681 ? -8.636 -20.850 79.872 1.00 26.14 681 THR A CA 1
ATOM 5015 C C . THR A 1 681 ? -7.867 -21.952 79.130 1.00 26.14 681 THR A C 1
ATOM 5017 O O . THR A 1 681 ? -7.650 -23.041 79.656 1.00 26.14 681 THR A O 1
ATOM 5020 N N . THR A 1 682 ? -7.325 -21.612 77.956 1.00 24.81 682 THR A N 1
ATOM 5021 C CA . THR A 1 682 ? -6.013 -22.110 77.492 1.00 24.81 682 THR A CA 1
ATOM 5022 C C . THR A 1 682 ? -5.433 -21.156 76.440 1.00 24.81 682 THR A C 1
ATOM 5024 O O . THR A 1 682 ? -5.746 -21.245 75.258 1.00 24.81 682 THR A O 1
ATOM 5027 N N . THR A 1 683 ? -4.577 -20.229 76.878 1.00 25.91 683 THR A N 1
ATOM 5028 C CA . THR A 1 683 ? -3.837 -19.310 75.997 1.00 25.91 683 THR A CA 1
ATOM 5029 C C . THR A 1 683 ? -2.446 -19.078 76.577 1.00 25.91 683 THR A C 1
ATOM 5031 O O . THR A 1 683 ? -2.326 -18.822 77.774 1.00 25.91 683 THR A O 1
ATOM 5034 N N . SER A 1 684 ? -1.405 -19.117 75.743 1.00 26.25 684 SER A N 1
ATOM 5035 C CA . SER A 1 684 ? -0.031 -18.772 76.132 1.00 26.25 684 SER A CA 1
ATOM 5036 C C . SER A 1 684 ? 0.582 -17.736 75.180 1.00 26.25 684 SER A C 1
ATOM 5038 O O . SER A 1 684 ? 1.383 -18.058 74.306 1.00 26.25 684 SER A O 1
ATOM 5040 N N . THR A 1 685 ? 0.204 -16.471 75.380 1.00 24.92 685 THR A N 1
ATOM 5041 C CA . THR A 1 685 ? 1.081 -15.301 75.151 1.00 24.92 685 THR A CA 1
ATOM 5042 C C . THR A 1 685 ? 2.316 -15.397 76.077 1.00 24.92 685 THR A C 1
ATOM 5044 O O . THR A 1 685 ? 2.268 -16.140 77.054 1.00 24.92 685 THR A O 1
ATOM 5047 N N . ALA A 1 686 ? 3.459 -14.732 75.873 1.00 26.58 686 ALA A N 1
ATOM 5048 C CA . ALA A 1 686 ? 3.733 -13.345 75.453 1.00 26.58 686 ALA A CA 1
ATOM 5049 C C . ALA A 1 686 ? 5.074 -13.255 74.656 1.00 26.58 686 ALA A C 1
ATOM 5051 O O . ALA A 1 686 ? 5.801 -14.243 74.626 1.00 26.58 686 ALA A O 1
ATOM 5052 N N . THR A 1 687 ? 5.433 -12.221 73.871 1.00 24.28 687 THR A N 1
ATOM 5053 C CA . THR A 1 687 ? 5.712 -10.780 74.175 1.00 24.28 687 THR A CA 1
ATOM 5054 C C . THR A 1 687 ? 6.858 -10.568 75.198 1.00 24.28 687 THR A C 1
ATOM 5056 O O . THR A 1 687 ? 6.952 -11.331 76.151 1.00 24.28 687 THR A O 1
ATOM 5059 N N . THR A 1 688 ? 7.759 -9.566 75.118 1.00 25.03 688 THR A N 1
ATOM 5060 C CA . THR A 1 688 ? 7.935 -8.449 74.142 1.00 25.03 688 THR A CA 1
ATOM 5061 C C . THR A 1 688 ? 9.320 -8.543 73.432 1.00 25.03 688 THR A C 1
ATOM 5063 O O . THR A 1 688 ? 9.537 -9.593 72.844 1.00 25.03 688 THR A O 1
ATOM 5066 N N . THR A 1 689 ? 10.307 -7.622 73.357 1.00 24.80 689 THR A N 1
ATOM 5067 C CA . THR A 1 689 ? 10.572 -6.255 73.890 1.00 24.80 689 THR A CA 1
ATOM 5068 C C . THR A 1 689 ? 11.614 -5.536 72.997 1.00 24.80 689 THR A C 1
ATOM 5070 O O . THR A 1 689 ? 12.516 -6.193 72.488 1.00 24.80 689 THR A O 1
ATOM 5073 N N . SER A 1 690 ? 11.548 -4.203 72.840 1.00 30.11 690 SER A N 1
ATOM 5074 C CA . SER A 1 690 ? 12.491 -3.376 72.045 1.00 30.11 690 SER A CA 1
ATOM 5075 C C . SER A 1 690 ? 13.118 -2.213 72.843 1.00 30.11 690 SER A C 1
ATOM 5077 O O . SER A 1 690 ? 12.372 -1.470 73.479 1.00 30.11 690 SER A O 1
ATOM 5079 N N . VAL A 1 691 ? 14.446 -2.009 72.746 1.00 26.53 691 VAL A N 1
ATOM 5080 C CA . VAL A 1 691 ? 15.253 -0.839 73.209 1.00 26.53 691 VAL A CA 1
ATOM 5081 C C . VAL A 1 691 ? 16.537 -0.773 72.331 1.00 26.53 691 VAL A C 1
ATOM 5083 O O . VAL A 1 691 ? 17.048 -1.851 72.045 1.00 26.53 691 VAL A O 1
ATOM 5086 N N . THR A 1 692 ? 17.177 0.313 71.843 1.00 25.38 692 THR A N 1
ATOM 5087 C CA . THR A 1 692 ? 16.997 1.797 71.775 1.00 25.38 692 THR A CA 1
ATOM 5088 C C . THR A 1 692 ? 18.180 2.599 72.382 1.00 25.38 692 THR A C 1
ATOM 5090 O O . THR A 1 692 ? 18.714 2.207 73.413 1.00 25.38 692 THR A O 1
ATOM 5093 N N . ALA A 1 693 ? 18.517 3.757 71.771 1.00 26.53 693 ALA A N 1
ATOM 5094 C CA . ALA A 1 693 ? 19.563 4.756 72.126 1.00 26.53 693 ALA A CA 1
ATOM 5095 C C . ALA A 1 693 ? 21.015 4.448 71.641 1.00 26.53 693 ALA A C 1
ATOM 5097 O O . ALA A 1 693 ? 21.336 3.293 71.382 1.00 26.53 693 ALA A O 1
ATOM 5098 N N . THR A 1 694 ? 21.924 5.420 71.412 1.00 24.98 694 THR A N 1
ATOM 5099 C CA . THR A 1 694 ? 21.918 6.883 71.710 1.00 24.98 694 THR A CA 1
ATOM 5100 C C . THR A 1 694 ? 22.702 7.707 70.653 1.00 24.98 694 THR A C 1
ATOM 5102 O O . THR A 1 694 ? 23.469 7.153 69.874 1.00 24.98 694 THR A O 1
ATOM 5105 N N . THR A 1 695 ? 22.551 9.040 70.646 1.00 28.05 695 THR A N 1
ATOM 5106 C CA . THR A 1 695 ? 23.152 10.013 69.696 1.00 28.05 695 THR A CA 1
ATOM 5107 C C . THR A 1 695 ? 24.212 10.949 70.308 1.00 28.05 695 THR A C 1
ATOM 5109 O O . THR A 1 695 ? 23.969 11.440 71.410 1.00 28.05 695 THR A O 1
ATOM 5112 N N . SER A 1 696 ? 25.248 11.352 69.545 1.00 24.62 696 SER A N 1
ATOM 5113 C CA . SER A 1 696 ? 25.740 12.758 69.435 1.00 24.62 696 SER A CA 1
ATOM 5114 C C . SER A 1 696 ? 26.940 12.927 68.465 1.00 24.62 696 SER A C 1
ATOM 5116 O O . SER A 1 696 ? 27.551 11.953 68.034 1.00 24.62 696 SER A O 1
ATOM 5118 N N . THR A 1 697 ? 27.231 14.176 68.072 1.00 29.66 697 THR A N 1
ATOM 5119 C CA . THR A 1 697 ? 28.305 14.630 67.148 1.00 29.66 697 THR A CA 1
ATOM 5120 C C . THR A 1 697 ? 29.652 14.859 67.896 1.00 29.66 697 THR A C 1
ATOM 5122 O O . THR A 1 697 ? 29.680 14.764 69.117 1.00 29.66 697 THR A O 1
ATOM 5125 N N . THR A 1 698 ? 30.825 15.191 67.316 1.00 26.02 698 THR A N 1
ATOM 5126 C CA . THR A 1 698 ? 31.136 16.135 66.210 1.00 26.02 698 THR A CA 1
ATOM 5127 C C . THR A 1 698 ? 32.618 16.047 65.756 1.00 26.02 698 THR A C 1
ATOM 5129 O O . THR A 1 698 ? 33.465 15.650 66.547 1.00 26.02 698 THR A O 1
ATOM 5132 N N . ALA A 1 699 ? 32.920 16.593 64.564 1.00 24.94 699 ALA A N 1
ATOM 5133 C CA . ALA A 1 699 ? 34.220 17.134 64.100 1.00 24.94 699 ALA A CA 1
ATOM 5134 C C . ALA A 1 699 ? 35.345 16.187 63.591 1.00 24.94 699 ALA A C 1
ATOM 5136 O O . ALA A 1 699 ? 35.458 15.024 63.957 1.00 24.94 699 ALA A O 1
ATOM 5137 N N . ALA A 1 700 ? 36.178 16.755 62.704 1.00 28.09 700 ALA A N 1
ATOM 5138 C CA . ALA A 1 700 ? 37.401 16.206 62.083 1.00 28.09 700 ALA A CA 1
ATOM 5139 C C . ALA A 1 700 ? 38.654 16.947 62.672 1.00 28.09 700 ALA A C 1
ATOM 5141 O O . ALA A 1 700 ? 38.413 17.759 63.571 1.00 28.09 700 ALA A O 1
ATOM 5142 N N . PRO A 1 701 ? 39.945 16.784 62.244 1.00 39.09 701 PRO A N 1
ATOM 5143 C CA . PRO A 1 701 ? 40.440 16.438 60.891 1.00 39.09 701 PRO A CA 1
ATOM 5144 C C . PRO A 1 701 ? 41.710 15.534 60.794 1.00 39.09 701 PRO A C 1
ATOM 5146 O O . PRO A 1 701 ? 42.338 15.205 61.795 1.00 39.09 701 PRO A O 1
ATOM 5149 N N . THR A 1 702 ? 42.177 15.286 59.551 1.00 25.58 702 THR A N 1
ATOM 5150 C CA . THR A 1 702 ? 43.560 14.857 59.164 1.00 25.58 702 THR A CA 1
ATOM 5151 C C . THR A 1 702 ? 44.043 13.460 59.646 1.00 25.58 702 THR A C 1
ATOM 5153 O O . THR A 1 702 ? 43.480 12.897 60.569 1.00 25.58 702 THR A O 1
ATOM 5156 N N . THR A 1 703 ? 45.032 12.764 59.049 1.00 25.73 703 THR A N 1
ATOM 5157 C CA . THR A 1 703 ? 45.990 13.055 57.947 1.00 25.73 703 THR A CA 1
ATOM 5158 C C . THR A 1 703 ? 46.474 11.744 57.290 1.00 25.73 703 THR A C 1
ATOM 5160 O O . THR A 1 703 ? 46.791 10.819 58.027 1.00 25.73 703 THR A O 1
ATOM 5163 N N . THR A 1 704 ? 46.727 11.738 55.965 1.00 26.09 704 THR A N 1
ATOM 5164 C CA . THR A 1 704 ? 47.649 10.819 55.215 1.00 26.09 704 THR A CA 1
ATOM 5165 C C . THR A 1 704 ? 47.387 9.287 55.248 1.00 26.09 704 THR A C 1
ATOM 5167 O O . THR A 1 704 ? 46.810 8.774 56.189 1.00 26.09 704 THR A O 1
ATOM 5170 N N . THR A 1 705 ? 47.773 8.471 54.252 1.00 27.36 705 THR A N 1
ATOM 5171 C CA . THR A 1 705 ? 48.722 8.637 53.123 1.00 27.36 705 THR A CA 1
ATOM 5172 C C . THR A 1 705 ? 48.147 8.292 51.730 1.00 27.36 705 THR A C 1
ATOM 5174 O O . THR A 1 705 ? 47.244 7.481 51.564 1.00 27.36 705 THR A O 1
ATOM 5177 N N . ARG A 1 706 ? 48.746 8.923 50.708 1.00 28.94 706 ARG A N 1
ATOM 5178 C CA . ARG A 1 706 ? 48.686 8.628 49.251 1.00 28.94 706 ARG A CA 1
ATOM 5179 C C . ARG A 1 706 ? 49.481 7.331 48.899 1.00 28.94 706 ARG A C 1
ATOM 5181 O O . ARG A 1 706 ? 50.195 6.877 49.792 1.00 28.94 706 ARG A O 1
ATOM 5188 N N . PRO A 1 707 ? 49.511 6.809 47.637 1.00 35.94 707 PRO A N 1
ATOM 5189 C CA . PRO A 1 707 ? 49.037 7.415 46.374 1.00 35.94 707 PRO A CA 1
ATOM 5190 C C . PRO A 1 707 ? 48.241 6.523 45.373 1.00 35.94 707 PRO A C 1
ATOM 5192 O O . PRO A 1 707 ? 48.450 5.316 45.305 1.00 35.94 707 PRO A O 1
ATOM 5195 N N . PRO A 1 708 ? 47.442 7.143 44.477 1.00 52.03 708 PRO A N 1
ATOM 5196 C CA . PRO A 1 708 ? 47.053 6.595 43.168 1.00 52.03 708 PRO A CA 1
ATOM 5197 C C . PRO A 1 708 ? 47.977 7.115 42.030 1.00 52.03 708 PRO A C 1
ATOM 5199 O O . PRO A 1 708 ? 48.988 7.762 42.310 1.00 52.03 708 PRO A O 1
ATOM 5202 N N . HIS A 1 709 ? 47.536 6.951 40.765 1.00 34.62 709 HIS A N 1
ATOM 5203 C CA . HIS A 1 709 ? 48.048 7.582 39.521 1.00 34.62 709 HIS A CA 1
ATOM 5204 C C . HIS A 1 709 ? 49.332 6.967 38.896 1.00 34.62 709 HIS A C 1
ATOM 5206 O O . HIS A 1 709 ? 50.111 6.363 39.630 1.00 34.62 709 HIS A O 1
ATOM 5212 N N . PRO A 1 710 ? 49.545 7.056 37.549 1.00 35.62 710 PRO A N 1
ATOM 5213 C CA . PRO A 1 710 ? 49.239 8.228 36.704 1.00 35.62 710 PRO A CA 1
ATOM 5214 C C . PRO A 1 710 ? 48.478 8.030 35.368 1.00 35.62 710 PRO A C 1
ATOM 5216 O O . PRO A 1 710 ? 48.573 6.980 34.737 1.00 35.62 710 PRO A O 1
ATOM 5219 N N . PRO A 1 711 ? 47.820 9.098 34.866 1.00 48.91 711 PRO A N 1
ATOM 5220 C CA . PRO A 1 711 ? 47.509 9.293 33.449 1.00 48.91 711 PRO A CA 1
ATOM 5221 C C . PRO A 1 711 ? 48.662 10.005 32.703 1.00 48.91 711 PRO A C 1
ATOM 5223 O O . PRO A 1 711 ? 49.564 10.584 33.315 1.00 48.91 711 PRO A O 1
ATOM 5226 N N . ARG A 1 712 ? 48.598 10.048 31.366 1.00 27.89 712 ARG A N 1
ATOM 5227 C CA . ARG A 1 712 ? 49.464 10.875 30.495 1.00 27.89 712 ARG A CA 1
ATOM 5228 C C . ARG A 1 712 ? 48.608 11.344 29.308 1.00 27.89 712 ARG A C 1
ATOM 5230 O O . ARG A 1 712 ? 48.207 10.515 28.508 1.00 27.89 712 ARG A O 1
ATOM 5237 N N . ARG A 1 713 ? 48.063 12.566 29.291 1.00 26.30 713 ARG A N 1
ATOM 5238 C CA . ARG A 1 713 ? 48.668 13.920 29.219 1.00 26.30 713 ARG A CA 1
ATOM 5239 C C . ARG A 1 713 ? 49.231 14.240 27.826 1.00 26.30 713 ARG A C 1
ATOM 5241 O O . ARG A 1 713 ? 50.115 13.552 27.333 1.00 26.30 713 ARG A O 1
ATOM 5248 N N . THR A 1 714 ? 48.696 15.313 27.248 1.00 31.06 714 THR A N 1
ATOM 5249 C CA . THR A 1 714 ? 48.848 15.802 25.869 1.00 31.06 714 THR A CA 1
ATOM 5250 C C . THR A 1 714 ? 49.944 16.883 25.710 1.00 31.06 714 THR A C 1
ATOM 5252 O O . THR A 1 714 ? 50.683 17.169 26.653 1.00 31.06 714 THR A O 1
ATOM 5255 N N . THR A 1 715 ? 49.972 17.491 24.509 1.00 31.52 715 THR A N 1
ATOM 5256 C CA . THR A 1 715 ? 50.556 18.791 24.081 1.00 31.52 715 THR A CA 1
ATOM 5257 C C . THR A 1 715 ? 52.055 18.908 23.768 1.00 31.52 715 THR A C 1
ATOM 5259 O O . THR A 1 715 ? 52.862 19.025 24.684 1.00 31.52 715 THR A O 1
ATOM 5262 N N . THR A 1 716 ? 52.355 19.074 22.469 1.00 25.80 716 THR A N 1
ATOM 5263 C CA . THR A 1 716 ? 53.000 20.252 21.811 1.00 25.80 716 THR A CA 1
ATOM 5264 C C . THR A 1 716 ? 52.640 20.179 20.305 1.00 25.80 716 THR A C 1
ATOM 5266 O O . THR A 1 716 ? 52.777 19.094 19.755 1.00 25.80 716 THR A O 1
ATOM 5269 N N . THR A 1 717 ? 52.004 21.136 19.598 1.00 27.97 717 THR A N 1
ATOM 5270 C CA . THR A 1 717 ? 52.373 22.536 19.216 1.00 27.97 717 THR A CA 1
ATOM 5271 C C . THR A 1 717 ? 53.653 22.629 18.363 1.00 27.97 717 THR A C 1
ATOM 5273 O O . THR A 1 717 ? 54.658 22.087 18.804 1.00 27.97 717 THR A O 1
ATOM 5276 N N . ARG A 1 718 ? 53.753 23.340 17.216 1.00 29.08 718 ARG A N 1
ATOM 5277 C CA . ARG A 1 718 ? 52.877 24.316 16.485 1.00 29.08 718 ARG A CA 1
ATOM 5278 C C . ARG A 1 718 ? 53.189 24.256 14.930 1.00 29.08 718 ARG A C 1
ATOM 5280 O O . ARG A 1 718 ? 53.757 23.240 14.545 1.00 29.08 718 ARG A O 1
ATOM 5287 N N . PRO A 1 719 ? 52.809 25.207 14.022 1.00 48.97 719 PRO A N 1
ATOM 5288 C CA . PRO A 1 719 ? 52.535 24.907 12.593 1.00 48.97 719 PRO A CA 1
ATOM 5289 C C . PRO A 1 719 ? 53.350 25.693 11.525 1.00 48.97 719 PRO A C 1
ATOM 5291 O O . PRO A 1 719 ? 54.020 26.667 11.861 1.00 48.97 719 PRO A O 1
ATOM 5294 N N . THR A 1 720 ? 53.125 25.362 10.241 1.00 27.42 720 THR A N 1
ATOM 5295 C CA . THR A 1 720 ? 53.252 26.188 9.000 1.00 27.42 720 THR A CA 1
ATOM 5296 C C . THR A 1 720 ? 52.341 25.546 7.917 1.00 27.42 720 THR A C 1
ATOM 5298 O O . THR A 1 720 ? 52.232 24.326 7.917 1.00 27.42 720 THR A O 1
ATOM 5301 N N . THR A 1 721 ? 51.501 26.177 7.073 1.00 27.25 721 THR A N 1
ATOM 5302 C CA . THR A 1 721 ? 51.466 27.414 6.238 1.00 27.25 721 THR A CA 1
ATOM 5303 C C . THR A 1 721 ? 51.997 27.278 4.793 1.00 27.25 721 THR A C 1
ATOM 5305 O O . THR A 1 721 ? 53.197 27.378 4.566 1.00 27.25 721 THR A O 1
ATOM 5308 N N . THR A 1 722 ? 51.041 27.152 3.855 1.00 27.09 722 THR A N 1
ATOM 5309 C CA . THR A 1 722 ? 50.939 27.792 2.512 1.00 27.09 722 THR A CA 1
ATOM 5310 C C . THR A 1 722 ? 51.992 27.579 1.393 1.00 27.09 722 THR A C 1
ATOM 5312 O O . THR A 1 722 ? 53.097 28.100 1.439 1.00 27.09 722 THR A O 1
ATOM 5315 N N . THR A 1 723 ? 51.519 26.959 0.294 1.00 27.23 723 THR A N 1
ATOM 5316 C CA . THR A 1 723 ? 51.665 27.335 -1.145 1.00 27.23 723 THR A CA 1
ATOM 5317 C C . THR A 1 723 ? 53.023 27.650 -1.821 1.00 27.23 723 THR A C 1
ATOM 5319 O O . THR A 1 723 ? 53.660 28.649 -1.508 1.00 27.23 723 THR A O 1
ATOM 5322 N N . ALA A 1 724 ? 53.235 26.959 -2.960 1.00 27.86 724 ALA A N 1
ATOM 5323 C CA . ALA A 1 724 ? 53.529 27.497 -4.315 1.00 27.86 724 ALA A CA 1
ATOM 5324 C C . ALA A 1 724 ? 54.885 27.222 -5.027 1.00 27.86 724 ALA A C 1
ATOM 5326 O O . ALA A 1 724 ? 55.972 27.327 -4.475 1.00 27.86 724 ALA A O 1
ATOM 5327 N N . SER A 1 725 ? 54.723 26.994 -6.344 1.00 27.84 725 SER A N 1
ATOM 5328 C CA . SER A 1 725 ? 55.593 27.326 -7.495 1.00 27.84 725 SER A CA 1
ATOM 5329 C C . SER A 1 725 ? 56.850 26.495 -7.867 1.00 27.84 725 SER A C 1
ATOM 5331 O O . SER A 1 725 ? 57.962 26.779 -7.443 1.00 27.84 725 SER A O 1
ATOM 5333 N N . THR A 1 726 ? 56.631 25.599 -8.848 1.00 28.55 726 THR A N 1
ATOM 5334 C CA . THR A 1 726 ? 57.281 25.530 -10.191 1.00 28.55 726 THR A CA 1
ATOM 5335 C C . THR A 1 726 ? 58.744 25.084 -10.444 1.00 28.55 726 THR A C 1
ATOM 5337 O O . THR A 1 726 ? 59.697 25.460 -9.773 1.00 28.55 726 THR A O 1
ATOM 5340 N N . THR A 1 727 ? 58.878 24.478 -11.643 1.00 29.02 727 THR A N 1
ATOM 5341 C CA . THR A 1 727 ? 59.947 24.600 -12.680 1.00 29.02 727 THR A CA 1
ATOM 5342 C C . THR A 1 727 ? 61.049 23.522 -12.877 1.00 29.02 727 THR A C 1
ATOM 5344 O O . THR A 1 727 ? 62.151 23.605 -12.349 1.00 29.02 727 THR A O 1
ATOM 5347 N N . THR A 1 728 ? 60.781 22.662 -13.883 1.00 29.83 728 THR A N 1
ATOM 5348 C CA . THR A 1 728 ? 61.633 22.270 -15.050 1.00 29.83 728 THR A CA 1
ATOM 5349 C C . THR A 1 728 ? 62.723 21.171 -15.018 1.00 29.83 728 THR A C 1
ATOM 5351 O O . THR A 1 728 ? 63.837 21.386 -14.558 1.00 29.83 728 THR A O 1
ATOM 5354 N N . THR A 1 729 ? 62.462 20.133 -15.844 1.00 29.17 729 THR A N 1
ATOM 5355 C CA . THR A 1 729 ? 63.383 19.367 -16.743 1.00 29.17 729 THR A CA 1
ATOM 5356 C C . THR A 1 729 ? 64.444 18.432 -16.123 1.00 29.17 729 THR A C 1
ATOM 5358 O O . THR A 1 729 ? 65.082 18.764 -15.139 1.00 29.17 729 THR A O 1
ATOM 5361 N N . THR A 1 730 ? 64.720 17.234 -16.669 1.00 30.41 730 THR A N 1
ATOM 5362 C CA . THR A 1 730 ? 64.966 16.881 -18.096 1.00 30.41 730 THR A CA 1
ATOM 5363 C C . THR A 1 730 ? 64.372 15.510 -18.543 1.00 30.41 730 THR A C 1
ATOM 5365 O O . THR A 1 730 ? 63.440 15.019 -17.917 1.00 30.41 730 THR A O 1
ATOM 5368 N N . ARG A 1 731 ? 64.783 14.977 -19.716 1.00 31.08 731 ARG A N 1
ATOM 5369 C CA . ARG A 1 731 ? 64.042 14.038 -20.614 1.00 31.08 731 ARG A CA 1
ATOM 5370 C C . ARG A 1 731 ? 64.534 12.545 -20.530 1.00 31.08 731 ARG A C 1
ATOM 5372 O O . ARG A 1 731 ? 65.256 12.256 -19.583 1.00 31.08 731 ARG A O 1
ATOM 5379 N N . PRO A 1 732 ? 64.127 11.565 -21.389 1.00 45.50 732 PRO A N 1
ATOM 5380 C CA . PRO A 1 732 ? 63.759 10.203 -20.952 1.00 45.50 732 PRO A CA 1
ATOM 5381 C C . PRO A 1 732 ? 64.699 9.088 -21.486 1.00 45.50 732 PRO A C 1
ATOM 5383 O O . PRO A 1 732 ? 65.789 9.391 -21.974 1.00 45.50 732 PRO A O 1
ATOM 5386 N N . PRO A 1 733 ? 64.267 7.806 -21.474 1.00 38.28 733 PRO A N 1
ATOM 5387 C CA . PRO A 1 733 ? 63.900 7.181 -22.763 1.00 38.28 733 PRO A CA 1
ATOM 5388 C C . PRO A 1 733 ? 62.656 6.249 -22.754 1.00 38.28 733 PRO A C 1
ATOM 5390 O O . PRO A 1 733 ? 62.256 5.721 -21.722 1.00 38.28 733 PRO A O 1
ATOM 5393 N N . HIS A 1 734 ? 62.082 6.023 -23.946 1.00 32.62 734 HIS A N 1
ATOM 5394 C CA . HIS A 1 734 ? 61.153 4.919 -24.288 1.00 32.62 734 HIS A CA 1
ATOM 5395 C C . HIS A 1 734 ? 61.955 3.731 -24.922 1.00 32.62 734 HIS A C 1
ATOM 5397 O O . HIS A 1 734 ? 63.184 3.787 -24.918 1.00 32.62 734 HIS A O 1
ATOM 5403 N N . PRO A 1 735 ? 61.335 2.729 -25.588 1.00 52.03 735 PRO A N 1
ATOM 5404 C CA . PRO A 1 735 ? 60.610 1.577 -25.026 1.00 52.03 735 PRO A CA 1
ATOM 5405 C C . PRO A 1 735 ? 61.177 0.226 -25.554 1.00 52.03 735 PRO A C 1
ATOM 5407 O O . PRO A 1 735 ? 62.129 0.233 -26.325 1.00 52.03 735 PRO A O 1
ATOM 5410 N N . HIS A 1 736 ? 60.574 -0.923 -25.204 1.00 31.64 736 HIS A N 1
ATOM 5411 C CA . HIS A 1 736 ? 60.107 -1.994 -26.131 1.00 31.64 736 HIS A CA 1
ATOM 5412 C C . HIS A 1 736 ? 59.562 -3.229 -25.347 1.00 31.64 736 HIS A C 1
ATOM 5414 O O . HIS A 1 736 ? 59.780 -3.284 -24.137 1.00 31.64 736 HIS A O 1
ATOM 5420 N N . PRO A 1 737 ? 58.787 -4.156 -25.971 1.00 44.09 737 PRO A N 1
ATOM 5421 C CA . PRO A 1 737 ? 57.887 -5.074 -25.249 1.00 44.09 737 PRO A CA 1
ATOM 5422 C C . PRO A 1 737 ? 58.337 -6.577 -25.314 1.00 44.09 737 PRO A C 1
ATOM 5424 O O . PRO A 1 737 ? 59.544 -6.797 -25.225 1.00 44.09 737 PRO A O 1
ATOM 5427 N N . PRO A 1 738 ? 57.470 -7.626 -25.307 1.00 42.50 738 PRO A N 1
ATOM 5428 C CA . PRO A 1 738 ? 57.668 -8.827 -24.481 1.00 42.50 738 PRO A CA 1
ATOM 5429 C C . PRO A 1 738 ? 58.267 -10.034 -25.240 1.00 42.50 738 PRO A C 1
ATOM 5431 O O . PRO A 1 738 ? 58.559 -9.953 -26.436 1.00 42.50 738 PRO A O 1
ATOM 5434 N N . PRO A 1 739 ? 58.394 -11.191 -24.563 1.00 47.12 739 PRO A N 1
ATOM 5435 C CA . PRO A 1 739 ? 57.680 -12.367 -25.085 1.00 47.12 739 PRO A CA 1
ATOM 5436 C C . PRO A 1 739 ? 57.003 -13.254 -24.017 1.00 47.12 739 PRO A C 1
ATOM 5438 O O . PRO A 1 739 ? 57.482 -13.337 -22.888 1.00 47.12 739 PRO A O 1
ATOM 5441 N N . ASN A 1 740 ? 55.980 -13.993 -24.476 1.00 38.91 740 ASN A N 1
ATOM 5442 C CA . ASN A 1 740 ? 55.204 -15.055 -23.804 1.00 38.91 740 ASN A CA 1
ATOM 5443 C C . ASN A 1 740 ? 54.374 -14.638 -22.579 1.00 38.91 740 ASN A C 1
ATOM 5445 O O . ASN A 1 740 ? 54.855 -14.817 -21.440 1.00 38.91 740 ASN A O 1
#

Nearest PDB structures (foldseek):
  7peq-assembly1_AF  TM=4.744E-01  e=7.282E-04  Homo sapiens
  3bg0-assembly1_A  TM=4.707E-01  e=3.139E-03  Homo sapiens
  6uz7-assembl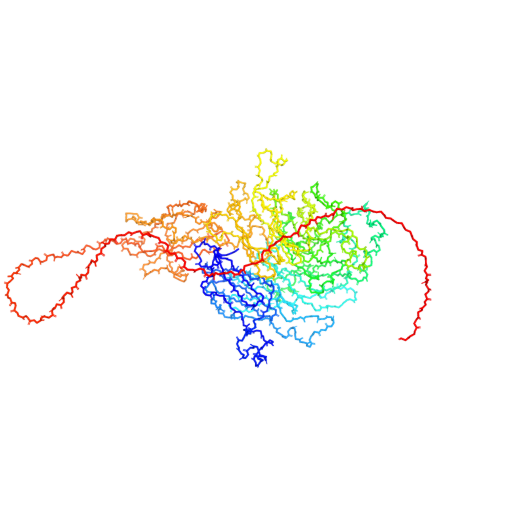y1_g  TM=3.201E-01  e=3.842E-02  Kluyveromyces lactis
  2xwx-assembly1_B  TM=6.382E-01  e=1.562E+00  Vibrio cholerae
  8iox-assembly5_I  TM=1.816E-01  e=3.599E+00  Escherichia coli

Secondary structure (DSSP, 8-state):
-B-SSSSSS-BEEEE-TTSEEEEE-TTSPBPTTPSEEPPPPHHHHTTTTSHHHHTTSSPPPPPP--PPPEEE-SSSSSS-EEEEE-TTSEEEEE-TTSPBPTT-SEE--TTTT-GGG-BTTB---S---SPPEEE--SSSSS-EEEEE-TTSEEEEE-TTSPBPTTPSEE---S---TT----B----SPPEEE-SSSSS--EEEEEEEEEE-----GGGT-SS-SSS----SSS-HHHHHHHHHHHH-EEEEEEEE-TTGGGSTT-SBPTTPSEEEEESSTTSSTTTTT----EEE--SSSSS-EEEE--TTS--EEE-TTS-EEEE--SS---TT----S--SPEEE-SSPPEEE-SS-SSSPEEEEEEEEHHHHHHHHSTT------EEEEEEETTTTEE-TT-SEEESS--TT---EEE--S-B--TTT-SS--B---EEEEE-TTSEEEEE-TTS---TT-SEE-SS-B-S--EEE-SSSSSEEEEEEEBTTS-EEEEEEEEESS----STT-SS-STTB--S--TTS---TT----PBPP--GGGEEEEEEETTTTEEEEEESSB--SSBTSS--SEEEEEEESSS---SHHHHHTSEEPSB-PPP---BSS---EEEEE-GGGTTSEEEEEEEEE-SS--B---EEEEEEE-SPP------------------------------------------------------------------------------

Sequence (740 aa):
MVDLDGDNVMELVQATAAGRIYAFRADGSQLPGFPVTTNMARNVATHLGAPAFASGRIAPPSPTTTSRPAIGDLDRDGYPEIVYANIEGDVYVFRHDGTRAPGFPVRIDPALSAVALRTKTNHLKTGILGSPVLADLDGDGFLDIVVAAMDQHVYAWDRRGSLLPGWPVKIQDPAPGPGETPVGAESINTPVVADLAGDGHLEVVIETNEVYRASGNANQFFPNEQNNPTSVPGLNTGTVLAAAFAAAGGSGRIYALHHDGNLHPGGPFVAGWPVKLDGLAIDILPLIGPGHNVAVGDMDPSPGLEIAASLTTSNLVLFRPDGTRLRDMDPSAHGPLSDTAQDNSSVLNLFEYPAIGDIDRDGNLDLTKVGVTLNGLVDLVLVGQNEPFHHVLQAWNAATGQPLDGFPRVIDDFGLTTVPLLANVGPTIDPGVDPGGTLDLPELISGNGLYLVHAFDFTGREPAGWPKLTGGWHTGAPAAGDIDDDGRLDIAWPTREGNYFLWDTPAPMCNTATTANLDGRDGAYNPQVNYRNNNLAGEDTVPPARLAPRDVVTSSTDLATNAITVTTSRIPGDDLYCGTAAKFDFRFSTAGPITTQTQFDAATPVASVPAPLRGNHDAGASLTVRDGRFAGQVVFLAAQVVDHAGNLSPVTSLGSFAFAPPTTTTTTSSSTTSSTTASTTTTSTATTTSVTATTSTTAAPTTTTRPPHPPRRTTTTRPTTTTASTTTTTRPPHPHPPPN

Solvent-accessible surface area (backbone atoms only — not comparable to full-atom values): 40572 Å² total; per-residue (Å²): 55,43,48,40,93,53,80,67,41,20,25,49,72,42,73,42,60,57,26,35,35,39,37,24,39,69,89,66,50,65,44,75,56,47,67,33,71,54,67,65,26,74,89,48,66,87,48,49,81,40,70,54,44,64,67,67,78,42,79,80,55,22,40,38,44,81,37,50,62,29,54,46,53,44,87,76,55,32,51,31,27,41,32,40,58,16,38,76,23,43,38,37,40,25,38,51,64,41,49,68,40,71,59,51,61,35,68,66,66,66,72,71,27,29,74,91,66,48,41,99,64,19,68,30,35,64,19,24,41,20,24,44,27,39,43,55,47,90,69,87,79,47,36,22,46,34,36,30,20,14,44,24,33,37,41,39,23,41,73,55,50,47,71,39,78,35,48,61,36,74,69,62,56,92,73,74,48,96,96,54,72,68,52,42,24,30,15,54,26,38,45,26,42,44,48,31,74,73,78,86,56,37,30,42,34,40,34,24,43,40,77,45,70,44,87,78,61,67,61,66,73,53,75,80,63,86,85,66,83,69,54,56,104,86,47,62,35,68,56,53,52,51,47,35,42,74,74,42,29,15,18,34,39,42,37,38,26,43,49,47,20,62,63,35,100,88,46,34,53,38,70,58,42,62,36,79,50,54,19,40,40,17,57,80,42,81,84,51,18,31,33,36,38,52,30,35,33,68,39,57,104,58,94,41,27,30,37,41,40,48,38,15,42,16,45,46,31,35,22,40,62,58,41,49,77,73,48,58,45,50,45,72,57,66,19,93,53,36,66,47,82,83,42,78,53,44,45,31,30,43,58,28,26,50,32,60,31,37,43,80,70,87,81,57,33,25,40,31,38,44,29,30,20,47,40,45,55,48,43,74,76,39,89,80,70,76,58,69,52,42,32,27,43,35,35,24,39,45,70,77,20,44,42,31,44,7,11,41,28,73,44,93,36,60,36,62,51,17,31,51,41,53,33,42,65,29,56,30,80,39,70,84,86,37,80,88,57,56,47,84,47,24,17,44,36,40,44,15,61,75,12,44,32,43,37,32,33,52,62,54,46,56,27,90,85,54,62,45,82,67,87,36,33,37,59,39,57,64,41,30,34,43,40,79,69,82,58,29,29,29,43,34,44,54,24,78,83,73,50,75,47,75,41,84,32,85,20,59,56,58,82,76,68,84,57,98,78,58,61,65,51,50,36,40,51,65,45,47,67,54,40,28,48,22,63,41,66,64,70,75,81,56,49,11,24,33,74,42,74,92,33,56,73,46,74,51,74,40,81,90,70,32,30,44,38,42,26,32,49,39,29,42,9,16,46,31,37,24,44,49,22,66,35,60,50,46,29,35,31,74,87,50,83,41,82,50,52,74,47,50,73,72,30,46,72,55,82,38,65,58,78,60,53,68,24,25,75,87,46,44,51,75,51,53,35,33,31,83,83,41,64,61,32,56,36,18,36,27,38,32,26,26,22,84,83,64,45,40,12,32,67,27,51,73,48,76,48,76,42,40,79,82,78,79,76,76,77,76,82,80,86,78,90,82,78,90,87,82,89,86,88,89,83,86,84,80,86,88,89,90,88,86,88,87,88,85,87,84,88,85,82,89,79,90,82,86,84,83,89,86,89,83,87,85,91,82,90,87,91,85,85,84,90,87,84,90,86,85,88,85,87,88,87,88,88,85,87,90,83,136